Protein AF-0000000075199110 (afdb_homodimer)

Radius of gyration: 27.37 Å; Cα contacts (8 Å, |Δi|>4): 936; chains: 2; bounding box: 59×100×58 Å

pLDDT: mean 74.06, std 23.71, range [25.42, 98.5]

Foldseek 3Di:
DPPPQPLVRLLVVLLVLLVVQDAPDPPQCLSLQLVLCLVLFLDSLLNSLSSVQSVPQPHNVSSSVVSVLCLLVPLLQLQVPLLPPVQLPADPDDDPPPPPVPVLPPPPDPNSLQNVLFVVQCQFQVCAAQQQRAHAPVVVVVCVVVVHDDDPVNVVRHAHKGKAFLGPPQLQPPPPPVPPPPPPPCPDPVSSVVVSQSVNLRIHIHHSQVSSCLSNLQWAWDDDPPDPQKTFIAHPPCGVVVRRPGGDITHGGTPDPVHDHRDPLSRSSSNSSSSSCPPPPNVCVSVVLCPPVVSVCLVPPDCPRSHSVSSVVSSVSSD/DPPPQPLVRLLVVLLVLLVVQDAPDPVQCLSLQLVLCLVLFLDSLLNSLSSVQSVPQPHNVSSSVVSVLCLLVPLLQLQVPLLPPVQLPADPDDDPPPPPVPVLQPPDDPSSLQNVLFVVQCQFQVCAAQQQRAHAPVVVVVCVVVVHDDDPVNVVRHAHKGKAFLGPPQLQPPDPVVVPPPPPPCPDPVSSVVVSQSVNLRIHIHHSQVSSCLSNLQWAWADDPPDPQKTFIAHPPCGVVVRRPGGDITHGGTPDPVHDHRDPLSRSSSNSSSSSCPPPPNVVVSVVLCPPVVSVCLVPPDCPHSHSVSSVVSSVSSD

Structure (mmCIF, N/CA/C/O backbone):
data_AF-0000000075199110-model_v1
#
loop_
_entity.id
_entity.type
_entity.pdbx_description
1 polymer 'Uncharacterized protein'
#
loop_
_atom_site.group_PDB
_atom_site.id
_atom_site.type_symbol
_atom_site.label_atom_id
_atom_site.label_alt_id
_atom_site.label_comp_id
_atom_site.label_asym_id
_atom_site.label_entity_id
_atom_site.label_seq_id
_atom_site.pdbx_PDB_ins_code
_atom_site.Cartn_x
_atom_site.Cartn_y
_atom_site.Cartn_z
_atom_site.occupancy
_atom_site.B_iso_or_equiv
_atom_site.auth_seq_id
_atom_site.auth_comp_id
_atom_site.auth_asym_id
_atom_site.auth_atom_id
_atom_site.pdbx_PDB_model_num
ATOM 1 N N . MET A 1 1 ? 5.242 55.062 14.398 1 25.83 1 MET A N 1
ATOM 2 C CA . MET A 1 1 ? 6.215 54.312 15.18 1 25.83 1 MET A CA 1
ATOM 3 C C . MET A 1 1 ? 5.672 52.938 15.508 1 25.83 1 MET A C 1
ATOM 5 O O . MET A 1 1 ? 4.766 52.781 16.328 1 25.83 1 MET A O 1
ATOM 9 N N . PHE A 1 2 ? 5.406 52 14.57 1 34.22 2 PHE A N 1
ATOM 10 C CA . PHE A 1 2 ? 4.844 50.688 14.742 1 34.22 2 PHE A CA 1
ATOM 11 C C . PHE A 1 2 ? 5.645 49.875 15.766 1 34.22 2 PHE A C 1
ATOM 13 O O . PHE A 1 2 ? 6.844 49.656 15.586 1 34.22 2 PHE A O 1
ATOM 20 N N . VAL A 1 3 ? 5.504 50.125 17.047 1 39.72 3 VAL A N 1
ATOM 21 C CA . VAL A 1 3 ? 6.086 49.469 18.219 1 39.72 3 VAL A CA 1
ATOM 22 C C . VAL A 1 3 ? 6.277 48 17.953 1 39.72 3 VAL A C 1
ATOM 24 O O . VAL A 1 3 ? 5.469 47.375 17.25 1 39.72 3 VAL A O 1
ATOM 27 N N . LEU A 1 4 ? 7.465 47.469 18.031 1 43.75 4 LEU A N 1
ATOM 28 C CA . LEU A 1 4 ? 8.008 46.125 17.984 1 43.75 4 LEU A CA 1
ATOM 29 C C . LEU A 1 4 ? 7.113 45.156 18.75 1 43.75 4 LEU A C 1
ATOM 31 O O . LEU A 1 4 ? 7.18 45.094 19.984 1 43.75 4 LEU A O 1
ATOM 35 N N . THR A 1 5 ? 5.773 45.094 18.625 1 52.81 5 THR A N 1
ATOM 36 C CA . THR A 1 5 ? 4.848 44.219 19.312 1 52.81 5 THR A CA 1
ATOM 37 C C . THR A 1 5 ? 5.402 42.781 19.359 1 52.81 5 THR A C 1
ATOM 39 O O . THR A 1 5 ? 5.973 42.312 18.391 1 52.81 5 THR A O 1
ATOM 42 N N . THR A 1 6 ? 5.84 42.375 20.594 1 65.62 6 THR A N 1
ATOM 43 C CA . THR A 1 6 ? 6.293 41.031 20.906 1 65.62 6 THR A CA 1
ATOM 44 C C . THR A 1 6 ? 5.539 40 20.078 1 65.62 6 THR A C 1
ATOM 46 O O . THR A 1 6 ? 4.48 40.312 19.516 1 65.62 6 THR A O 1
ATOM 49 N N . ALA A 1 7 ? 6.34 39 19.641 1 71.12 7 ALA A N 1
ATOM 50 C CA . ALA A 1 7 ? 5.727 37.875 18.922 1 71.12 7 ALA A CA 1
ATOM 51 C C . ALA A 1 7 ? 4.348 37.562 19.484 1 71.12 7 ALA A C 1
ATOM 53 O O . ALA A 1 7 ? 3.404 37.312 18.734 1 71.12 7 ALA A O 1
ATOM 54 N N . GLU A 1 8 ? 4.211 37.781 20.781 1 78.56 8 GLU A N 1
ATOM 55 C CA . GLU A 1 8 ? 2.949 37.469 21.453 1 78.56 8 GLU A CA 1
ATOM 56 C C . GLU A 1 8 ? 1.89 38.5 21.141 1 78.56 8 GLU A C 1
ATOM 58 O O . GLU A 1 8 ? 0.714 38.188 20.953 1 78.56 8 GLU A O 1
ATOM 63 N N . ASP A 1 9 ? 2.396 39.719 21.062 1 85.12 9 ASP A N 1
ATOM 64 C CA . ASP A 1 9 ? 1.466 40.781 20.75 1 85.12 9 ASP A CA 1
ATOM 65 C C . ASP A 1 9 ? 0.93 40.656 19.328 1 85.12 9 ASP A C 1
ATOM 67 O O . ASP A 1 9 ? -0.251 40.906 19.078 1 85.12 9 ASP A O 1
ATOM 71 N N . CYS A 1 10 ? 1.852 40.219 18.484 1 87.12 10 CYS A N 1
ATOM 72 C CA . CYS A 1 10 ? 1.462 40.062 17.094 1 87.12 10 CYS A CA 1
ATOM 73 C C . CYS A 1 10 ? 0.392 38.969 16.969 1 87.12 10 CYS A C 1
ATOM 75 O O . CYS A 1 10 ? -0.589 39.156 16.234 1 87.12 10 CYS A O 1
ATOM 77 N N . ILE A 1 11 ? 0.469 37.938 17.719 1 89.25 11 ILE A N 1
ATOM 78 C CA . ILE A 1 11 ? -0.447 36.812 17.672 1 89.25 11 ILE A CA 1
ATOM 79 C C . ILE A 1 11 ? -1.801 37.219 18.25 1 89.25 11 ILE A C 1
ATOM 81 O O . ILE A 1 11 ? -2.848 36.906 17.672 1 89.25 11 ILE A O 1
ATOM 85 N N . THR A 1 12 ? -1.771 37.938 19.312 1 90.81 12 THR A N 1
ATOM 86 C CA . THR A 1 12 ? -3.002 38.375 19.953 1 90.81 12 THR A CA 1
ATOM 87 C C . THR A 1 12 ? -3.762 39.344 19.047 1 90.81 12 THR A C 1
ATOM 89 O O . THR A 1 12 ? -4.988 39.25 18.938 1 90.81 12 THR A O 1
ATOM 92 N N . THR A 1 13 ? -3.033 40.219 18.469 1 92.19 13 THR A N 1
ATOM 93 C CA . THR A 1 13 ? -3.654 41.188 17.578 1 92.19 13 THR A CA 1
ATOM 94 C C . THR A 1 13 ? -4.246 40.5 16.359 1 92.19 13 THR A C 1
ATOM 96 O O . THR A 1 13 ? -5.312 40.875 15.867 1 92.19 13 THR A O 1
ATOM 99 N N . ALA A 1 14 ? -3.518 39.531 15.867 1 93.19 14 ALA A N 1
ATOM 100 C CA . ALA A 1 14 ? -4.02 38.75 14.727 1 93.19 14 ALA A CA 1
ATOM 101 C C . ALA A 1 14 ? -5.309 38.031 15.086 1 93.19 14 ALA A C 1
ATOM 103 O O . ALA A 1 14 ? -6.254 38 14.297 1 93.19 14 ALA A O 1
ATOM 104 N N . HIS A 1 15 ? -5.348 37.531 16.281 1 92.19 15 HIS A N 1
ATOM 105 C CA . HIS A 1 15 ? -6.551 36.844 16.75 1 92.19 15 HIS A CA 1
ATOM 106 C C . HIS A 1 15 ? -7.73 37.812 16.812 1 92.19 15 HIS A C 1
ATOM 108 O O . HIS A 1 15 ? -8.852 37.438 16.438 1 92.19 15 HIS A O 1
ATOM 114 N N . THR A 1 16 ? -7.434 38.938 17.297 1 92.19 16 THR A N 1
ATOM 115 C CA . THR A 1 16 ? -8.477 39.938 17.391 1 92.19 16 THR A CA 1
ATOM 116 C C . THR A 1 16 ? -8.992 40.312 16 1 92.19 16 THR A C 1
ATOM 118 O O . THR A 1 16 ? -10.195 40.5 15.812 1 92.19 16 THR A O 1
ATOM 121 N N . ARG A 1 17 ? -8.094 40.438 15.141 1 93.81 17 ARG A N 1
ATOM 122 C CA . ARG A 1 17 ? -8.477 40.75 13.766 1 93.81 17 ARG A CA 1
ATOM 123 C C . ARG A 1 17 ? -9.391 39.656 13.203 1 93.81 17 ARG A C 1
ATOM 125 O O . ARG A 1 17 ? -10.336 39.969 12.477 1 93.81 17 ARG A O 1
ATOM 132 N N . LEU A 1 18 ? -9.102 38.406 13.523 1 93.88 18 LEU A N 1
ATOM 133 C CA . LEU A 1 18 ? -9.906 37.281 13.031 1 93.88 18 LEU A CA 1
ATOM 134 C C . LEU A 1 18 ? -11.281 37.281 13.688 1 93.88 18 LEU A C 1
ATOM 136 O O . LEU A 1 18 ? -12.273 36.938 13.039 1 93.88 18 LEU A O 1
ATOM 140 N N . VAL A 1 19 ? -11.352 37.688 14.945 1 91.25 19 VAL A N 1
ATOM 141 C CA . VAL A 1 19 ? -12.617 37.75 15.664 1 91.25 19 VAL A CA 1
ATOM 142 C C . VAL A 1 19 ? -13.523 38.781 15.016 1 91.25 19 VAL A C 1
ATOM 144 O O . VAL A 1 19 ? -14.75 38.625 14.969 1 91.25 19 VAL A O 1
ATOM 147 N N . ASN A 1 20 ? -12.922 39.844 14.484 1 92.25 20 ASN A N 1
ATOM 148 C CA . ASN A 1 20 ? -13.672 40.938 13.891 1 92.25 20 ASN A CA 1
ATOM 149 C C . ASN A 1 20 ? -13.922 40.688 12.406 1 92.25 20 ASN A C 1
ATOM 151 O O . ASN A 1 20 ? -14.508 41.531 11.727 1 92.25 20 ASN A O 1
ATOM 155 N N . TYR A 1 21 ? -13.43 39.594 11.898 1 94 21 TYR A N 1
ATOM 156 C CA . TYR A 1 21 ? -13.656 39.219 10.5 1 94 21 TYR A CA 1
ATOM 157 C C . TYR A 1 21 ? -15.133 38.938 10.242 1 94 21 TYR A C 1
ATOM 159 O O . TYR A 1 21 ? -15.789 38.25 11.023 1 94 21 TYR A O 1
ATOM 167 N N . SER A 1 22 ? -15.664 39.562 9.195 1 92 22 SER A N 1
ATOM 168 C CA 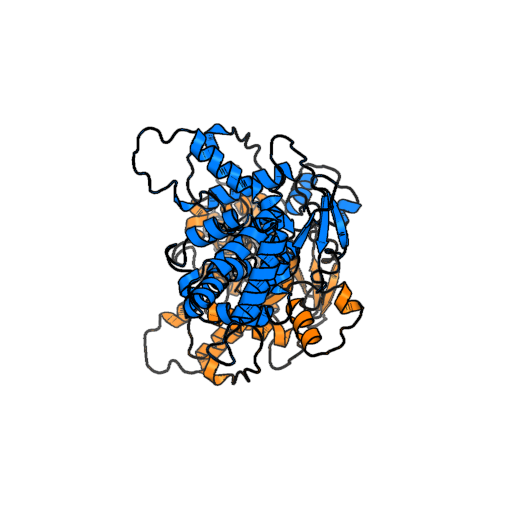. SER A 1 22 ? -17.047 39.312 8.789 1 92 22 SER A CA 1
ATOM 169 C C . SER A 1 22 ? -17.125 38.25 7.715 1 92 22 SER A C 1
ATOM 171 O O . SER A 1 22 ? -16.703 38.469 6.574 1 92 22 SER A O 1
ATOM 173 N N . PRO A 1 23 ? -17.719 37.125 8.062 1 90.5 23 PRO A N 1
ATOM 174 C CA . PRO A 1 23 ? -17.812 36.031 7.082 1 90.5 23 PRO A CA 1
ATOM 175 C C . PRO A 1 23 ? -18.672 36.406 5.879 1 90.5 23 PRO A C 1
ATOM 177 O O . PRO A 1 23 ? -19.641 37.125 6.02 1 90.5 23 PRO A O 1
ATOM 180 N N . LEU A 1 24 ? -18.297 35.906 4.707 1 85.88 24 LEU A N 1
ATOM 181 C CA . LEU A 1 24 ? -19.047 36.156 3.484 1 85.88 24 LEU A CA 1
ATOM 182 C C . LEU A 1 24 ? -20.422 35.5 3.553 1 85.88 24 LEU A C 1
ATOM 184 O O . LEU A 1 24 ? -21.422 36.094 3.143 1 85.88 24 LEU A O 1
ATOM 188 N N . ASP A 1 25 ? -20.391 34.281 3.969 1 84.44 25 ASP A N 1
ATOM 189 C CA . ASP A 1 25 ? -21.625 33.531 4.152 1 84.44 25 ASP A CA 1
ATOM 190 C C . ASP A 1 25 ? -21.453 32.469 5.234 1 84.44 25 ASP A C 1
ATOM 192 O O . ASP A 1 25 ? -20.469 32.469 5.969 1 84.44 25 ASP A O 1
ATOM 196 N N . ASN A 1 26 ? -22.438 31.672 5.453 1 81.31 26 ASN A N 1
ATOM 197 C CA . ASN A 1 26 ? -22.438 30.688 6.527 1 81.31 26 ASN A CA 1
ATOM 198 C C . ASN A 1 26 ? -21.453 29.547 6.254 1 81.31 26 ASN A C 1
ATOM 200 O O . ASN A 1 26 ? -21.125 28.781 7.156 1 81.31 26 ASN A O 1
ATOM 204 N N . THR A 1 27 ? -20.906 29.5 5.086 1 79.75 27 THR A N 1
ATOM 205 C CA . THR A 1 27 ? -19.984 28.422 4.734 1 79.75 27 THR A CA 1
ATOM 206 C C . THR A 1 27 ? -18.547 28.891 4.793 1 79.75 27 THR A C 1
ATOM 208 O O . THR A 1 27 ? -17.609 28.094 4.605 1 79.75 27 THR A O 1
ATOM 211 N N . ASP A 1 28 ? -18.484 30.203 5.086 1 87.56 28 ASP A N 1
ATOM 212 C CA . ASP A 1 28 ? -17.141 30.797 5.148 1 87.56 28 ASP A CA 1
ATOM 213 C C . ASP A 1 28 ? -16.391 30.297 6.379 1 87.56 28 ASP A C 1
ATOM 215 O O . ASP A 1 28 ? -16.781 30.578 7.512 1 87.56 28 ASP A O 1
ATOM 219 N N . LYS A 1 29 ? -15.328 29.562 6.172 1 88.81 29 LYS A N 1
ATOM 220 C CA . LYS A 1 29 ? -14.562 28.969 7.262 1 88.81 29 LYS A CA 1
ATOM 221 C C . LYS A 1 29 ? -13.211 29.641 7.422 1 88.81 29 LYS A C 1
ATOM 223 O O . LYS A 1 29 ? -12.258 29.047 7.926 1 88.81 29 LYS A O 1
ATOM 228 N N . THR A 1 30 ? -13.117 30.844 7.055 1 91.56 30 THR A N 1
ATOM 229 C CA . THR A 1 30 ? -11.875 31.609 7.047 1 91.56 30 THR A CA 1
ATOM 230 C C . THR A 1 30 ? -11.289 31.703 8.453 1 91.56 30 THR A C 1
ATOM 232 O O . THR A 1 30 ? -10.117 31.391 8.672 1 91.56 30 THR A O 1
ATOM 235 N N . THR A 1 31 ? -12.109 32.062 9.438 1 92.25 31 THR A N 1
ATOM 236 C CA . THR A 1 31 ? -11.641 32.219 10.805 1 92.25 31 THR A CA 1
ATOM 237 C C . THR A 1 31 ? -11.18 30.891 11.383 1 92.25 31 THR A C 1
ATOM 239 O O . THR A 1 31 ? -10.188 30.844 12.125 1 92.25 31 THR A O 1
ATOM 242 N N . LEU A 1 32 ? -11.859 29.922 10.992 1 90.56 32 LEU A N 1
ATOM 243 C CA . LEU A 1 32 ? -11.492 28.578 11.453 1 90.56 32 LEU A CA 1
ATOM 244 C C . LEU A 1 32 ? -10.133 28.172 10.898 1 90.56 32 LEU A C 1
ATOM 246 O O . LEU A 1 32 ? -9.273 27.703 11.648 1 90.56 32 LEU A O 1
ATOM 250 N N . ILE A 1 33 ? -9.922 28.359 9.688 1 88.69 33 ILE A N 1
ATOM 251 C CA . ILE A 1 33 ? -8.703 27.953 9 1 88.69 33 ILE A CA 1
ATOM 252 C C . ILE A 1 33 ? -7.512 28.734 9.562 1 88.69 33 ILE A C 1
ATOM 254 O O . ILE A 1 33 ? -6.52 28.125 9.984 1 88.69 33 ILE A O 1
ATOM 258 N N . LEU A 1 34 ? -7.629 30.016 9.562 1 90.69 34 LEU A N 1
ATOM 259 C CA . LEU A 1 34 ? -6.508 30.844 9.984 1 90.69 34 LEU A CA 1
ATOM 260 C C . LEU A 1 34 ? -6.277 30.734 11.484 1 90.69 34 LEU A C 1
ATOM 262 O O . LEU A 1 34 ? -5.137 30.781 11.953 1 90.69 34 LEU A O 1
ATOM 266 N N . GLY A 1 35 ? -7.34 30.578 12.203 1 91.19 35 GLY A N 1
ATOM 267 C CA . GLY A 1 35 ? -7.184 30.312 13.625 1 91.19 35 GLY A CA 1
ATOM 268 C C . GLY A 1 35 ? -6.418 29.031 13.922 1 91.19 35 GLY A C 1
ATOM 269 O O . GLY A 1 35 ? -5.543 29.016 14.789 1 91.19 35 GLY A O 1
ATOM 270 N N . ALA A 1 36 ? -6.785 27.969 13.234 1 90 36 ALA A N 1
ATOM 271 C CA . ALA A 1 36 ? -6.102 26.688 13.398 1 90 36 ALA A CA 1
ATOM 272 C C . ALA A 1 36 ? -4.625 26.797 13.023 1 90 36 ALA A C 1
ATOM 274 O O . ALA A 1 36 ? -3.766 26.203 13.68 1 90 36 ALA A O 1
ATOM 275 N N . LEU A 1 37 ? -4.395 27.578 12.016 1 87.19 37 LEU A N 1
ATOM 276 C CA . LEU A 1 37 ? -3.014 27.781 11.586 1 87.19 37 LEU A CA 1
ATOM 277 C C . LEU A 1 37 ? -2.211 28.516 12.656 1 87.19 37 LEU A C 1
ATOM 279 O O . LEU A 1 37 ? -1.055 28.172 12.914 1 87.19 37 LEU A O 1
ATOM 283 N N . LEU A 1 38 ? -2.799 29.484 13.211 1 88.19 38 LEU A N 1
ATOM 284 C CA . LEU A 1 38 ? -2.139 30.234 14.266 1 88.19 38 LEU A CA 1
ATOM 285 C C . LEU A 1 38 ? -1.862 29.359 15.477 1 88.19 38 LEU A C 1
ATOM 287 O O . LEU A 1 38 ? -0.783 29.422 16.062 1 88.19 38 LEU A O 1
ATOM 291 N N . LEU A 1 39 ? -2.789 28.516 15.727 1 87.88 39 LEU A N 1
ATOM 292 C CA . LEU A 1 39 ? -2.701 27.688 16.922 1 87.88 39 LEU A CA 1
ATOM 293 C C . LEU A 1 39 ? -1.69 26.562 16.719 1 87.88 39 LEU A C 1
ATOM 295 O O . LEU A 1 39 ? -0.973 26.203 17.656 1 87.88 39 LEU A O 1
ATOM 299 N N . HIS A 1 40 ? -1.614 26 15.531 1 88.62 40 HIS A N 1
ATOM 300 C CA . HIS A 1 40 ? -0.863 24.766 15.352 1 88.62 40 HIS A CA 1
ATOM 301 C C . HIS A 1 40 ? 0.327 24.984 14.422 1 88.62 40 HIS A C 1
ATOM 303 O O . HIS A 1 40 ? 0.842 24.031 13.836 1 88.62 40 HIS A O 1
ATOM 309 N N . ALA A 1 41 ? 0.744 26.172 14.242 1 84.19 41 ALA A N 1
ATOM 310 C CA . ALA A 1 41 ? 1.938 26.422 13.438 1 84.19 41 ALA A CA 1
ATOM 311 C C . ALA A 1 41 ? 3.111 25.578 13.922 1 84.19 41 ALA A C 1
ATOM 313 O O . ALA A 1 41 ? 3.238 25.312 15.117 1 84.19 41 ALA A O 1
ATOM 314 N N . PRO A 1 42 ? 3.982 25.156 12.977 1 80.31 42 PRO A N 1
ATOM 315 C CA . PRO A 1 42 ? 5.074 24.25 13.328 1 80.31 42 PRO A CA 1
ATOM 316 C C . PRO A 1 42 ? 6.121 24.891 14.227 1 80.31 42 PRO A C 1
ATOM 318 O O . PRO A 1 42 ? 6.848 24.188 14.938 1 80.31 42 PRO A O 1
ATOM 321 N N . SER A 1 43 ? 6.293 26.234 14.102 1 79.25 43 SER A N 1
ATOM 322 C CA . SER A 1 43 ? 7.293 26.969 14.883 1 79.25 43 SER A CA 1
ATOM 323 C C . SER A 1 43 ? 6.781 28.344 15.297 1 79.25 43 SER A C 1
ATOM 325 O O . SER A 1 43 ? 5.754 28.797 14.805 1 79.25 43 SER A O 1
ATOM 327 N N . GLU A 1 44 ? 7.543 28.891 16.203 1 81.69 44 GLU A N 1
ATOM 328 C CA . GLU A 1 44 ? 7.203 30.25 16.609 1 81.69 44 GLU A CA 1
ATOM 329 C C . GLU A 1 44 ? 7.324 31.219 15.445 1 81.69 44 GLU A C 1
ATOM 331 O O . GLU A 1 44 ? 6.508 32.125 15.305 1 81.69 44 GLU A O 1
ATOM 336 N N . VAL A 1 45 ? 8.344 30.922 14.734 1 78.12 45 VAL A N 1
ATOM 337 C CA . VAL A 1 45 ? 8.562 31.797 13.578 1 78.12 45 VAL A CA 1
ATOM 338 C C . VAL A 1 45 ? 7.402 31.625 12.594 1 78.12 45 VAL A C 1
ATOM 340 O O . VAL A 1 45 ? 6.895 32.625 12.055 1 78.12 45 VAL A O 1
ATOM 343 N N . GLY A 1 46 ? 6.988 30.438 12.398 1 78.62 46 GLY A N 1
ATOM 344 C CA . GLY A 1 46 ? 5.848 30.188 11.531 1 78.62 46 GLY A CA 1
ATOM 345 C C . GLY A 1 46 ? 4.57 30.844 12.023 1 78.62 46 GLY A C 1
ATOM 346 O O . GLY A 1 46 ? 3.801 31.391 11.234 1 78.62 46 GLY A O 1
ATOM 347 N N . GLN A 1 47 ? 4.406 30.797 13.266 1 85.5 47 GLN A N 1
ATOM 348 C CA . GLN A 1 47 ? 3.232 31.406 13.875 1 85.5 47 GLN A CA 1
ATOM 349 C C . GLN A 1 47 ? 3.242 32.938 13.672 1 85.5 47 GLN A C 1
ATOM 351 O O . GLN A 1 47 ? 2.217 33.531 13.336 1 85.5 47 GLN A O 1
ATOM 356 N N . ARG A 1 48 ? 4.355 33.5 13.828 1 83.69 48 ARG A N 1
ATOM 357 C CA . ARG A 1 48 ? 4.512 34.938 13.633 1 83.69 48 ARG A CA 1
ATOM 358 C C . ARG A 1 48 ? 4.258 35.312 12.18 1 83.69 48 ARG A C 1
ATOM 360 O O . ARG A 1 48 ? 3.654 36.375 11.906 1 83.69 48 ARG A O 1
ATOM 367 N N . ASN A 1 49 ? 4.707 34.438 11.344 1 81.44 49 ASN A N 1
ATOM 368 C CA . ASN A 1 49 ? 4.504 34.719 9.922 1 81.44 49 ASN A CA 1
ATOM 369 C C . ASN A 1 49 ? 3.021 34.719 9.562 1 81.44 49 ASN A C 1
ATOM 371 O O . ASN A 1 49 ? 2.557 35.594 8.828 1 81.44 49 ASN A O 1
ATOM 375 N N . VAL A 1 50 ? 2.32 33.812 10.07 1 83.69 50 VAL A N 1
ATOM 376 C CA . VAL A 1 50 ? 0.885 33.75 9.82 1 83.69 50 VAL A CA 1
ATOM 377 C C . VAL A 1 50 ? 0.199 34.969 10.398 1 83.69 50 VAL A C 1
ATOM 379 O O . VAL A 1 50 ? -0.64 35.594 9.742 1 83.69 50 VAL A O 1
ATOM 382 N N . ALA A 1 51 ? 0.615 35.312 11.578 1 88.25 51 ALA A N 1
ATOM 383 C CA . ALA A 1 51 ? 0.046 36.469 12.234 1 88.25 51 ALA A CA 1
ATOM 384 C C . ALA A 1 51 ? 0.319 37.75 11.422 1 88.25 51 ALA A C 1
ATOM 386 O O . ALA A 1 51 ? -0.578 38.562 11.227 1 88.25 51 ALA A O 1
ATOM 387 N N . THR A 1 52 ? 1.513 37.812 10.969 1 84.75 52 THR A N 1
ATOM 388 C CA . THR A 1 52 ? 1.904 38.969 10.18 1 84.75 52 THR A CA 1
ATOM 389 C C . THR A 1 52 ? 1.097 39.062 8.883 1 84.75 52 THR A C 1
ATOM 391 O O . THR A 1 52 ? 0.671 40.125 8.469 1 84.75 52 THR A O 1
ATOM 394 N N . ASP A 1 53 ? 0.846 37.969 8.258 1 84.38 53 ASP A N 1
ATOM 395 C CA . ASP A 1 53 ? 0.056 37.906 7.031 1 84.38 53 ASP A CA 1
ATOM 396 C C . ASP A 1 53 ? -1.385 38.344 7.289 1 84.38 53 ASP A C 1
ATOM 398 O O . ASP A 1 53 ? -1.973 39.062 6.484 1 84.38 53 ASP A O 1
ATOM 402 N N . ILE A 1 54 ? -1.903 37.906 8.359 1 88.5 54 ILE A N 1
ATOM 403 C CA . ILE A 1 54 ? -3.268 38.281 8.727 1 88.5 54 ILE A CA 1
ATOM 404 C C . ILE A 1 54 ? -3.355 39.781 8.953 1 88.5 54 ILE A C 1
ATOM 406 O O . ILE A 1 54 ? -4.262 40.438 8.445 1 88.5 54 ILE A O 1
ATOM 410 N N . LEU A 1 55 ? -2.393 40.312 9.617 1 91 55 LEU A N 1
ATOM 411 C CA . LEU A 1 55 ? -2.4 41.719 9.984 1 91 55 LEU A CA 1
ATOM 412 C C . LEU A 1 55 ? -2.105 42.594 8.773 1 91 55 LEU A C 1
ATOM 414 O O . LEU A 1 55 ? -2.574 43.75 8.695 1 91 55 LEU A O 1
ATOM 418 N N . SER A 1 56 ? -1.358 42.062 7.863 1 86.94 56 SER A N 1
ATOM 419 C CA . SER A 1 56 ? -1.004 42.812 6.668 1 86.94 56 SER A CA 1
ATOM 420 C C . SER A 1 56 ? -2.145 42.812 5.656 1 86.94 56 SER A C 1
ATOM 422 O O . SER A 1 56 ? -2.121 43.562 4.688 1 86.94 56 SER A O 1
ATOM 424 N N . SER A 1 57 ? -3.105 41.938 5.906 1 89.25 57 SER A N 1
ATOM 425 C CA . SER A 1 57 ? -4.258 41.906 5.012 1 89.25 57 SER A CA 1
ATOM 426 C C . SER A 1 57 ? -5.113 43.156 5.172 1 89.25 57 SER A C 1
ATOM 428 O O . SER A 1 57 ? -5.617 43.438 6.262 1 89.25 57 SER A O 1
ATOM 430 N N . VAL A 1 58 ? -5.402 43.844 4.086 1 89.94 58 VAL A N 1
ATOM 431 C CA . VAL A 1 58 ? -5.945 45.188 4.102 1 89.94 58 VAL A CA 1
ATOM 432 C C . VAL A 1 58 ? -7.441 45.125 4.414 1 89.94 58 VAL A C 1
ATOM 434 O O . VAL A 1 58 ? -7.984 46.062 5.016 1 89.94 58 VAL A O 1
ATOM 437 N N . ASN A 1 59 ? -8.094 44.125 3.945 1 90.81 59 ASN A N 1
ATOM 438 C CA . ASN A 1 59 ? -9.531 44 4.156 1 90.81 59 ASN A CA 1
ATOM 439 C C . ASN A 1 59 ? -9.945 42.531 4.309 1 90.81 59 ASN A C 1
ATOM 441 O O . ASN A 1 59 ? -9.102 41.625 4.293 1 90.81 59 ASN A O 1
ATOM 445 N N . ASP A 1 60 ? -11.219 42.344 4.48 1 92.62 60 ASP A N 1
ATOM 446 C CA . ASP A 1 60 ? -11.742 41 4.738 1 92.62 60 ASP A CA 1
ATOM 447 C C . ASP A 1 60 ? -11.586 40.125 3.512 1 92.62 60 ASP A C 1
ATOM 449 O O . ASP A 1 60 ? -11.383 38.906 3.643 1 92.62 60 ASP A O 1
ATOM 453 N N . ALA A 1 61 ? -11.656 40.688 2.404 1 89.75 61 ALA A N 1
ATOM 454 C CA . ALA A 1 61 ? -11.453 39.906 1.183 1 89.75 61 ALA A CA 1
ATOM 455 C C . ALA A 1 61 ? -10.031 39.344 1.116 1 89.75 61 ALA A C 1
ATOM 457 O O . ALA A 1 61 ? -9.828 38.219 0.683 1 89.75 61 ALA A O 1
ATOM 458 N N . ALA A 1 62 ? -9.148 40.156 1.587 1 87.75 62 ALA A N 1
ATOM 459 C CA . ALA A 1 62 ? -7.754 39.719 1.604 1 87.75 62 ALA A CA 1
ATOM 460 C C . ALA A 1 62 ? -7.531 38.625 2.639 1 87.75 62 ALA A C 1
ATOM 462 O O . ALA A 1 62 ? -6.738 37.688 2.418 1 87.75 62 ALA A O 1
ATOM 463 N N . ILE A 1 63 ? -8.227 38.719 3.711 1 92.19 63 ILE A N 1
ATOM 464 C CA . ILE A 1 63 ? -8.133 37.719 4.746 1 92.19 63 ILE A CA 1
ATOM 465 C C . ILE A 1 63 ? -8.695 36.375 4.219 1 92.19 63 ILE A C 1
ATOM 467 O O . ILE A 1 63 ? -8.109 35.312 4.441 1 92.19 63 ILE A O 1
ATOM 471 N N . LYS A 1 64 ? -9.719 36.5 3.553 1 90.81 64 LYS A N 1
ATOM 472 C CA . LYS A 1 64 ? -10.312 35.281 2.957 1 90.81 64 LYS A CA 1
ATOM 473 C C . LYS A 1 64 ? -9.383 34.656 1.926 1 90.81 64 LYS A C 1
ATOM 475 O O . LYS A 1 64 ? -9.219 33.438 1.882 1 90.81 64 LYS A O 1
ATOM 480 N N . ALA A 1 65 ? -8.805 35.5 1.155 1 82.94 65 ALA A N 1
ATOM 481 C CA . ALA A 1 65 ? -7.859 35 0.15 1 82.94 65 ALA A CA 1
ATOM 482 C C . ALA A 1 65 ? -6.676 34.312 0.803 1 82.94 65 ALA A C 1
ATOM 484 O O . ALA A 1 65 ? -6.16 33.312 0.269 1 82.94 65 ALA A O 1
ATOM 485 N N . LEU A 1 66 ? -6.312 34.875 1.88 1 83.56 66 LEU A N 1
ATOM 486 C CA . LEU A 1 66 ? -5.219 34.281 2.631 1 83.56 66 LEU A CA 1
ATOM 487 C C . LEU A 1 66 ? -5.602 32.875 3.125 1 83.56 66 LEU A C 1
ATOM 489 O O . LEU A 1 66 ? -4.82 31.938 2.998 1 83.56 66 LEU A O 1
ATOM 493 N N . ALA A 1 67 ? -6.789 32.781 3.672 1 87.62 67 ALA A N 1
ATOM 494 C CA . ALA A 1 67 ? -7.289 31.484 4.137 1 87.62 67 ALA A CA 1
ATOM 495 C C . ALA A 1 67 ? -7.336 30.469 2.994 1 87.62 67 ALA A C 1
ATOM 497 O O . ALA A 1 67 ? -6.922 29.328 3.156 1 87.62 67 ALA A O 1
ATOM 498 N N . ASP A 1 68 ? -7.77 30.922 1.903 1 81.5 68 ASP A N 1
ATOM 499 C CA . ASP A 1 68 ? -7.863 30.062 0.733 1 81.5 68 ASP A CA 1
ATOM 500 C C . ASP A 1 68 ? -6.48 29.609 0.265 1 81.5 68 ASP A C 1
ATOM 502 O O . ASP A 1 68 ? -6.309 28.469 -0.18 1 81.5 68 ASP A O 1
ATOM 506 N N . LEU A 1 69 ? -5.641 30.484 0.396 1 78.12 69 LEU A N 1
ATOM 507 C CA . LEU A 1 69 ? -4.273 30.172 0.003 1 78.12 69 LEU A CA 1
ATOM 508 C C . LEU A 1 69 ? -3.697 29.047 0.87 1 78.12 69 LEU A C 1
ATOM 510 O O . LEU A 1 69 ? -3.125 28.094 0.352 1 78.12 69 LEU A O 1
ATOM 514 N N . TYR A 1 70 ? -3.904 29.188 2.113 1 79.69 70 TYR A N 1
ATOM 515 C CA . TYR A 1 70 ? -3.365 28.172 3.016 1 79.69 70 TYR A CA 1
ATOM 516 C C . TYR A 1 70 ? -4.113 26.859 2.867 1 79.69 70 TYR A C 1
ATOM 518 O O . TYR A 1 70 ? -3.504 25.781 2.91 1 79.69 70 TYR A O 1
ATOM 526 N N . LEU A 1 71 ? -5.32 26.953 2.703 1 83.19 71 LEU A N 1
ATOM 527 C CA . LEU A 1 71 ? -6.145 25.75 2.57 1 83.19 71 LEU A CA 1
ATOM 528 C C . LEU A 1 71 ? -5.793 24.984 1.297 1 83.19 71 LEU A C 1
ATOM 530 O O . LEU A 1 71 ? -5.512 23.797 1.346 1 83.19 71 LEU A O 1
ATOM 534 N N . CYS A 1 72 ? -5.723 25.609 0.257 1 73.62 72 CYS A N 1
ATOM 535 C CA . CYS A 1 72 ? -5.531 24.969 -1.038 1 73.62 72 CYS A CA 1
ATOM 536 C C . CYS A 1 72 ? -4.047 24.766 -1.333 1 73.62 72 CYS A C 1
ATOM 538 O O . CYS A 1 72 ? -3.676 23.844 -2.074 1 73.62 72 CYS A O 1
ATOM 540 N N . GLY A 1 73 ? -3.336 25.578 -0.744 1 71.56 73 GLY A N 1
ATOM 541 C CA . GLY A 1 73 ? -1.917 25.531 -1.062 1 71.56 73 GLY A CA 1
ATOM 542 C C . GLY A 1 73 ? -1.124 24.641 -0.132 1 71.56 73 GLY A C 1
ATOM 543 O O . GLY A 1 73 ? -0.033 24.188 -0.48 1 71.56 73 GLY A O 1
ATOM 544 N N . LEU A 1 74 ? -1.695 24.359 0.979 1 78.06 74 LEU A N 1
ATOM 545 C CA . LEU A 1 74 ? -0.926 23.609 1.962 1 78.06 74 LEU A CA 1
ATOM 546 C C . LEU A 1 74 ? -1.732 22.438 2.492 1 78.06 74 LEU A C 1
ATOM 548 O O . LEU A 1 74 ? -1.366 21.281 2.27 1 78.06 74 LEU A O 1
ATOM 552 N N . LEU A 1 75 ? -2.812 22.734 3.047 1 82.75 75 LEU A N 1
ATOM 553 C CA . LEU A 1 75 ? -3.545 21.703 3.785 1 82.75 75 LEU A CA 1
ATOM 554 C C . LEU A 1 75 ? -4.133 20.672 2.836 1 82.75 75 LEU A C 1
ATOM 556 O O . LEU A 1 75 ? -3.99 19.469 3.059 1 82.75 75 LEU A O 1
ATOM 560 N N . ALA A 1 76 ? -4.688 21.109 1.774 1 80.81 76 ALA A N 1
ATOM 561 C CA . ALA A 1 76 ? -5.328 20.203 0.832 1 80.81 76 ALA A CA 1
ATOM 562 C C . ALA A 1 76 ? -4.297 19.312 0.13 1 80.81 76 ALA A C 1
ATOM 564 O O . ALA A 1 76 ? -4.461 18.094 0.057 1 80.81 76 ALA A O 1
ATOM 565 N N . PRO A 1 77 ? -3.244 19.875 -0.303 1 73.81 77 PRO A N 1
ATOM 566 C CA . PRO A 1 77 ? -2.225 19.031 -0.928 1 73.81 77 PRO A CA 1
ATOM 567 C C . PRO A 1 77 ? -1.629 18 0.04 1 73.81 77 PRO A C 1
ATOM 569 O O . PRO A 1 77 ? -1.307 16.891 -0.359 1 73.81 77 PRO A O 1
ATOM 572 N N . MET A 1 78 ? -1.461 18.391 1.247 1 80.75 78 MET A N 1
ATOM 573 C CA . MET A 1 78 ? -0.928 17.469 2.248 1 80.75 78 MET A CA 1
ATOM 574 C C . MET A 1 78 ? -1.852 16.266 2.432 1 80.75 78 MET A C 1
ATOM 576 O O . MET A 1 78 ? -1.385 15.141 2.568 1 80.75 78 MET A O 1
ATOM 580 N N . ARG A 1 79 ? -3.078 16.531 2.357 1 81.69 79 ARG A N 1
ATOM 581 C CA . ARG A 1 79 ? -4.082 15.492 2.57 1 81.69 79 ARG A CA 1
ATOM 582 C C . ARG A 1 79 ? -4.344 14.711 1.287 1 81.69 79 ARG A C 1
ATOM 584 O O . ARG A 1 79 ? -4.719 13.539 1.334 1 81.69 79 ARG A O 1
ATOM 591 N N . ALA A 1 80 ? -4.152 15.328 0.176 1 65.69 80 ALA A N 1
ATOM 592 C CA . ALA A 1 80 ? -4.441 14.695 -1.108 1 65.69 80 ALA A CA 1
ATOM 593 C C . ALA A 1 80 ? -3.465 13.555 -1.392 1 65.69 80 ALA A C 1
ATOM 595 O O . ALA A 1 80 ? -3.779 12.633 -2.148 1 65.69 80 ALA A O 1
ATOM 596 N N . CYS A 1 81 ? -2.309 13.672 -0.91 1 56 81 CYS A N 1
ATOM 597 C CA . CYS A 1 81 ? -1.294 12.656 -1.161 1 56 81 CYS A CA 1
ATOM 598 C C . CYS A 1 81 ? -1.571 11.398 -0.348 1 56 81 CYS A C 1
ATOM 600 O O . CYS A 1 81 ? -0.643 10.68 0.031 1 56 81 CYS A O 1
ATOM 602 N N . ARG A 1 82 ? -2.916 11.047 -0.282 1 55.34 82 ARG A N 1
ATOM 603 C CA . ARG A 1 82 ? -3.414 9.922 0.512 1 55.34 82 ARG A CA 1
ATOM 604 C C . ARG A 1 82 ? -2.572 8.672 0.282 1 55.34 82 ARG A C 1
ATOM 606 O O . ARG A 1 82 ? -3.104 7.621 -0.083 1 55.34 82 ARG A O 1
ATOM 613 N N . GLY A 1 83 ? -1.264 8.852 0.545 1 48.62 83 GLY A N 1
ATOM 614 C CA . GLY A 1 83 ? -0.471 7.633 0.529 1 48.62 83 GLY A CA 1
ATOM 615 C C . GLY A 1 83 ? -0.2 7.117 -0.871 1 48.62 83 GLY A C 1
ATOM 616 O O . GLY A 1 83 ? 0.255 5.984 -1.043 1 48.62 83 GLY A O 1
ATOM 617 N N . LYS A 1 84 ? -0.878 7.762 -1.891 1 44.94 84 LYS A N 1
ATOM 618 C CA . LYS A 1 84 ? -0.669 7.301 -3.26 1 44.94 84 LYS A CA 1
ATOM 619 C C . LYS A 1 84 ? 0.753 7.598 -3.729 1 44.94 84 LYS A C 1
ATOM 621 O O . LYS A 1 84 ? 0.998 8.617 -4.383 1 44.94 84 LYS A O 1
ATOM 626 N N . THR A 1 85 ? 1.633 7.762 -2.822 1 39.06 85 THR A N 1
ATOM 627 C CA . THR A 1 85 ? 2.91 7.801 -3.525 1 39.06 85 THR A CA 1
ATOM 628 C C . THR A 1 85 ? 2.986 6.688 -4.566 1 39.06 85 THR A C 1
ATOM 630 O O . THR A 1 85 ? 2.719 5.523 -4.262 1 39.06 85 THR A O 1
ATOM 633 N N . PRO A 1 86 ? 2.91 7.008 -5.828 1 34.97 86 PRO A N 1
ATOM 634 C CA . PRO A 1 86 ? 3.117 5.863 -6.715 1 34.97 86 PRO A CA 1
ATOM 635 C C . PRO A 1 86 ? 4.023 4.797 -6.105 1 34.97 86 PRO A C 1
ATOM 637 O O . PRO A 1 86 ? 5.035 5.129 -5.477 1 34.97 86 PRO A O 1
ATOM 640 N N . MET A 1 87 ? 3.426 3.871 -5.512 1 32.84 87 MET A N 1
ATOM 641 C CA . MET A 1 87 ? 4.301 2.787 -5.078 1 32.84 87 MET A CA 1
ATOM 642 C C . MET A 1 87 ? 5.457 2.594 -6.055 1 32.84 87 MET A C 1
ATOM 644 O O . MET A 1 87 ? 5.234 2.412 -7.254 1 32.84 87 MET A O 1
ATOM 648 N N . ILE A 1 88 ? 6.57 3.066 -5.832 1 33.03 88 ILE A N 1
ATOM 649 C CA . ILE A 1 88 ? 7.793 2.756 -6.562 1 33.03 88 ILE A CA 1
ATOM 650 C C . ILE A 1 88 ? 7.938 1.242 -6.711 1 33.03 88 ILE A C 1
ATOM 652 O O . ILE A 1 88 ? 7.949 0.514 -5.715 1 33.03 88 ILE A O 1
ATOM 656 N N . GLY A 1 89 ? 7.496 0.75 -7.719 1 31.3 89 GLY A N 1
ATOM 657 C CA . GLY A 1 89 ? 7.797 -0.654 -7.941 1 31.3 89 GLY A CA 1
ATOM 658 C C . GLY A 1 89 ? 9.195 -1.041 -7.516 1 31.3 89 GLY A C 1
ATOM 659 O O . GLY A 1 89 ? 10.102 -0.199 -7.488 1 31.3 89 GLY A O 1
ATOM 660 N N . GLU A 1 90 ? 9.305 -1.994 -6.621 1 31.48 90 GLU A N 1
ATOM 661 C CA . GLU A 1 90 ? 10.578 -2.535 -6.145 1 31.48 90 GLU A CA 1
ATOM 662 C C . GLU A 1 90 ? 11.547 -2.752 -7.301 1 31.48 90 GLU A C 1
ATOM 664 O O . GLU A 1 90 ? 11.18 -3.314 -8.336 1 31.48 90 GLU A O 1
ATOM 669 N N . PRO A 1 91 ? 12.75 -2.066 -7.336 1 29.5 91 PRO A N 1
ATOM 670 C CA . PRO A 1 91 ? 13.719 -2.547 -8.328 1 29.5 91 PRO A CA 1
ATOM 671 C C . PRO A 1 91 ? 13.922 -4.059 -8.266 1 29.5 91 PRO A C 1
ATOM 673 O O . PRO A 1 91 ? 13.695 -4.676 -7.219 1 29.5 91 PRO A O 1
ATOM 676 N N . PRO A 1 92 ? 14.07 -4.879 -9.297 1 27.81 92 PRO A N 1
ATOM 677 C CA . PRO A 1 92 ? 14.445 -6.289 -9.195 1 27.81 92 PRO A CA 1
ATOM 678 C C . PRO A 1 92 ? 15.461 -6.559 -8.086 1 27.81 92 PRO A C 1
ATOM 680 O O . PRO A 1 92 ? 16.125 -5.629 -7.613 1 27.81 92 PRO A O 1
ATOM 683 N N . SER A 1 93 ? 15.602 -7.793 -7.641 1 27.3 93 SER A N 1
ATOM 684 C CA . SER A 1 93 ? 16.438 -8.375 -6.598 1 27.3 93 SER A CA 1
ATOM 685 C C . SER A 1 93 ? 17.828 -7.742 -6.586 1 27.3 93 SER A C 1
ATOM 687 O O . SER A 1 93 ? 18.312 -7.266 -7.617 1 27.3 93 SER A O 1
ATOM 689 N N . ALA A 1 94 ? 18.516 -7.73 -5.332 1 29.27 94 ALA A N 1
ATOM 690 C CA . ALA A 1 94 ? 19.781 -7.207 -4.805 1 29.27 94 ALA A CA 1
ATOM 691 C C . ALA A 1 94 ? 20.969 -7.766 -5.57 1 29.27 94 ALA A C 1
ATOM 693 O O . ALA A 1 94 ? 21.5 -8.828 -5.223 1 29.27 94 ALA A O 1
ATOM 694 N N . SER A 1 95 ? 21.219 -7.93 -6.754 1 26.06 95 SER A N 1
ATOM 695 C CA . SER A 1 95 ? 22.656 -8.016 -6.988 1 26.06 95 SER A CA 1
ATOM 696 C C . SER A 1 95 ? 23.391 -6.863 -6.32 1 26.06 95 SER A C 1
ATOM 698 O O . SER A 1 95 ? 22.812 -5.809 -6.066 1 26.06 95 SER A O 1
ATOM 700 N N . SER A 1 96 ? 24.672 -7.109 -5.746 1 27.09 96 SER A N 1
ATOM 701 C CA . SER A 1 96 ? 25.719 -6.285 -5.156 1 27.09 96 SER A CA 1
ATOM 702 C C . SER A 1 96 ? 25.875 -4.973 -5.914 1 27.09 96 SER A C 1
ATOM 704 O O . SER A 1 96 ? 26.656 -4.891 -6.867 1 27.09 96 SER A O 1
ATOM 706 N N . PHE A 1 97 ? 25 -4.301 -6.344 1 27.83 97 PHE A N 1
ATOM 707 C CA . PHE A 1 97 ? 25.422 -3.043 -6.949 1 27.83 97 PHE A CA 1
ATOM 708 C C . PHE A 1 97 ? 26.188 -2.188 -5.941 1 27.83 97 PHE A C 1
ATOM 710 O O . PHE A 1 97 ? 25.625 -1.777 -4.922 1 27.83 97 PHE A O 1
ATOM 717 N N . GLN A 1 98 ? 27.438 -2.352 -5.805 1 26.66 98 GLN A N 1
ATOM 718 C CA . GLN A 1 98 ? 28.328 -1.291 -5.355 1 26.66 98 GLN A CA 1
ATOM 719 C C . GLN A 1 98 ? 27.922 0.06 -5.93 1 26.66 98 GLN A C 1
ATOM 721 O O . GLN A 1 98 ? 28.094 0.314 -7.125 1 26.66 98 GLN A O 1
ATOM 726 N N . TRP A 1 99 ? 26.859 0.58 -5.535 1 28.64 99 TRP A N 1
ATOM 727 C CA . TRP A 1 99 ? 26.438 1.921 -5.93 1 28.64 99 TRP A CA 1
ATOM 728 C C . TRP A 1 99 ? 27.578 2.918 -5.77 1 28.64 99 TRP A C 1
ATOM 730 O O . TRP A 1 99 ? 28.047 3.164 -4.656 1 28.64 99 TRP A O 1
ATOM 740 N N . ASN A 1 100 ? 28.547 2.814 -6.594 1 25.42 100 ASN A N 1
ATOM 741 C CA . ASN A 1 100 ? 29.281 4.066 -6.68 1 25.42 100 ASN A CA 1
ATOM 742 C C . ASN A 1 100 ? 28.359 5.262 -6.871 1 25.42 100 ASN A C 1
ATOM 744 O O . ASN A 1 100 ? 27.438 5.215 -7.695 1 25.42 100 ASN A O 1
ATOM 748 N N . VAL A 1 101 ? 28.234 6.199 -5.91 1 29.14 101 VAL A N 1
ATOM 749 C CA . VAL A 1 101 ? 27.547 7.488 -5.812 1 29.14 101 VAL A CA 1
ATOM 750 C C . VAL A 1 101 ? 27.562 8.18 -7.176 1 29.14 101 VAL A C 1
ATOM 752 O O . VAL A 1 101 ? 26.656 8.961 -7.484 1 29.14 101 VAL A O 1
ATOM 755 N N . GLU A 1 102 ? 28.656 8.047 -7.984 1 28.77 102 GLU A N 1
ATOM 756 C CA . GLU A 1 102 ? 28.844 8.852 -9.188 1 28.77 102 GLU A CA 1
ATOM 757 C C . GLU A 1 102 ? 27.828 8.469 -10.266 1 28.77 102 GLU A C 1
ATOM 759 O O . GLU A 1 102 ? 27.375 9.328 -11.031 1 28.77 102 GLU A O 1
ATOM 764 N N . GLU A 1 103 ? 27.703 7.203 -10.492 1 28.08 103 GLU A N 1
ATOM 765 C CA . GLU A 1 103 ? 26.984 6.805 -11.703 1 28.08 103 GLU A CA 1
ATOM 766 C C . GLU A 1 103 ? 25.469 6.895 -11.516 1 28.08 103 GLU A C 1
ATOM 768 O O . GLU A 1 103 ? 24.703 6.539 -12.406 1 28.08 103 GLU A O 1
ATOM 773 N N . ILE A 1 104 ? 24.984 7.117 -10.352 1 29.59 104 ILE A N 1
ATOM 774 C CA . ILE A 1 104 ? 23.562 7.371 -10.125 1 29.59 104 ILE A CA 1
ATOM 775 C C . ILE A 1 104 ? 23.141 8.625 -10.891 1 29.59 104 ILE A C 1
ATOM 777 O O . ILE A 1 104 ? 21.969 8.992 -10.875 1 29.59 104 ILE A O 1
ATOM 781 N N . SER A 1 105 ? 24.016 9.383 -11.359 1 29.16 105 SER A N 1
ATOM 782 C CA . SER A 1 105 ? 23.734 10.695 -11.938 1 29.16 105 SER A CA 1
ATOM 783 C C . SER A 1 105 ? 22.766 10.578 -13.117 1 29.16 105 SER A C 1
ATOM 785 O O . SER A 1 105 ? 22.062 11.531 -13.445 1 29.16 105 SER A O 1
ATOM 787 N N . LEU A 1 106 ? 23 9.758 -14.172 1 28.47 106 LEU A N 1
ATOM 788 C CA . LEU A 1 106 ? 22.391 9.898 -15.484 1 28.47 106 LEU A CA 1
ATOM 789 C C . LEU A 1 106 ? 21 9.258 -15.508 1 28.47 106 LEU A C 1
ATOM 791 O O . LEU A 1 106 ? 20.297 9.344 -16.516 1 28.47 106 LEU A O 1
ATOM 795 N N . ILE A 1 107 ? 20.766 8.086 -15.062 1 31.28 107 ILE A N 1
ATOM 796 C CA . ILE A 1 107 ? 19.531 7.41 -15.414 1 31.28 107 ILE A CA 1
ATOM 797 C C . ILE A 1 107 ? 18.344 8.141 -14.781 1 31.28 107 ILE A C 1
ATOM 799 O O . ILE A 1 107 ? 18.188 8.141 -13.555 1 31.28 107 ILE A O 1
ATOM 803 N N . ASP A 1 108 ? 17.672 9.219 -15.258 1 35.91 108 ASP A N 1
ATOM 804 C CA . ASP A 1 108 ? 16.672 10.273 -15.234 1 35.91 108 ASP A CA 1
ATOM 805 C C . ASP A 1 108 ? 15.305 9.727 -14.844 1 35.91 108 ASP A C 1
ATOM 807 O O . ASP A 1 108 ? 14.375 10.5 -14.586 1 35.91 108 ASP A O 1
ATOM 811 N N . THR A 1 109 ? 14.828 8.461 -15.102 1 42.38 109 THR A N 1
ATOM 812 C CA . THR A 1 109 ? 13.383 8.289 -15.031 1 42.38 109 THR A CA 1
ATOM 813 C C . THR A 1 109 ? 12.906 8.281 -13.586 1 42.38 109 THR A C 1
ATOM 815 O O . THR A 1 109 ? 13.68 7.996 -12.672 1 42.38 109 THR A O 1
ATOM 818 N N . ALA A 1 110 ? 11.805 8.938 -13.273 1 46.12 110 ALA A N 1
ATOM 819 C CA . ALA A 1 110 ? 11.07 9 -12.008 1 46.12 110 ALA A CA 1
ATOM 820 C C . ALA A 1 110 ? 11.102 7.656 -11.289 1 46.12 110 ALA A C 1
ATOM 822 O O . ALA A 1 110 ? 11.273 7.605 -10.07 1 46.12 110 ALA A O 1
ATOM 823 N N . GLU A 1 111 ? 11.102 6.598 -12.07 1 50.16 111 GLU A N 1
ATOM 824 C CA . GLU A 1 111 ? 11.094 5.262 -11.492 1 50.16 111 GLU A CA 1
ATOM 825 C C . GLU A 1 111 ? 12.469 4.887 -10.945 1 50.16 111 GLU A C 1
ATOM 827 O O . GLU A 1 111 ? 12.578 4.289 -9.875 1 50.16 111 GLU A O 1
ATOM 832 N N . GLN A 1 112 ? 13.461 5.207 -11.633 1 51.41 112 GLN A N 1
ATOM 833 C CA . GLN A 1 112 ? 14.812 4.895 -11.188 1 51.41 112 GLN A CA 1
ATOM 834 C C . GLN A 1 112 ? 15.188 5.715 -9.953 1 51.41 112 GLN A C 1
ATOM 836 O O . GLN A 1 112 ? 15.836 5.203 -9.039 1 51.41 112 GLN A O 1
ATOM 841 N N . LYS A 1 113 ? 14.68 6.934 -10.023 1 56.72 113 LYS A N 1
ATOM 842 C CA . LYS A 1 113 ? 14.93 7.785 -8.859 1 56.72 113 LYS A CA 1
ATOM 843 C C . LYS A 1 113 ? 14.242 7.234 -7.617 1 56.72 113 LYS A C 1
ATOM 845 O O . LYS A 1 113 ? 14.828 7.219 -6.531 1 56.72 113 LYS A O 1
ATOM 850 N N . GLN A 1 114 ? 13.125 6.652 -7.91 1 61.66 114 GLN A N 1
ATOM 851 C CA . GLN A 1 114 ? 12.367 6.125 -6.781 1 61.66 114 GLN A CA 1
ATOM 852 C C . GLN A 1 114 ? 13 4.844 -6.246 1 61.66 114 GLN A C 1
ATOM 854 O O . GLN A 1 114 ? 13.055 4.629 -5.031 1 61.66 114 GLN A O 1
ATOM 859 N N . SER A 1 115 ? 13.422 4.082 -7.172 1 66.62 115 SER A N 1
ATOM 860 C CA . SER A 1 115 ? 14.086 2.855 -6.746 1 66.62 115 SER A CA 1
ATOM 861 C C . SER A 1 115 ? 15.367 3.16 -5.973 1 66.62 115 SER A C 1
ATOM 863 O O . SER A 1 115 ? 15.656 2.516 -4.961 1 66.62 115 SER A O 1
ATOM 865 N N . THR A 1 116 ? 16 4.168 -6.41 1 69.69 116 THR A N 1
ATOM 866 C CA . THR A 1 116 ? 17.234 4.574 -5.742 1 69.69 116 THR A CA 1
ATOM 867 C C . THR A 1 116 ? 16.938 5.156 -4.363 1 69.69 116 THR A C 1
ATOM 869 O O . THR A 1 116 ? 17.609 4.836 -3.385 1 69.69 116 THR A O 1
ATOM 872 N N . LEU A 1 117 ? 15.953 5.938 -4.309 1 75.19 117 LEU A N 1
ATOM 873 C CA . LEU A 1 117 ? 15.547 6.539 -3.043 1 75.19 117 LEU A CA 1
ATOM 874 C C . LEU A 1 117 ? 15.141 5.465 -2.037 1 75.19 117 LEU A C 1
ATOM 876 O O . LEU A 1 117 ? 15.461 5.57 -0.85 1 75.19 117 LEU A O 1
ATOM 880 N N . LYS A 1 118 ? 14.578 4.465 -2.557 1 78.5 118 LYS A N 1
ATOM 881 C CA . LYS A 1 118 ? 14.164 3.357 -1.7 1 78.5 118 LYS A CA 1
ATOM 882 C C . LYS A 1 118 ? 15.375 2.623 -1.126 1 78.5 118 LYS A C 1
ATOM 884 O O . LYS A 1 118 ? 15.406 2.309 0.065 1 78.5 118 LYS A O 1
ATOM 889 N N . GLU A 1 119 ? 16.234 2.408 -1.961 1 81.12 119 GLU A N 1
ATOM 890 C CA . GLU A 1 119 ? 17.438 1.693 -1.521 1 81.12 119 GLU A CA 1
ATOM 891 C C . GLU A 1 119 ? 18.219 2.504 -0.489 1 81.12 119 GLU A C 1
ATOM 893 O O . GLU A 1 119 ? 18.688 1.958 0.513 1 81.12 119 GLU A O 1
ATOM 898 N N . LEU A 1 120 ? 18.297 3.736 -0.75 1 82.62 120 LEU A N 1
ATOM 899 C CA . LEU A 1 120 ? 19.031 4.609 0.158 1 82.62 120 LEU A CA 1
ATOM 900 C C . LEU A 1 120 ? 18.312 4.738 1.494 1 82.62 120 LEU A C 1
ATOM 902 O O . LEU A 1 120 ? 18.938 4.68 2.553 1 82.62 120 LEU A O 1
ATOM 906 N N . ALA A 1 121 ? 17.047 4.852 1.405 1 88.44 121 ALA A N 1
ATOM 907 C CA . ALA A 1 121 ? 16.266 4.941 2.635 1 88.44 121 ALA A CA 1
ATOM 908 C C . ALA A 1 121 ? 16.375 3.652 3.443 1 88.44 121 ALA A C 1
ATOM 910 O O . ALA A 1 121 ? 16.484 3.689 4.672 1 88.44 121 ALA A O 1
ATOM 911 N N . HIS A 1 122 ? 16.359 2.592 2.734 1 89.19 122 HIS A N 1
ATOM 912 C CA . HIS A 1 122 ? 16.484 1.304 3.404 1 89.19 122 HIS A CA 1
ATOM 913 C C . HIS A 1 122 ? 17.844 1.177 4.086 1 89.19 122 HIS A C 1
ATOM 915 O O . HIS A 1 122 ? 17.938 0.676 5.211 1 89.19 122 HIS A O 1
ATOM 921 N N . ALA A 1 123 ? 18.812 1.607 3.367 1 88.88 123 ALA A N 1
ATOM 922 C CA . ALA A 1 123 ? 20.141 1.548 3.947 1 88.88 123 ALA A CA 1
ATOM 923 C C . ALA A 1 123 ? 20.25 2.42 5.195 1 88.88 123 ALA A C 1
ATOM 925 O O . ALA A 1 123 ? 20.766 1.987 6.223 1 88.88 123 ALA A O 1
ATOM 926 N N . ARG A 1 124 ? 19.75 3.561 5.129 1 91.19 124 ARG A N 1
ATOM 927 C CA . ARG A 1 124 ? 19.75 4.473 6.266 1 91.19 124 ARG A CA 1
ATOM 928 C C . ARG A 1 124 ? 19 3.877 7.453 1 91.19 124 ARG A C 1
ATOM 930 O O . ARG A 1 124 ? 19.484 3.916 8.586 1 91.19 124 ARG A O 1
ATOM 937 N N . ASP A 1 125 ? 17.828 3.312 7.137 1 94.12 125 ASP A N 1
ATOM 938 C CA . ASP A 1 125 ? 16.906 2.896 8.188 1 94.12 125 ASP A CA 1
ATOM 939 C C . ASP A 1 125 ? 17.141 1.438 8.578 1 94.12 125 ASP A C 1
ATOM 941 O O . ASP A 1 125 ? 16.438 0.896 9.422 1 94.12 125 ASP A O 1
ATOM 945 N N . GLY A 1 126 ? 18.156 0.762 7.898 1 92.88 126 GLY A N 1
ATOM 946 C CA . GLY A 1 126 ? 18.484 -0.616 8.227 1 92.88 126 GLY A CA 1
ATOM 947 C C . GLY A 1 126 ? 17.438 -1.609 7.742 1 92.88 126 GLY A C 1
ATOM 948 O O . GLY A 1 126 ? 17.25 -2.658 8.359 1 92.88 126 GLY A O 1
ATOM 949 N N . GLY A 1 127 ? 16.688 -1.178 6.77 1 93.75 127 GLY A N 1
ATOM 950 C CA . GLY A 1 127 ? 15.641 -2.045 6.246 1 93.75 127 GLY A CA 1
ATOM 951 C C . GLY A 1 127 ? 14.453 -2.174 7.184 1 93.75 127 GLY A C 1
ATOM 952 O O . GLY A 1 127 ? 13.766 -3.193 7.176 1 93.75 127 GLY A O 1
ATOM 953 N N . ARG A 1 128 ? 14.344 -1.2 8.039 1 96.62 128 ARG A N 1
ATOM 954 C CA . ARG A 1 128 ? 13.297 -1.268 9.047 1 96.62 128 ARG A CA 1
ATOM 955 C C . ARG A 1 128 ? 12.359 -0.069 8.945 1 96.62 128 ARG A C 1
ATOM 957 O O . ARG A 1 128 ? 12.758 1.004 8.492 1 96.62 128 ARG A O 1
ATOM 964 N N . CYS A 1 129 ? 11.148 -0.357 9.305 1 97.25 129 CYS A N 1
ATOM 965 C CA . CYS A 1 129 ? 10.234 0.763 9.516 1 97.25 129 CYS A CA 1
ATOM 966 C C . CYS A 1 129 ? 10.719 1.652 10.656 1 97.25 129 CYS A C 1
ATOM 968 O O . CYS A 1 129 ? 10.914 1.18 11.773 1 97.25 129 CYS A O 1
ATOM 970 N N . VAL A 1 130 ? 10.773 2.936 10.461 1 96.69 130 VAL A N 1
ATOM 971 C CA . VAL A 1 130 ? 11.344 3.822 11.469 1 96.69 130 VAL A CA 1
ATOM 972 C C . VAL A 1 130 ? 10.328 4.043 12.594 1 96.69 130 VAL A C 1
ATOM 974 O O . VAL A 1 130 ? 10.695 4.453 13.695 1 96.69 130 VAL A O 1
ATOM 977 N N . ILE A 1 131 ? 9.062 3.781 12.344 1 97 131 ILE A N 1
ATOM 978 C CA . ILE A 1 131 ? 8.016 4.027 13.328 1 97 131 ILE A CA 1
ATOM 979 C C . ILE A 1 131 ? 7.812 2.777 14.188 1 97 131 ILE A C 1
ATOM 981 O O . ILE A 1 131 ? 7.789 2.854 15.414 1 97 131 ILE A O 1
ATOM 985 N N . THR A 1 132 ? 7.738 1.632 13.562 1 95.88 132 THR A N 1
ATOM 986 C CA . THR A 1 132 ? 7.402 0.413 14.289 1 95.88 132 THR A CA 1
ATOM 987 C C . THR A 1 132 ? 8.648 -0.422 14.555 1 95.88 132 THR A C 1
ATOM 989 O O . THR A 1 132 ? 8.617 -1.358 15.359 1 95.88 132 THR A O 1
ATOM 992 N N . ASN A 1 133 ? 9.719 -0.15 13.82 1 95.81 133 ASN A N 1
ATOM 993 C CA . ASN A 1 133 ? 10.977 -0.88 13.898 1 95.81 133 ASN A CA 1
ATOM 994 C C . ASN A 1 133 ? 10.852 -2.277 13.297 1 95.81 133 ASN A C 1
ATOM 996 O O . ASN A 1 133 ? 11.695 -3.145 13.547 1 95.81 133 ASN A O 1
ATOM 1000 N N . SER A 1 134 ? 9.82 -2.533 12.578 1 96.12 134 SER A N 1
ATOM 1001 C CA . SER A 1 134 ? 9.633 -3.822 11.922 1 96.12 134 SER A CA 1
ATOM 1002 C C . SER A 1 134 ? 10.609 -4.004 10.766 1 96.12 134 SER A C 1
ATOM 1004 O O . SER A 1 134 ? 10.836 -3.08 9.984 1 96.12 134 SER A O 1
ATOM 1006 N N . LEU A 1 135 ? 11.203 -5.148 10.688 1 96.69 135 LEU A N 1
ATOM 1007 C CA . LEU A 1 135 ? 12.062 -5.496 9.562 1 96.69 135 LEU A CA 1
ATOM 1008 C C . LEU A 1 135 ? 11.242 -5.688 8.289 1 96.69 135 LEU A C 1
ATOM 1010 O O . LEU A 1 135 ? 10.188 -6.316 8.32 1 96.69 135 LEU A O 1
ATOM 1014 N N . ASP A 1 136 ? 11.719 -5.105 7.266 1 96.5 136 ASP A N 1
ATOM 1015 C CA . ASP A 1 136 ? 11.047 -5.262 5.98 1 96.5 136 ASP A CA 1
ATOM 1016 C C . ASP A 1 136 ? 11 -6.727 5.551 1 96.5 136 ASP A C 1
ATOM 1018 O O . ASP A 1 136 ? 12.008 -7.43 5.629 1 96.5 136 ASP A O 1
ATOM 1022 N N . ASP A 1 137 ? 9.93 -7.137 5.047 1 96.44 137 ASP A N 1
ATOM 1023 C CA . ASP A 1 137 ? 9.727 -8.539 4.703 1 96.44 137 ASP A CA 1
ATOM 1024 C C . ASP A 1 137 ? 10.625 -8.961 3.543 1 96.44 137 ASP A C 1
ATOM 1026 O O . ASP A 1 137 ? 11.109 -10.094 3.508 1 96.44 137 ASP A O 1
ATOM 1030 N N . GLU A 1 138 ? 10.812 -8.094 2.604 1 91.88 138 GLU A N 1
ATOM 1031 C CA . GLU A 1 138 ? 11.688 -8.453 1.491 1 91.88 138 GLU A CA 1
ATOM 1032 C C . GLU A 1 138 ? 13.133 -8.594 1.951 1 91.88 138 GLU A C 1
ATOM 1034 O O . GLU A 1 138 ? 13.859 -9.461 1.467 1 91.88 138 GLU A O 1
ATOM 1039 N N . VAL A 1 139 ? 13.508 -7.727 2.816 1 93.12 139 VAL A N 1
ATOM 1040 C CA . VAL A 1 139 ? 14.836 -7.832 3.41 1 93.12 139 VAL A CA 1
ATOM 1041 C C . VAL A 1 139 ? 14.953 -9.133 4.195 1 93.12 139 VAL A C 1
ATOM 1043 O O . VAL A 1 139 ? 15.938 -9.859 4.066 1 93.12 139 VAL A O 1
ATOM 1046 N N . LYS A 1 140 ? 14 -9.398 4.961 1 95.75 140 LYS A N 1
ATOM 1047 C CA . LYS A 1 140 ? 13.961 -10.633 5.738 1 95.75 140 LYS A CA 1
ATOM 1048 C C . LYS A 1 140 ? 14.102 -11.859 4.836 1 95.75 140 LYS A C 1
ATOM 1050 O O . LYS A 1 140 ? 14.914 -12.742 5.105 1 95.75 140 LYS A O 1
ATOM 1055 N N . LEU A 1 141 ? 13.32 -11.922 3.771 1 92.69 141 LEU A N 1
ATOM 1056 C CA . LEU A 1 141 ? 13.336 -13.047 2.852 1 92.69 141 LEU A CA 1
ATOM 1057 C C . LEU A 1 141 ? 14.703 -13.188 2.189 1 92.69 141 LEU A C 1
ATOM 1059 O O . LEU A 1 141 ? 15.219 -14.297 2.037 1 92.69 141 LEU A O 1
ATOM 1063 N N . SER A 1 142 ? 15.258 -12.078 1.807 1 90.69 142 SER A N 1
ATOM 1064 C CA . SER A 1 142 ? 16.578 -12.078 1.188 1 90.69 142 SER A CA 1
ATOM 1065 C C . SER A 1 142 ? 17.641 -12.594 2.154 1 90.69 142 SER A C 1
ATOM 1067 O O . SER A 1 142 ? 18.5 -13.383 1.77 1 90.69 142 SER A O 1
ATOM 1069 N N . ARG A 1 143 ? 17.578 -12.18 3.336 1 93.25 143 ARG A N 1
ATOM 1070 C CA . ARG A 1 143 ? 18.531 -12.625 4.352 1 93.25 143 ARG A CA 1
ATOM 1071 C C . ARG A 1 143 ? 18.391 -14.117 4.617 1 93.25 143 ARG A C 1
ATOM 1073 O O . ARG A 1 143 ? 19.391 -14.82 4.754 1 93.25 143 ARG A O 1
ATOM 1080 N N . LYS A 1 144 ? 17.234 -14.57 4.676 1 92 144 LYS A N 1
ATOM 1081 C CA . LYS A 1 144 ? 17 -16 4.867 1 92 144 LYS A CA 1
ATOM 1082 C C . LYS A 1 144 ? 17.594 -16.812 3.719 1 92 144 LYS A C 1
ATOM 1084 O O . LYS A 1 144 ? 18.188 -17.859 3.943 1 92 144 LYS A O 1
ATOM 1089 N N . LYS A 1 145 ? 17.375 -16.344 2.566 1 87.31 145 LYS A N 1
ATOM 1090 C CA . LYS A 1 145 ? 17.906 -17.016 1.386 1 87.31 145 LYS A CA 1
ATOM 1091 C C . LYS A 1 145 ? 19.422 -17.125 1.445 1 87.31 145 LYS A C 1
ATOM 1093 O O . LYS A 1 145 ? 20.016 -18.094 0.947 1 87.31 145 LYS A O 1
ATOM 1098 N N . LYS A 1 146 ? 20.031 -16.156 2.061 1 91.44 146 LYS A N 1
ATOM 1099 C CA . LYS A 1 146 ? 21.484 -16.125 2.189 1 91.44 146 LYS A CA 1
ATOM 1100 C C . LYS A 1 146 ? 21.938 -16.953 3.389 1 91.44 146 LYS A C 1
ATOM 1102 O O . LYS A 1 146 ? 23.141 -17.016 3.691 1 91.44 146 LYS A O 1
ATOM 1107 N N . GLY A 1 147 ? 21.016 -17.453 4.094 1 92.75 147 GLY A N 1
ATOM 1108 C CA . GLY A 1 147 ? 21.344 -18.328 5.203 1 92.75 147 GLY A CA 1
ATOM 1109 C C . GLY A 1 147 ? 21.484 -17.594 6.523 1 92.75 147 GLY A C 1
ATOM 1110 O O . GLY A 1 147 ? 21.984 -18.141 7.5 1 92.75 147 GLY A O 1
ATOM 1111 N N . GLU A 1 148 ? 21.047 -16.375 6.562 1 94.06 148 GLU A N 1
ATOM 1112 C CA . GLU A 1 148 ? 21.141 -15.609 7.801 1 94.06 148 GLU A CA 1
ATOM 1113 C C . GLU A 1 148 ? 20.031 -16.016 8.773 1 94.06 148 GLU A C 1
ATOM 1115 O O . GLU A 1 148 ? 18.906 -16.312 8.352 1 94.06 148 GLU A O 1
ATOM 1120 N N . VAL A 1 149 ? 20.391 -15.977 9.961 1 94.75 149 VAL A N 1
ATOM 1121 C CA . VAL A 1 149 ? 19.406 -16.266 11.008 1 94.75 149 VAL A CA 1
ATOM 1122 C C . VAL A 1 149 ? 18.641 -14.992 11.367 1 94.75 149 VAL A C 1
ATOM 1124 O O . VAL A 1 149 ? 19.25 -13.953 11.656 1 94.75 149 VAL A O 1
ATOM 1127 N N . ILE A 1 150 ? 17.375 -15.102 11.297 1 95 150 ILE A N 1
ATOM 1128 C CA . ILE A 1 150 ? 16.516 -13.977 11.664 1 95 150 ILE A CA 1
ATOM 1129 C C . ILE A 1 150 ? 16.016 -14.156 13.094 1 95 150 ILE A C 1
ATOM 1131 O O . ILE A 1 150 ? 15.57 -15.242 13.477 1 95 150 ILE A O 1
ATOM 1135 N N . SER A 1 151 ? 16.141 -13.109 13.891 1 95.31 151 SER A N 1
ATOM 1136 C CA . SER A 1 151 ? 15.664 -13.18 15.266 1 95.31 151 SER A CA 1
ATOM 1137 C C . SER A 1 151 ? 14.188 -13.539 15.328 1 95.31 151 SER A C 1
ATOM 1139 O O . SER A 1 151 ? 13.43 -13.258 14.398 1 95.31 151 SER A O 1
ATOM 1141 N N . THR A 1 152 ? 13.766 -14.125 16.406 1 93.75 152 THR A N 1
ATOM 1142 C CA . THR A 1 152 ? 12.367 -14.5 16.609 1 93.75 152 THR A CA 1
ATOM 1143 C C . THR A 1 152 ? 11.461 -13.273 16.547 1 93.75 152 THR A C 1
ATOM 1145 O O . THR A 1 152 ? 10.375 -13.32 15.969 1 93.75 152 THR A O 1
ATOM 1148 N N . GLU A 1 153 ? 11.922 -12.242 17.141 1 93 153 GLU A N 1
ATOM 1149 C CA . GLU A 1 153 ? 11.156 -11 17.141 1 93 153 GLU A CA 1
ATOM 1150 C C . GLU A 1 153 ? 10.961 -10.469 15.719 1 93 153 GLU A C 1
ATOM 1152 O O . GLU A 1 153 ? 9.852 -10.094 15.336 1 93 153 GLU A O 1
ATOM 1157 N N . ASP A 1 154 ? 12.008 -10.531 14.984 1 93.81 154 ASP A N 1
ATOM 1158 C CA . ASP A 1 154 ? 11.938 -10.039 13.609 1 93.81 154 ASP A CA 1
ATOM 1159 C C . ASP A 1 154 ? 11.047 -10.945 12.75 1 93.81 154 ASP A C 1
ATOM 1161 O O . ASP A 1 154 ? 10.359 -10.469 11.852 1 93.81 154 ASP A O 1
ATOM 1165 N N . GLN A 1 155 ? 11.008 -12.148 13.055 1 92.19 155 GLN A N 1
ATOM 1166 C CA . GLN A 1 155 ? 10.156 -13.078 12.328 1 92.19 155 GLN A CA 1
ATOM 1167 C C . GLN A 1 155 ? 8.68 -12.781 12.578 1 92.19 155 GLN A C 1
ATOM 1169 O O . GLN A 1 155 ? 7.859 -12.859 11.656 1 92.19 155 GLN A O 1
ATOM 1174 N N . ARG A 1 156 ? 8.438 -12.32 13.758 1 90.38 156 ARG A N 1
ATOM 1175 C CA . ARG A 1 156 ? 7.051 -12.164 14.172 1 90.38 156 ARG A CA 1
ATOM 1176 C C . ARG A 1 156 ? 6.531 -10.773 13.828 1 90.38 156 ARG A C 1
ATOM 1178 O O . ARG A 1 156 ? 5.324 -10.57 13.688 1 90.38 156 ARG A O 1
ATOM 1185 N N . THR A 1 157 ? 7.426 -9.844 13.672 1 93.12 157 THR A N 1
ATOM 1186 C CA . THR A 1 157 ? 6.965 -8.461 13.602 1 93.12 157 THR A CA 1
ATOM 1187 C C . THR A 1 157 ? 7.285 -7.855 12.234 1 93.12 157 THR A C 1
ATOM 1189 O O . THR A 1 157 ? 7.02 -6.676 12 1 93.12 157 THR A O 1
ATOM 1192 N N . SER A 1 158 ? 7.879 -8.672 11.32 1 96.19 158 SER A N 1
ATOM 1193 C CA . SER A 1 158 ? 8.25 -8.133 10.016 1 96.19 158 SER A CA 1
ATOM 1194 C C . SER A 1 158 ? 7.02 -7.691 9.234 1 96.19 158 SER A C 1
ATOM 1196 O O . SER A 1 158 ? 5.918 -8.203 9.445 1 96.19 158 SER A O 1
ATOM 1198 N N . SER A 1 159 ? 7.18 -6.672 8.453 1 96.81 159 SER A N 1
ATOM 1199 C CA . SER A 1 159 ? 6.121 -6.105 7.621 1 96.81 159 SER A CA 1
ATOM 1200 C C . SER A 1 159 ? 6.688 -5.484 6.348 1 96.81 159 SER A C 1
ATOM 1202 O O . SER A 1 159 ? 7.84 -5.039 6.328 1 96.81 159 SER A O 1
ATOM 1204 N N . TYR A 1 160 ? 5.852 -5.504 5.336 1 95.38 160 TYR A N 1
ATOM 1205 C CA . TYR A 1 160 ? 6.27 -4.777 4.145 1 95.38 160 TYR A CA 1
ATOM 1206 C C . TYR A 1 160 ? 6.422 -3.291 4.434 1 95.38 160 TYR A C 1
ATOM 1208 O O . TYR A 1 160 ? 5.613 -2.711 5.164 1 95.38 160 TYR A O 1
ATOM 1216 N N . THR A 1 161 ? 7.461 -2.758 3.863 1 94.69 161 THR A N 1
ATOM 1217 C CA . THR A 1 161 ? 7.68 -1.326 4.031 1 94.69 161 THR A CA 1
ATOM 1218 C C . THR A 1 161 ? 7.734 -0.625 2.676 1 94.69 161 THR A C 1
ATOM 1220 O O . THR A 1 161 ? 7.762 -1.281 1.632 1 94.69 161 THR A O 1
ATOM 1223 N N . THR A 1 162 ? 7.609 0.656 2.758 1 91.38 162 THR A N 1
ATOM 1224 C CA . THR A 1 162 ? 7.762 1.524 1.596 1 91.38 162 THR A CA 1
ATOM 1225 C C . THR A 1 162 ? 8.461 2.824 1.981 1 91.38 162 THR A C 1
ATOM 1227 O O . THR A 1 162 ? 8.695 3.08 3.164 1 91.38 162 THR A O 1
ATOM 1230 N N . THR A 1 163 ? 8.891 3.441 0.924 1 89.06 163 THR A N 1
ATOM 1231 C CA . THR A 1 163 ? 9.461 4.77 1.135 1 89.06 163 THR A CA 1
ATOM 1232 C C . THR A 1 163 ? 8.375 5.84 1.069 1 89.06 163 THR A C 1
ATOM 1234 O O . THR A 1 163 ? 7.699 5.984 0.047 1 89.06 163 THR A O 1
ATOM 1237 N N . ALA A 1 164 ? 8.195 6.484 2.189 1 88.94 164 ALA A N 1
ATOM 1238 C CA . ALA A 1 164 ? 7.164 7.516 2.271 1 88.94 164 ALA A CA 1
ATOM 1239 C C . ALA A 1 164 ? 7.781 8.914 2.26 1 88.94 164 ALA A C 1
ATOM 1241 O O . ALA A 1 164 ? 8.789 9.156 2.926 1 88.94 164 ALA A O 1
ATOM 1242 N N . HIS A 1 165 ? 7.207 9.727 1.493 1 84.19 165 HIS A N 1
ATOM 1243 C CA . HIS A 1 165 ? 7.547 11.141 1.58 1 84.19 165 HIS A CA 1
ATOM 1244 C C . HIS A 1 165 ? 6.84 11.805 2.756 1 84.19 165 HIS A C 1
ATOM 1246 O O . HIS A 1 165 ? 5.648 11.57 2.984 1 84.19 165 HIS A O 1
ATOM 1252 N N . ILE A 1 166 ? 7.555 12.539 3.459 1 87.88 166 ILE A N 1
ATOM 1253 C CA . ILE A 1 166 ? 6.973 13.266 4.578 1 87.88 166 ILE A CA 1
ATOM 1254 C C . ILE A 1 166 ? 6.07 14.383 4.055 1 87.88 166 ILE A C 1
ATOM 1256 O O . ILE A 1 166 ? 4.926 14.523 4.488 1 87.88 166 ILE A O 1
ATOM 1260 N N . LEU A 1 167 ? 6.68 15.117 3.123 1 80.56 167 LEU A N 1
ATOM 1261 C CA . LEU A 1 167 ? 5.938 16.156 2.418 1 80.56 167 LEU A CA 1
ATOM 1262 C C . LEU A 1 167 ? 5.758 15.797 0.947 1 80.56 167 LEU A C 1
ATOM 1264 O O . LEU A 1 167 ? 6.648 15.195 0.337 1 80.56 167 LEU A O 1
ATOM 1268 N N . PRO A 1 168 ? 4.582 16.047 0.437 1 71.38 168 PRO A N 1
ATOM 1269 C CA . PRO A 1 168 ? 4.438 15.789 -0.997 1 71.38 168 PRO A CA 1
ATOM 1270 C C . PRO A 1 168 ? 5.469 16.531 -1.841 1 71.38 168 PRO A C 1
ATOM 1272 O O . PRO A 1 168 ? 5.961 17.594 -1.433 1 71.38 168 PRO A O 1
ATOM 1275 N N . PHE A 1 169 ? 5.969 15.844 -2.961 1 58.75 169 PHE A N 1
ATOM 1276 C CA . PHE A 1 169 ? 7.035 16.344 -3.826 1 58.75 169 PHE A CA 1
ATOM 1277 C C . PHE A 1 169 ? 6.801 17.797 -4.207 1 58.75 169 PHE A C 1
ATOM 1279 O O . PHE A 1 169 ? 7.746 18.578 -4.281 1 58.75 169 PHE A O 1
ATOM 1286 N N . SER A 1 170 ? 5.559 17.891 -4.418 1 52.44 170 SER A N 1
ATOM 1287 C CA . SER A 1 170 ? 5.254 19.25 -4.855 1 52.44 170 SER A CA 1
ATOM 1288 C C . SER A 1 170 ? 5.578 20.266 -3.764 1 52.44 170 SER A C 1
ATOM 1290 O O . SER A 1 170 ? 5.773 21.453 -4.047 1 52.44 170 SER A O 1
ATOM 1292 N N . LEU A 1 171 ? 5.734 19.703 -2.539 1 52.19 171 LEU A N 1
ATOM 1293 C CA . LEU A 1 171 ? 5.918 20.594 -1.402 1 52.19 171 LEU A CA 1
ATOM 1294 C C . LEU A 1 171 ? 7.371 20.594 -0.936 1 52.19 171 LEU A C 1
ATOM 1296 O O . LEU A 1 171 ? 7.773 21.453 -0.148 1 52.19 171 LEU A O 1
ATOM 1300 N N . ALA A 1 172 ? 8.133 19.594 -1.521 1 51.91 172 ALA A N 1
ATOM 1301 C CA . ALA A 1 172 ? 9.523 19.516 -1.075 1 51.91 172 ALA A CA 1
ATOM 1302 C C . ALA A 1 172 ? 10.383 20.594 -1.724 1 51.91 172 ALA A C 1
ATOM 1304 O O . ALA A 1 172 ? 10.211 20.906 -2.906 1 51.91 172 ALA A O 1
ATOM 1305 N N . PRO A 1 173 ? 11.219 21.25 -1.041 1 43.03 173 PRO A N 1
ATOM 1306 C CA . PRO A 1 173 ?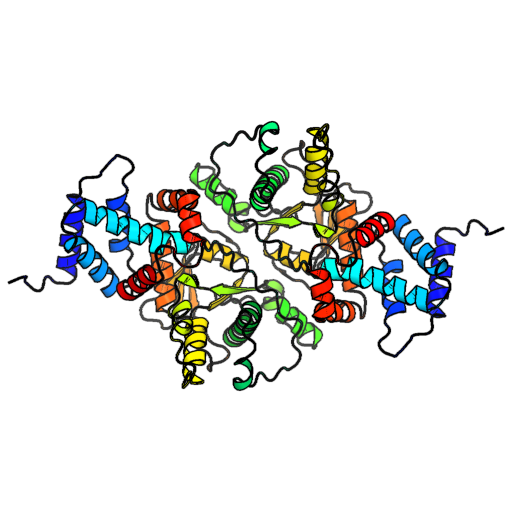 12.117 22.25 -1.608 1 43.03 173 PRO A CA 1
ATOM 1307 C C . PRO A 1 173 ? 13.023 21.688 -2.703 1 43.03 173 PRO A C 1
ATOM 1309 O O . PRO A 1 173 ? 13.508 20.562 -2.586 1 43.03 173 PRO A O 1
ATOM 1312 N N . ASN A 1 174 ? 12.961 22.203 -4.168 1 44.84 174 ASN A N 1
ATOM 1313 C CA . ASN A 1 174 ? 13.859 22.062 -5.309 1 44.84 174 ASN A CA 1
ATOM 1314 C C . ASN A 1 174 ? 13.266 21.141 -6.371 1 44.84 174 ASN A C 1
ATOM 1316 O O . ASN A 1 174 ? 13.969 20.688 -7.277 1 44.84 174 ASN A O 1
ATOM 1320 N N . SER A 1 175 ? 12.172 20.703 -6.27 1 40.19 175 SER A N 1
ATOM 1321 C CA . SER A 1 175 ? 11.656 19.859 -7.348 1 40.19 175 SER A CA 1
ATOM 1322 C C . SER A 1 175 ? 11.664 20.594 -8.68 1 40.19 175 SER A C 1
ATOM 1324 O O . SER A 1 175 ? 11.938 20.016 -9.727 1 40.19 175 SER A O 1
ATOM 1326 N N . GLU A 1 176 ? 11.062 21.703 -8.938 1 38.38 176 GLU A N 1
ATOM 1327 C CA . GLU A 1 176 ? 10.914 22.375 -10.227 1 38.38 176 GLU A CA 1
ATOM 1328 C C . GLU A 1 176 ? 12.227 22.984 -10.68 1 38.38 176 GLU A C 1
ATOM 1330 O O . GLU A 1 176 ? 12.484 23.094 -11.883 1 38.38 176 GLU A O 1
ATOM 1335 N N . LYS A 1 177 ? 12.852 23.906 -9.859 1 40.75 177 LYS A N 1
ATOM 1336 C CA . LYS A 1 177 ? 13.75 24.859 -10.5 1 40.75 177 LYS A CA 1
ATOM 1337 C C . LYS A 1 177 ? 14.891 24.156 -11.219 1 40.75 177 LYS A C 1
ATOM 1339 O O . LYS A 1 177 ? 15.711 24.781 -11.883 1 40.75 177 LYS A O 1
ATOM 1344 N N . ALA A 1 178 ? 15.125 22.953 -11.008 1 33.66 178 ALA A N 1
ATOM 1345 C CA . ALA A 1 178 ? 16.297 22.562 -11.789 1 33.66 178 ALA A CA 1
ATOM 1346 C C . ALA A 1 178 ? 15.953 22.422 -13.266 1 33.66 178 ALA A C 1
ATOM 1348 O O . ALA A 1 178 ? 16.844 22.453 -14.125 1 33.66 178 ALA A O 1
ATOM 1349 N N . ALA A 1 179 ? 14.734 22.297 -13.516 1 34.84 179 ALA A N 1
ATOM 1350 C CA . ALA A 1 179 ? 14.617 22.031 -14.945 1 34.84 179 ALA A CA 1
ATOM 1351 C C . ALA A 1 179 ? 14.625 23.344 -15.742 1 34.84 179 ALA A C 1
ATOM 1353 O O . ALA A 1 179 ? 14.859 23.328 -16.953 1 34.84 179 ALA A O 1
ATOM 1354 N N . ASP A 1 180 ? 14.156 24.438 -15.273 1 31.17 180 ASP A N 1
ATOM 1355 C CA . ASP A 1 180 ? 14.078 25.531 -16.234 1 31.17 180 ASP A CA 1
ATOM 1356 C C . ASP A 1 180 ? 15.445 26.188 -16.438 1 31.17 180 ASP A C 1
ATOM 1358 O O . ASP A 1 180 ? 15.578 27.125 -17.219 1 31.17 180 ASP A O 1
ATOM 1362 N N . THR A 1 181 ? 16.328 26.266 -15.469 1 30.89 181 THR A N 1
ATOM 1363 C CA . THR A 1 181 ? 17.484 26.938 -16.031 1 30.89 181 THR A CA 1
ATOM 1364 C C . THR A 1 181 ? 18.141 26.078 -17.094 1 30.89 181 THR A C 1
ATOM 1366 O O . THR A 1 181 ? 18.672 25 -16.781 1 30.89 181 THR A O 1
ATOM 1369 N N . ASN A 1 182 ? 17.812 26.156 -18.391 1 30.94 182 ASN A N 1
ATOM 1370 C CA . ASN A 1 182 ? 18.328 25.797 -19.703 1 30.94 182 ASN A CA 1
ATOM 1371 C C . ASN A 1 182 ? 19.844 25.969 -19.781 1 30.94 182 ASN A C 1
ATOM 1373 O O . ASN A 1 182 ? 20.422 25.891 -20.859 1 30.94 182 ASN A O 1
ATOM 1377 N N . SER A 1 183 ? 20.531 26.953 -19.047 1 30.33 183 SER A N 1
ATOM 1378 C CA . SER A 1 183 ? 21.891 26.938 -19.578 1 30.33 183 SER A CA 1
ATOM 1379 C C . SER A 1 183 ? 22.547 25.578 -19.391 1 30.33 183 SER A C 1
ATOM 1381 O O . SER A 1 183 ? 22.609 25.062 -18.266 1 30.33 183 SER A O 1
ATOM 1383 N N . ALA A 1 184 ? 22.641 24.719 -20.375 1 33.09 184 ALA A N 1
ATOM 1384 C CA . ALA A 1 184 ? 23.406 23.5 -20.656 1 33.09 184 ALA A CA 1
ATOM 1385 C C . ALA A 1 184 ? 24.672 23.438 -19.781 1 33.09 184 ALA A C 1
ATOM 1387 O O . ALA A 1 184 ? 25.266 22.375 -19.625 1 33.09 184 ALA A O 1
ATOM 1388 N N . ALA A 1 185 ? 25.359 24.656 -19.641 1 31.11 185 ALA A N 1
ATOM 1389 C CA . ALA A 1 185 ? 26.781 24.547 -19.344 1 31.11 185 ALA A CA 1
ATOM 1390 C C . ALA A 1 185 ? 27 23.953 -17.953 1 31.11 185 ALA A C 1
ATOM 1392 O O . ALA A 1 185 ? 27.812 23.031 -17.781 1 31.11 185 ALA A O 1
ATOM 1393 N N . SER A 1 186 ? 26.922 24.797 -16.781 1 30.33 186 SER A N 1
ATOM 1394 C CA . SER A 1 186 ? 27.547 24.438 -15.508 1 30.33 186 SER A CA 1
ATOM 1395 C C . SER A 1 186 ? 26.594 23.625 -14.641 1 30.33 186 SER A C 1
ATOM 1397 O O . SER A 1 186 ? 26.188 24.062 -13.562 1 30.33 186 SER A O 1
ATOM 1399 N N . ARG A 1 187 ? 25.625 23.062 -15.133 1 35.09 187 ARG A N 1
ATOM 1400 C CA . ARG A 1 187 ? 24.859 22.156 -14.281 1 35.09 187 ARG A CA 1
ATOM 1401 C C . ARG A 1 187 ? 25.766 21.156 -13.586 1 35.09 187 ARG A C 1
ATOM 1403 O O . ARG A 1 187 ? 26.172 20.141 -14.18 1 35.09 187 ARG A O 1
ATOM 1410 N N . SER A 1 188 ? 26.547 21.641 -12.633 1 36.12 188 SER A N 1
ATOM 1411 C CA . SER A 1 188 ? 27.562 20.906 -11.883 1 36.12 188 SER A CA 1
ATOM 1412 C C . SER A 1 188 ? 26.938 19.766 -11.078 1 36.12 188 SER A C 1
ATOM 1414 O O . SER A 1 188 ? 25.75 19.828 -10.742 1 36.12 188 SER A O 1
ATOM 1416 N N . SER A 1 189 ? 27.5 18.594 -10.906 1 40.44 189 SER A N 1
ATOM 1417 C CA . SER A 1 189 ? 27.359 17.422 -10.047 1 40.44 189 SER A CA 1
ATOM 1418 C C . SER A 1 189 ? 26.797 17.797 -8.688 1 40.44 189 SER A C 1
ATOM 1420 O O . SER A 1 189 ? 26.078 17 -8.07 1 40.44 189 SER A O 1
ATOM 1422 N N . THR A 1 190 ? 26.906 19.031 -8.281 1 40.53 190 THR A N 1
ATOM 1423 C CA . THR A 1 190 ? 26.547 19.484 -6.945 1 40.53 190 THR A CA 1
ATOM 1424 C C . THR A 1 190 ? 25.047 19.75 -6.848 1 40.53 190 THR A C 1
ATOM 1426 O O . THR A 1 190 ? 24.422 19.453 -5.828 1 40.53 190 THR A O 1
ATOM 1429 N N . GLU A 1 191 ? 24.516 20.234 -7.859 1 42.5 191 GLU A N 1
ATOM 1430 C CA . GLU A 1 191 ? 23.094 20.578 -7.82 1 42.5 191 GLU A CA 1
ATOM 1431 C C . GLU A 1 191 ? 22.219 19.328 -7.82 1 42.5 191 GLU A C 1
ATOM 1433 O O . GLU A 1 191 ? 21.188 19.281 -7.145 1 42.5 191 GLU A O 1
ATOM 1438 N N . SER A 1 192 ? 22.641 18.328 -8.531 1 44.72 192 SER A N 1
ATOM 1439 C CA . SER A 1 192 ? 21.953 17.047 -8.555 1 44.72 192 SER A CA 1
ATOM 1440 C C . SER A 1 192 ? 21.984 16.375 -7.184 1 44.72 192 SER A C 1
ATOM 1442 O O . SER A 1 192 ? 21 15.797 -6.742 1 44.72 192 SER A O 1
ATOM 1444 N N . GLN A 1 193 ? 23.078 16.594 -6.5 1 43.94 193 GLN A N 1
ATOM 1445 C CA . GLN A 1 193 ? 23.234 16.016 -5.176 1 43.94 193 GLN A CA 1
ATOM 1446 C C . GLN A 1 193 ? 22.344 16.719 -4.152 1 43.94 193 GLN A C 1
ATOM 1448 O O . GLN A 1 193 ? 21.781 16.078 -3.264 1 43.94 193 GLN A O 1
ATOM 1453 N N . ALA A 1 194 ? 22.328 18.016 -4.215 1 43.19 194 ALA A N 1
ATOM 1454 C CA . ALA A 1 194 ? 21.516 18.797 -3.287 1 43.19 194 ALA A CA 1
ATOM 1455 C C . ALA A 1 194 ? 20.031 18.469 -3.449 1 43.19 194 ALA A C 1
ATOM 1457 O O . ALA A 1 194 ? 19.297 18.375 -2.463 1 43.19 194 ALA A O 1
ATOM 1458 N N . SER A 1 195 ? 19.703 18.25 -4.719 1 47.62 195 SER A N 1
ATOM 1459 C CA . SER A 1 195 ? 18.312 17.922 -4.988 1 47.62 195 SER A CA 1
ATOM 1460 C C . SER A 1 195 ? 17.953 16.547 -4.438 1 47.62 195 SER A C 1
ATOM 1462 O O . SER A 1 195 ? 16.875 16.359 -3.881 1 47.62 195 SER A O 1
ATOM 1464 N N . ILE A 1 196 ? 18.906 15.656 -4.609 1 47.75 196 ILE A N 1
ATOM 1465 C CA . ILE A 1 196 ? 18.688 14.32 -4.066 1 47.75 196 ILE A CA 1
ATOM 1466 C C . ILE A 1 196 ? 18.703 14.375 -2.539 1 47.75 196 ILE A C 1
ATOM 1468 O O . ILE A 1 196 ? 17.922 13.68 -1.878 1 47.75 196 ILE A O 1
ATOM 1472 N N . SER A 1 197 ? 19.656 15.258 -2.02 1 52.56 197 SER A N 1
ATOM 1473 C CA . SER A 1 197 ? 19.766 15.367 -0.567 1 52.56 197 SER A CA 1
ATOM 1474 C C . SER A 1 197 ? 18.453 15.836 0.044 1 52.56 197 SER A C 1
ATOM 1476 O O . SER A 1 197 ? 17.984 15.266 1.036 1 52.56 197 SER A O 1
ATOM 1478 N N . ILE A 1 198 ? 17.984 16.859 -0.554 1 51.66 198 ILE A N 1
ATOM 1479 C CA . ILE A 1 198 ? 16.719 17.375 -0.047 1 51.66 198 ILE A CA 1
ATOM 1480 C C . ILE A 1 198 ? 15.633 16.328 -0.211 1 51.66 198 ILE A C 1
ATOM 1482 O O . ILE A 1 198 ? 14.805 16.141 0.683 1 51.66 198 ILE A O 1
ATOM 1486 N N . ALA A 1 199 ? 15.875 15.609 -1.207 1 60.81 199 ALA A N 1
ATOM 1487 C CA . ALA A 1 199 ? 14.875 14.578 -1.472 1 60.81 199 ALA A CA 1
ATOM 1488 C C . ALA A 1 199 ? 15.008 13.422 -0.484 1 60.81 199 ALA A C 1
ATOM 1490 O O . ALA A 1 199 ? 14.008 12.875 -0.02 1 60.81 199 ALA A O 1
ATOM 1491 N N . PHE A 1 200 ? 16.219 13.367 0.039 1 76.62 200 PHE A N 1
ATOM 1492 C CA . PHE A 1 200 ? 16.469 12.219 0.893 1 76.62 200 PHE A CA 1
ATOM 1493 C C . PHE A 1 200 ? 16 12.484 2.318 1 76.62 200 PHE A C 1
ATOM 1495 O O . PHE A 1 200 ? 15.508 11.578 2.994 1 76.62 200 PHE A O 1
ATOM 1502 N N . ASP A 1 201 ? 16.078 13.703 2.703 1 83.12 201 ASP A N 1
ATOM 1503 C CA . ASP A 1 201 ? 15.641 14.031 4.059 1 83.12 201 ASP A CA 1
ATOM 1504 C C . ASP A 1 201 ? 14.125 14.094 4.156 1 83.12 201 ASP A C 1
ATOM 1506 O O . ASP A 1 201 ? 13.562 14.203 5.25 1 83.12 201 ASP A O 1
ATOM 1510 N N . ASN A 1 202 ? 13.484 13.945 3.006 1 85.12 202 ASN A N 1
ATOM 1511 C CA . ASN A 1 202 ? 12.031 14.008 2.953 1 85.12 202 ASN A CA 1
ATOM 1512 C C . ASN A 1 202 ? 11.406 12.617 2.924 1 85.12 202 ASN A C 1
ATOM 1514 O O . ASN A 1 202 ? 10.203 12.469 2.699 1 85.12 202 ASN A O 1
ATOM 1518 N N . VAL A 1 203 ? 12.242 11.648 3.145 1 88.69 203 VAL A N 1
ATOM 1519 C CA . VAL A 1 203 ? 11.672 10.312 3.012 1 88.69 203 VAL A CA 1
ATOM 1520 C C . VAL A 1 203 ? 11.969 9.492 4.266 1 88.69 203 VAL A C 1
ATOM 1522 O O . VAL A 1 203 ? 12.914 9.797 5 1 88.69 203 VAL A O 1
ATOM 1525 N N . MET A 1 204 ? 11.156 8.508 4.477 1 92.06 204 MET A N 1
ATOM 1526 C CA . MET A 1 204 ? 11.352 7.547 5.559 1 92.06 204 MET A CA 1
ATOM 1527 C C . MET A 1 204 ? 10.812 6.176 5.168 1 92.06 204 MET A C 1
ATOM 1529 O O . MET A 1 204 ? 9.883 6.078 4.367 1 92.06 204 MET A O 1
ATOM 1533 N N . THR A 1 205 ? 11.43 5.188 5.707 1 94.88 205 THR A N 1
ATOM 1534 C CA . THR A 1 205 ? 10.945 3.822 5.512 1 94.88 205 THR A CA 1
ATOM 1535 C C . THR A 1 205 ? 9.867 3.479 6.527 1 94.88 205 THR A C 1
ATOM 1537 O O . THR A 1 205 ? 10.125 3.447 7.734 1 94.88 205 THR A O 1
ATOM 1540 N N . ILE A 1 206 ? 8.695 3.26 5.988 1 96.44 206 ILE A N 1
ATOM 1541 C CA . ILE A 1 206 ? 7.609 2.945 6.914 1 96.44 206 ILE A CA 1
ATOM 1542 C C . ILE A 1 206 ? 6.758 1.814 6.344 1 96.44 206 ILE A C 1
ATOM 1544 O O . ILE A 1 206 ? 6.891 1.457 5.172 1 96.44 206 ILE A O 1
ATOM 1548 N N . THR A 1 207 ? 5.969 1.205 7.223 1 96.5 207 THR A N 1
ATOM 1549 C CA . THR A 1 207 ? 5.086 0.138 6.766 1 96.5 207 THR A CA 1
ATOM 1550 C C . THR A 1 207 ? 4.016 0.687 5.824 1 96.5 207 THR A C 1
ATOM 1552 O O . THR A 1 207 ? 3.77 1.895 5.797 1 96.5 207 THR A O 1
ATOM 1555 N N . LEU A 1 208 ? 3.383 -0.209 5.121 1 94.56 208 LEU A N 1
ATOM 1556 C CA . LEU A 1 208 ? 2.336 0.194 4.188 1 94.56 208 LEU A CA 1
ATOM 1557 C C . LEU A 1 208 ? 1.172 0.845 4.93 1 94.56 208 LEU A C 1
ATOM 1559 O O . LEU A 1 208 ? 0.631 1.857 4.477 1 94.56 208 LEU A O 1
ATOM 1563 N N . GLY A 1 209 ? 0.796 0.286 6.047 1 94.88 209 GLY A N 1
ATOM 1564 C CA . GLY A 1 209 ? -0.255 0.877 6.855 1 94.88 209 GLY A CA 1
ATOM 1565 C C . GLY A 1 209 ? 0.105 2.25 7.391 1 94.88 209 GLY A C 1
ATOM 1566 O O . GLY A 1 209 ? -0.716 3.17 7.363 1 94.88 209 GLY A O 1
ATOM 1567 N N . ALA A 1 210 ? 1.312 2.357 7.848 1 96.44 210 ALA A N 1
ATOM 1568 C CA . ALA A 1 210 ? 1.777 3.65 8.344 1 96.44 210 ALA A CA 1
ATOM 1569 C C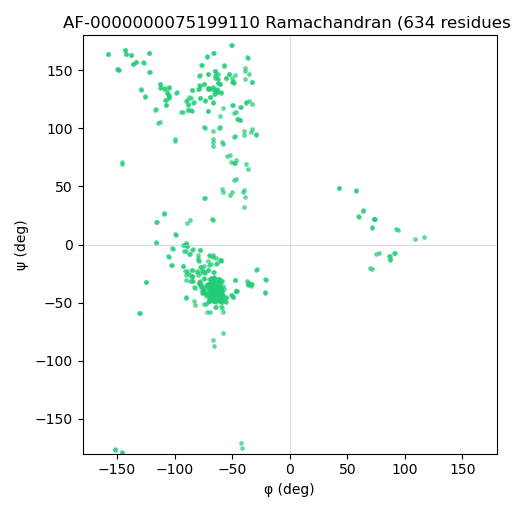 . ALA A 1 210 ? 1.815 4.688 7.223 1 96.44 210 ALA A C 1
ATOM 1571 O O . ALA A 1 210 ? 1.528 5.863 7.449 1 96.44 210 ALA A O 1
ATOM 1572 N N . HIS A 1 211 ? 2.221 4.23 6.102 1 94.25 211 HIS A N 1
ATOM 1573 C CA . HIS A 1 211 ? 2.262 5.117 4.945 1 94.25 211 HIS A CA 1
ATOM 1574 C C . HIS A 1 211 ? 0.882 5.688 4.641 1 94.25 211 HIS A C 1
ATOM 1576 O O . HIS A 1 211 ? 0.737 6.898 4.438 1 94.25 211 HIS A O 1
ATOM 1582 N N . LYS A 1 212 ? -0.052 4.816 4.629 1 92.75 212 LYS A N 1
ATOM 1583 C CA . LYS A 1 212 ? -1.427 5.25 4.402 1 92.75 212 LYS A CA 1
ATOM 1584 C C . LYS A 1 212 ? -1.894 6.199 5.5 1 92.75 212 LYS A C 1
ATOM 1586 O O . LYS A 1 212 ? -2.49 7.242 5.219 1 92.75 212 LYS A O 1
ATOM 1591 N N . ALA A 1 213 ? -1.622 5.883 6.695 1 95.31 213 ALA A N 1
ATOM 1592 C CA . ALA A 1 213 ? -2.033 6.688 7.844 1 95.31 213 ALA A CA 1
ATOM 1593 C C . ALA A 1 213 ? -1.376 8.062 7.809 1 95.31 213 ALA A C 1
ATOM 1595 O O . ALA A 1 213 ? -2.027 9.078 8.086 1 95.31 213 ALA A O 1
ATOM 1596 N N . LEU A 1 214 ? -0.091 8.039 7.488 1 94.56 214 LEU A N 1
ATOM 1597 C CA . LEU A 1 214 ? 0.662 9.281 7.402 1 94.56 214 LEU A CA 1
ATOM 1598 C C . LEU A 1 214 ? 0.106 10.18 6.301 1 94.56 214 LEU A C 1
ATOM 1600 O O . LEU A 1 214 ? -0.118 11.375 6.52 1 94.56 214 LEU A O 1
ATOM 1604 N N . GLY A 1 215 ? -0.147 9.641 5.234 1 89.19 215 GLY A N 1
ATOM 1605 C CA . GLY A 1 215 ? -0.673 10.391 4.102 1 89.19 215 GLY A CA 1
ATOM 1606 C C . GLY A 1 215 ? -2.068 10.938 4.344 1 89.19 215 GLY A C 1
ATOM 1607 O O . GLY A 1 215 ? -2.426 11.992 3.824 1 89.19 215 GLY A O 1
ATOM 1608 N N . ALA A 1 216 ? -2.762 10.234 5.156 1 89.81 216 ALA A N 1
ATOM 1609 C CA . ALA A 1 216 ? -4.133 10.641 5.453 1 89.81 216 ALA A CA 1
ATOM 1610 C C . ALA A 1 216 ? -4.176 11.578 6.66 1 89.81 216 ALA A C 1
ATOM 1612 O O . ALA A 1 216 ? -5.254 11.969 7.109 1 89.81 216 ALA A O 1
ATOM 1613 N N . LEU A 1 217 ? -3.047 11.852 7.176 1 93.31 217 LEU A N 1
ATOM 1614 C CA . LEU A 1 217 ? -2.895 12.734 8.328 1 93.31 217 LEU A CA 1
ATOM 1615 C C . LEU A 1 217 ? -3.576 12.141 9.555 1 93.31 217 LEU A C 1
ATOM 1617 O O . LEU A 1 217 ? -4.074 12.875 10.414 1 93.31 217 LEU A O 1
ATOM 1621 N N . HIS A 1 218 ? -3.627 10.781 9.578 1 95.06 218 HIS A N 1
ATOM 1622 C CA . HIS A 1 218 ? -4.195 10.109 10.734 1 95.06 218 HIS A CA 1
ATOM 1623 C C . HIS A 1 218 ? -3.156 9.93 11.836 1 95.06 218 HIS A C 1
ATOM 1625 O O . HIS A 1 218 ? -3.508 9.727 13 1 95.06 218 HIS A O 1
ATOM 1631 N N . ILE A 1 219 ? -1.926 9.984 11.359 1 96.81 219 ILE A N 1
ATOM 1632 C CA . ILE A 1 219 ? -0.839 9.906 12.328 1 96.81 219 ILE A CA 1
ATOM 1633 C C . ILE A 1 219 ? 0.192 10.992 12.039 1 96.81 219 ILE A C 1
ATOM 1635 O O . ILE A 1 219 ? 0.244 11.523 10.922 1 96.81 219 ILE A O 1
ATOM 1639 N N . TRP A 1 220 ? 0.935 11.344 13.039 1 97 220 TRP A N 1
ATOM 1640 C CA . TRP A 1 220 ? 2.055 12.266 12.867 1 97 220 TRP A CA 1
ATOM 1641 C C . TRP A 1 220 ? 3.068 12.109 14 1 97 220 TRP A C 1
ATOM 1643 O O . TRP A 1 220 ? 2.801 11.422 14.992 1 97 220 TRP A O 1
ATOM 1653 N N . LEU A 1 221 ? 4.234 12.633 13.789 1 97.75 221 LEU A N 1
ATOM 1654 C CA . LEU A 1 221 ? 5.32 12.586 14.758 1 97.75 221 LEU A CA 1
ATOM 1655 C C . LEU A 1 221 ? 5.547 13.961 15.383 1 97.75 221 LEU A C 1
ATOM 1657 O O . LEU A 1 221 ? 5.773 14.938 14.672 1 97.75 221 LEU A O 1
ATOM 1661 N N . GLU A 1 222 ? 5.492 14.008 16.672 1 96.56 222 GLU A N 1
ATOM 1662 C CA . GLU A 1 222 ? 5.781 15.234 17.406 1 96.56 222 GLU A CA 1
ATOM 1663 C C . GLU A 1 222 ? 7.129 15.148 18.109 1 96.56 222 GLU A C 1
ATOM 1665 O O . GLU A 1 222 ? 7.387 14.203 18.859 1 96.56 222 GLU A O 1
ATOM 1670 N N . ALA A 1 223 ? 7.898 16.156 17.922 1 95.88 223 ALA A N 1
ATOM 1671 C CA . ALA A 1 223 ? 9.227 16.172 18.531 1 95.88 223 ALA A CA 1
ATOM 1672 C C . ALA A 1 223 ? 9.125 16.25 20.047 1 95.88 223 ALA A C 1
ATOM 1674 O O . ALA A 1 223 ? 8.289 16.969 20.594 1 95.88 223 ALA A O 1
ATOM 1675 N N . VAL A 1 224 ? 9.93 15.43 20.625 1 96.31 224 VAL A N 1
ATOM 1676 C CA . VAL A 1 224 ? 10.055 15.5 22.078 1 96.31 224 VAL A CA 1
ATOM 1677 C C . VAL A 1 224 ? 11.062 16.578 22.469 1 96.31 224 VAL A C 1
ATOM 1679 O O . VAL A 1 224 ? 12.219 16.531 22.047 1 96.31 224 VAL A O 1
ATOM 1682 N N . ARG A 1 225 ? 10.602 17.516 23.234 1 91.44 225 ARG A N 1
ATOM 1683 C CA . ARG A 1 225 ? 11.469 18.625 23.625 1 91.44 225 ARG A CA 1
ATOM 1684 C C . ARG A 1 225 ? 12.695 18.125 24.375 1 91.44 225 ARG A C 1
ATOM 1686 O O . ARG A 1 225 ? 12.578 17.297 25.281 1 91.44 225 ARG A O 1
ATOM 1693 N N . GLY A 1 226 ? 13.812 18.609 23.938 1 92.38 226 GLY A N 1
ATOM 1694 C CA . GLY A 1 226 ? 15.047 18.281 24.625 1 92.38 226 GLY A CA 1
ATOM 1695 C C . GLY A 1 226 ? 15.68 16.984 24.156 1 92.38 226 GLY A C 1
ATOM 1696 O O . GLY A 1 226 ? 16.766 16.625 24.609 1 92.38 226 GLY A O 1
ATOM 1697 N N . SER A 1 227 ? 15.055 16.203 23.391 1 94.31 227 SER A N 1
ATOM 1698 C CA . SER A 1 227 ? 15.586 14.938 22.891 1 94.31 227 SER A CA 1
ATOM 1699 C C . SER A 1 227 ? 15.742 14.961 21.375 1 94.31 227 SER A C 1
ATOM 1701 O O . SER A 1 227 ? 14.742 14.984 20.656 1 94.31 227 SER A O 1
ATOM 1703 N N . VAL A 1 228 ? 16.938 14.852 20.953 1 93.44 228 VAL A N 1
ATOM 1704 C CA . VAL A 1 228 ? 17.234 14.977 19.531 1 93.44 228 VAL A CA 1
ATOM 1705 C C . VAL A 1 228 ? 16.719 13.75 18.781 1 93.44 228 VAL A C 1
ATOM 1707 O O . VAL A 1 228 ? 16.859 12.617 19.25 1 93.44 228 VAL A O 1
ATOM 1710 N N . ASN A 1 229 ? 16.062 13.984 17.688 1 95 229 ASN A N 1
ATOM 1711 C CA . ASN A 1 229 ? 15.578 12.953 16.766 1 95 229 ASN A CA 1
ATOM 1712 C C . ASN A 1 229 ? 14.609 12 17.453 1 95 229 ASN A C 1
ATOM 1714 O O . ASN A 1 229 ? 14.508 10.828 17.078 1 95 229 ASN A O 1
ATOM 1718 N N . THR A 1 230 ? 14 12.508 18.516 1 97.88 230 THR A N 1
ATOM 1719 C CA . THR A 1 230 ? 13.016 11.719 19.25 1 97.88 230 THR A CA 1
ATOM 1720 C C . THR A 1 230 ? 11.617 12.312 19.078 1 97.88 230 THR A C 1
ATOM 1722 O O . THR A 1 230 ? 11.445 13.531 19.141 1 97.88 230 THR A O 1
ATOM 1725 N N . TYR A 1 231 ? 10.727 11.445 18.844 1 98.25 231 TYR A N 1
ATOM 1726 C CA . TYR A 1 231 ? 9.367 11.867 18.531 1 98.25 231 TYR A CA 1
ATOM 1727 C C . TYR A 1 231 ? 8.352 11.008 19.281 1 98.25 231 TYR A C 1
ATOM 1729 O O . TYR A 1 231 ? 8.656 9.875 19.672 1 98.25 231 TYR A O 1
ATOM 1737 N N . VAL A 1 232 ? 7.203 11.586 19.484 1 98.44 232 VAL A N 1
ATOM 1738 C CA . VAL A 1 232 ? 6.047 10.828 19.953 1 98.44 232 VAL A CA 1
ATOM 1739 C C . VAL A 1 232 ? 5.07 10.609 18.797 1 98.44 232 VAL A C 1
ATOM 1741 O O . VAL A 1 232 ? 4.711 11.547 18.078 1 98.44 232 VAL A O 1
ATOM 1744 N N . LEU A 1 233 ? 4.73 9.336 18.609 1 98.5 233 LEU A N 1
ATOM 1745 C CA . LEU A 1 233 ? 3.715 9.008 17.609 1 98.5 233 LEU A CA 1
ATOM 1746 C C . LEU A 1 233 ? 2.324 9.398 18.109 1 98.5 233 LEU A C 1
ATOM 1748 O O . LEU A 1 233 ? 1.925 9.016 19.203 1 98.5 233 LEU A O 1
ATOM 1752 N N . ARG A 1 234 ? 1.643 10.219 17.312 1 98.06 234 ARG A N 1
ATOM 1753 C CA . ARG A 1 234 ? 0.25 10.555 17.594 1 98.06 234 ARG A CA 1
ATOM 1754 C C . ARG A 1 234 ? -0.69 9.828 16.641 1 98.06 234 ARG A C 1
ATOM 1756 O O . ARG A 1 234 ? -0.473 9.836 15.43 1 98.06 234 ARG A O 1
ATOM 1763 N N . ASN A 1 235 ? -1.624 9.203 17.219 1 97.12 235 ASN A N 1
ATOM 1764 C CA . ASN A 1 235 ? -2.617 8.398 16.531 1 97.12 235 ASN A CA 1
ATOM 1765 C C . ASN A 1 235 ? -3.979 8.461 17.203 1 97.12 235 ASN A C 1
ATOM 1767 O O . ASN A 1 235 ? -4.457 7.453 17.734 1 97.12 235 ASN A O 1
ATOM 1771 N N . PRO A 1 236 ? -4.652 9.594 17.156 1 94.38 236 PRO A N 1
ATOM 1772 C CA . PRO A 1 236 ? -5.887 9.766 17.922 1 94.38 236 PRO A CA 1
ATOM 1773 C C . PRO A 1 236 ? -7.016 8.859 17.438 1 94.38 236 PRO A C 1
ATOM 1775 O O . PRO A 1 236 ? -7.867 8.445 18.234 1 94.38 236 PRO A O 1
ATOM 1778 N N . GLY A 1 237 ? -7.016 8.484 16.188 1 93.19 237 GLY A N 1
ATOM 1779 C CA . GLY A 1 237 ? -8.047 7.621 15.648 1 93.19 237 GLY A CA 1
ATOM 1780 C C . GLY A 1 237 ? -7.738 6.145 15.812 1 93.19 237 GLY A C 1
ATOM 1781 O O . GLY A 1 237 ? -8.562 5.293 15.469 1 93.19 237 GLY A O 1
ATOM 1782 N N . GLU A 1 238 ? -6.531 5.828 16.266 1 95.31 238 GLU A N 1
ATOM 1783 C CA . GLU A 1 238 ? -6.078 4.457 16.516 1 95.31 238 GLU A CA 1
ATOM 1784 C C . GLU A 1 238 ? -6.188 3.613 15.242 1 95.31 238 GLU A C 1
ATOM 1786 O O . GLU A 1 238 ? -6.723 2.504 15.273 1 95.31 238 GLU A O 1
ATOM 1791 N N . VAL A 1 239 ? -5.746 4.184 14.242 1 96.25 239 VAL A N 1
ATOM 1792 C CA . VAL A 1 239 ? -5.652 3.395 13.016 1 96.25 239 VAL A CA 1
ATOM 1793 C C . VAL A 1 239 ? -4.449 2.457 13.094 1 96.25 239 VAL A C 1
ATOM 1795 O O . VAL A 1 239 ? -3.473 2.748 13.789 1 96.25 239 VAL A O 1
ATOM 1798 N N . GLU A 1 240 ? -4.496 1.329 12.344 1 96.12 240 GLU A N 1
ATOM 1799 C CA . GLU A 1 240 ? -3.424 0.344 12.453 1 96.12 240 GLU A CA 1
ATOM 1800 C C . GLU A 1 240 ? -3.02 0.118 13.906 1 96.12 240 GLU A C 1
ATOM 1802 O O . GLU A 1 240 ? -1.834 0.156 14.234 1 96.12 240 GLU A O 1
ATOM 1807 N N . ALA A 1 241 ? -3.965 -0.097 14.75 1 90.06 241 ALA A N 1
ATOM 1808 C CA . ALA A 1 241 ? -3.814 -0.003 16.203 1 90.06 241 ALA A CA 1
ATOM 1809 C C . ALA A 1 241 ? -2.889 -1.096 16.719 1 90.06 241 ALA A C 1
ATOM 1811 O O . ALA A 1 241 ? -2.246 -0.925 17.766 1 90.06 241 ALA A O 1
ATOM 1812 N N . GLY A 1 242 ? -2.748 -2.15 16.031 1 88 242 GLY A N 1
ATOM 1813 C CA . GLY A 1 242 ? -1.88 -3.221 16.5 1 88 242 GLY A CA 1
ATOM 1814 C C . GLY A 1 242 ? -0.406 -2.867 16.422 1 88 242 GLY A C 1
ATOM 1815 O O . GLY A 1 242 ? 0.414 -3.461 17.125 1 88 242 GLY A O 1
ATOM 1816 N N . THR A 1 243 ? -0.114 -1.938 15.594 1 92.38 243 THR A N 1
ATOM 1817 C CA . THR A 1 243 ? 1.301 -1.661 15.375 1 92.38 243 THR A CA 1
ATOM 1818 C C . THR A 1 243 ? 1.612 -0.191 15.641 1 92.38 243 THR A C 1
ATOM 1820 O O . THR A 1 243 ? 2.717 0.147 16.062 1 92.38 243 THR A O 1
ATOM 1823 N N . LEU A 1 244 ? 0.654 0.696 15.367 1 96.94 244 L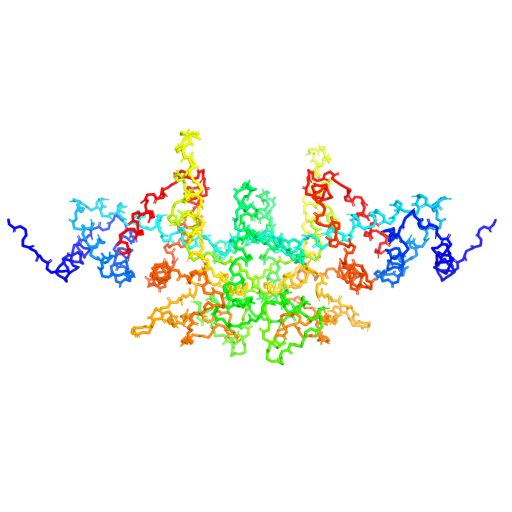EU A N 1
ATOM 1824 C CA . LEU A 1 244 ? 0.85 2.131 15.555 1 96.94 244 LEU A CA 1
ATOM 1825 C C . LEU A 1 244 ? 0.23 2.598 16.859 1 96.94 244 LEU A C 1
ATOM 1827 O O . LEU A 1 244 ? -0.899 3.092 16.875 1 96.94 244 LEU A O 1
ATOM 1831 N N . ILE A 1 245 ? 0.998 2.545 17.859 1 95.69 245 ILE A N 1
ATOM 1832 C CA . ILE A 1 245 ? 0.511 2.816 19.203 1 95.69 245 ILE A CA 1
ATOM 1833 C C . ILE A 1 245 ? 0.628 4.309 19.5 1 95.69 245 ILE A C 1
ATOM 1835 O O . ILE A 1 245 ? 1.726 4.871 19.469 1 95.69 245 ILE A O 1
ATOM 1839 N N . ASP A 1 246 ? -0.486 4.895 19.859 1 96.62 246 ASP A N 1
ATOM 1840 C CA . ASP A 1 246 ? -0.493 6.309 20.219 1 96.62 246 ASP A CA 1
ATOM 1841 C C . ASP A 1 246 ? 0.361 6.566 21.453 1 96.62 246 ASP A C 1
ATOM 1843 O O . ASP A 1 246 ? 0.268 5.836 22.453 1 96.62 246 ASP A O 1
ATOM 1847 N N . GLY A 1 247 ? 1.152 7.547 21.375 1 97.19 247 GLY A N 1
ATOM 1848 C CA . GLY A 1 247 ? 1.96 7.938 22.516 1 97.19 247 GLY A CA 1
ATOM 1849 C C . GLY A 1 247 ? 3.316 7.258 22.547 1 97.19 247 GLY A C 1
ATOM 1850 O O . GLY A 1 247 ? 4.168 7.602 23.375 1 97.19 247 GLY A O 1
ATOM 1851 N N . LYS A 1 248 ? 3.518 6.344 21.688 1 97.12 248 LYS A N 1
ATOM 1852 C CA . LYS A 1 248 ? 4.801 5.648 21.672 1 97.12 248 LYS A CA 1
ATOM 1853 C C . LYS A 1 248 ? 5.938 6.602 21.297 1 97.12 248 LYS A C 1
ATOM 1855 O O . LYS A 1 248 ? 5.816 7.383 20.359 1 97.12 248 LYS A O 1
ATOM 1860 N N . GLU A 1 249 ? 7.008 6.547 22.047 1 97.81 249 GLU A N 1
ATOM 1861 C CA . GLU A 1 249 ? 8.195 7.34 21.766 1 97.81 249 GLU A CA 1
ATOM 1862 C C . GLU A 1 249 ? 9.102 6.629 20.75 1 97.81 249 GLU A C 1
ATOM 1864 O O . GLU A 1 249 ? 9.328 5.422 20.859 1 97.81 249 GLU A O 1
ATOM 1869 N N . ILE A 1 250 ? 9.539 7.355 19.766 1 97.5 250 ILE A N 1
ATOM 1870 C CA . ILE A 1 250 ? 10.359 6.84 18.672 1 97.5 250 ILE A CA 1
ATOM 1871 C C . ILE A 1 250 ? 11.625 7.672 18.547 1 97.5 250 ILE A C 1
ATOM 1873 O O . ILE A 1 250 ? 11.57 8.898 18.453 1 97.5 250 ILE A O 1
ATOM 1877 N N . THR A 1 251 ? 12.719 7.043 18.547 1 97 251 THR A N 1
ATOM 1878 C CA . THR A 1 251 ? 13.984 7.711 18.25 1 97 251 THR A CA 1
ATOM 1879 C C . THR A 1 251 ? 14.5 7.297 16.875 1 97 251 THR A C 1
ATOM 1881 O O . THR A 1 251 ? 14.688 6.105 16.609 1 97 251 THR A O 1
ATOM 1884 N N . LEU A 1 252 ? 14.656 8.211 16.016 1 96.19 252 LEU A N 1
ATOM 1885 C CA . LEU A 1 252 ? 15.188 7.918 14.688 1 96.19 252 LEU A CA 1
ATOM 1886 C C . LEU A 1 252 ? 16.703 7.738 14.734 1 96.19 252 LEU A C 1
ATOM 1888 O O . LEU A 1 252 ? 17.422 8.602 15.258 1 96.19 252 LEU A O 1
ATOM 1892 N N . ILE A 1 253 ? 17.094 6.637 14.219 1 93 253 ILE A N 1
ATOM 1893 C CA . ILE A 1 253 ? 18.516 6.305 14.188 1 93 253 ILE A CA 1
ATOM 1894 C C . ILE A 1 253 ? 18.906 5.898 12.773 1 93 253 ILE A C 1
ATOM 1896 O O . ILE A 1 253 ? 18.188 5.164 12.102 1 93 253 ILE A O 1
ATOM 1900 N N . ALA A 1 254 ? 19.984 6.438 12.344 1 91.31 254 ALA A N 1
ATOM 1901 C CA . ALA A 1 254 ? 20.531 6.031 11.047 1 91.31 254 ALA A CA 1
ATOM 1902 C C . ALA A 1 254 ? 21.469 4.84 11.195 1 91.31 254 ALA A C 1
ATOM 1904 O O . ALA A 1 254 ? 22.469 4.914 11.93 1 91.31 254 ALA A O 1
ATOM 1905 N N . SER A 1 255 ? 21.203 3.754 10.586 1 89.5 255 SER A N 1
ATOM 1906 C CA . SER A 1 255 ? 22.109 2.609 10.562 1 89.5 255 SER A CA 1
ATOM 1907 C C . SER A 1 255 ? 23.359 2.918 9.758 1 89.5 255 SER A C 1
ATOM 1909 O O . SER A 1 255 ? 24.453 2.406 10.062 1 89.5 255 SER A O 1
ATOM 1911 N N . ASP A 1 256 ? 23.219 3.732 8.773 1 83.81 256 ASP A N 1
ATOM 1912 C CA . ASP A 1 256 ? 24.328 4.277 7.992 1 83.81 256 ASP A CA 1
ATOM 1913 C C . ASP A 1 256 ? 24.469 5.781 8.211 1 83.81 256 ASP A C 1
ATOM 1915 O O . ASP A 1 256 ? 23.672 6.566 7.688 1 83.81 256 ASP A O 1
ATOM 1919 N N . PRO A 1 257 ? 25.422 6.133 8.93 1 80.94 257 PRO A N 1
ATOM 1920 C CA . PRO A 1 257 ? 25.547 7.531 9.344 1 80.94 257 PRO A CA 1
ATOM 1921 C C . PRO A 1 257 ? 25.828 8.477 8.18 1 80.94 257 PRO A C 1
ATOM 1923 O O . PRO A 1 257 ? 25.75 9.695 8.336 1 80.94 257 PRO A O 1
ATOM 1926 N N . ARG A 1 258 ? 26.109 7.926 7.023 1 81.31 258 ARG A N 1
ATOM 1927 C CA . ARG A 1 258 ? 26.391 8.758 5.859 1 81.31 258 ARG A CA 1
ATOM 1928 C C . ARG A 1 258 ? 25.125 9.469 5.383 1 81.31 258 ARG A C 1
ATOM 1930 O O . ARG A 1 258 ? 25.188 10.461 4.656 1 81.31 258 ARG A O 1
ATOM 1937 N N . PHE A 1 259 ? 24.031 8.875 5.898 1 83.12 259 PHE A N 1
ATOM 1938 C CA . PHE A 1 259 ? 22.766 9.414 5.418 1 83.12 259 PHE A CA 1
ATOM 1939 C C . PHE A 1 259 ? 22.062 10.203 6.512 1 83.12 259 PHE A C 1
ATOM 1941 O O . PHE A 1 259 ? 22 9.758 7.66 1 83.12 259 PHE A O 1
ATOM 1948 N N . ALA A 1 260 ? 21.594 11.352 6.059 1 85.88 260 ALA A N 1
ATOM 1949 C CA . ALA A 1 260 ? 20.891 12.211 7.008 1 85.88 260 ALA A CA 1
ATOM 1950 C C . ALA A 1 260 ? 19.547 11.625 7.379 1 85.88 260 ALA A C 1
ATOM 1952 O O . ALA A 1 260 ? 18.875 11.016 6.543 1 85.88 260 ALA A O 1
ATOM 1953 N N . LEU A 1 261 ? 19.172 11.875 8.633 1 93 261 LEU A N 1
ATOM 1954 C CA . LEU A 1 261 ? 17.859 11.484 9.109 1 93 261 LEU A CA 1
ATOM 1955 C C . LEU A 1 261 ? 16.766 12.375 8.508 1 93 261 LEU A C 1
ATOM 1957 O O . LEU A 1 261 ? 17.078 13.422 7.93 1 93 261 LEU A O 1
ATOM 1961 N N . PRO A 1 262 ? 15.547 11.906 8.555 1 91.56 262 PRO A N 1
ATOM 1962 C CA . PRO A 1 262 ? 14.453 12.773 8.102 1 91.56 262 PRO A CA 1
ATOM 1963 C C . PRO A 1 262 ? 14.508 14.164 8.727 1 91.56 262 PRO A C 1
ATOM 1965 O O . PRO A 1 262 ? 14.805 14.297 9.922 1 91.56 262 PRO A O 1
ATOM 1968 N N . ASN A 1 263 ? 14.211 15.102 7.906 1 87.62 263 ASN A N 1
ATOM 1969 C CA . ASN A 1 263 ? 14.32 16.5 8.336 1 87.62 263 ASN A CA 1
ATOM 1970 C C . ASN A 1 263 ? 13.289 16.828 9.414 1 87.62 263 ASN A C 1
ATOM 1972 O O . ASN A 1 263 ? 12.086 16.688 9.195 1 87.62 263 ASN A O 1
ATOM 1976 N N . PRO A 1 264 ? 13.82 17.266 10.531 1 90.88 264 PRO A N 1
ATOM 1977 C CA . PRO A 1 264 ? 12.883 17.594 11.609 1 90.88 264 PRO A CA 1
ATOM 1978 C C . PRO A 1 264 ? 11.891 18.688 11.234 1 90.88 264 PRO A C 1
ATOM 1980 O O . PRO A 1 264 ? 10.75 18.688 11.719 1 90.88 264 PRO A O 1
ATOM 1983 N N . LYS A 1 265 ? 12.273 19.547 10.414 1 83.94 265 LYS A N 1
ATOM 1984 C CA . LYS A 1 265 ? 11.367 20.609 9.984 1 83.94 265 LYS A CA 1
ATOM 1985 C C . LYS A 1 265 ? 10.211 20.062 9.164 1 83.94 265 LYS A C 1
ATOM 1987 O O . LYS A 1 265 ? 9.078 20.531 9.281 1 83.94 265 LYS A O 1
ATOM 1992 N N . PHE A 1 266 ? 10.508 19.109 8.336 1 86 266 PHE A N 1
ATOM 1993 C CA . PHE A 1 266 ? 9.461 18.484 7.531 1 86 266 PHE A CA 1
ATOM 1994 C C . PHE A 1 266 ? 8.469 17.734 8.422 1 86 266 PHE A C 1
ATOM 1996 O O . PHE A 1 266 ? 7.258 17.812 8.203 1 86 266 PHE A O 1
ATOM 2003 N N . LEU A 1 267 ? 9.047 17.062 9.383 1 91.94 267 LEU A N 1
ATOM 2004 C CA . LEU A 1 267 ? 8.195 16.344 10.32 1 91.94 267 LEU A CA 1
ATOM 2005 C C . LEU A 1 267 ? 7.309 17.312 11.102 1 91.94 267 LEU A C 1
ATOM 2007 O O . LEU A 1 267 ? 6.133 17.031 11.336 1 91.94 267 LEU A O 1
ATOM 2011 N N . ALA A 1 268 ? 7.867 18.438 11.414 1 89.12 268 ALA A N 1
ATOM 2012 C CA . ALA A 1 268 ? 7.113 19.453 12.148 1 89.12 268 ALA A CA 1
ATOM 2013 C C . ALA A 1 268 ? 5.988 20.031 11.305 1 89.12 268 ALA A C 1
ATOM 2015 O O . ALA A 1 268 ? 4.879 20.25 11.797 1 89.12 268 ALA A O 1
ATOM 2016 N N . ILE A 1 269 ? 6.262 20.219 10.086 1 84.81 269 ILE A N 1
ATOM 2017 C CA . ILE A 1 269 ? 5.254 20.734 9.18 1 84.81 269 ILE A CA 1
ATOM 2018 C C . ILE A 1 269 ? 4.125 19.719 9.016 1 84.81 269 ILE A C 1
ATOM 2020 O O . ILE A 1 269 ? 2.945 20.078 9.078 1 84.81 269 ILE A O 1
ATOM 2024 N N . HIS A 1 270 ? 4.484 18.562 8.797 1 90.44 270 HIS A N 1
ATOM 2025 C CA . HIS A 1 270 ? 3.477 17.516 8.672 1 90.44 270 HIS A CA 1
ATOM 2026 C C . HIS A 1 270 ? 2.615 17.422 9.93 1 90.44 270 HIS A C 1
ATOM 2028 O O . HIS A 1 270 ? 1.39 17.312 9.836 1 90.44 270 HIS A O 1
ATOM 2034 N N . ALA A 1 271 ? 3.279 17.469 11.031 1 93.5 271 ALA A N 1
ATOM 2035 C CA . ALA A 1 271 ? 2.562 17.406 12.305 1 93.5 271 ALA A CA 1
ATOM 2036 C C . ALA A 1 271 ? 1.585 18.578 12.438 1 93.5 271 ALA A C 1
ATOM 2038 O O . ALA A 1 271 ? 0.443 18.391 12.867 1 93.5 271 ALA A O 1
ATOM 2039 N N . ALA A 1 272 ? 2.031 19.719 12.07 1 89.31 272 ALA A N 1
ATOM 2040 C CA . ALA A 1 272 ? 1.168 20.891 12.133 1 89.31 272 ALA A CA 1
ATOM 2041 C C . ALA A 1 272 ? -0.064 20.719 11.25 1 89.31 272 ALA A C 1
ATOM 2043 O O . ALA A 1 272 ? -1.188 20.984 11.688 1 89.31 272 ALA A O 1
ATOM 2044 N N . CYS A 1 273 ? 0.143 20.234 10.086 1 88.25 273 CYS A N 1
ATOM 2045 C CA . CYS A 1 273 ? -0.963 20.016 9.156 1 88.25 273 CYS A CA 1
ATOM 2046 C C . CYS A 1 273 ? -1.927 18.969 9.695 1 88.25 273 CYS A C 1
ATOM 2048 O O . CYS A 1 273 ? -3.145 19.125 9.586 1 88.25 273 CYS A O 1
ATOM 2050 N N . ALA A 1 274 ? -1.39 17.969 10.242 1 93.38 274 ALA A N 1
ATOM 2051 C CA . ALA A 1 274 ? -2.229 16.922 10.82 1 93.38 274 ALA A CA 1
ATOM 2052 C C . ALA A 1 274 ? -3.061 17.453 11.977 1 93.38 274 ALA A C 1
ATOM 2054 O O . ALA A 1 274 ? -4.258 17.172 12.078 1 93.38 274 ALA A O 1
ATOM 2055 N N . LYS A 1 275 ? -2.447 18.25 12.805 1 93.06 275 LYS A N 1
ATOM 2056 C CA . LYS A 1 275 ? -3.164 18.844 13.93 1 93.06 275 LYS A CA 1
ATOM 2057 C C . LYS A 1 275 ? -4.293 19.75 13.445 1 93.06 275 LYS A C 1
ATOM 2059 O O . LYS A 1 275 ? -5.395 19.734 13.992 1 93.06 275 LYS A O 1
ATOM 2064 N N . ILE A 1 276 ? -4.004 20.516 12.492 1 89.44 276 ILE A N 1
ATOM 2065 C CA . ILE A 1 276 ? -5.027 21.391 11.922 1 89.44 276 ILE A CA 1
ATOM 2066 C C . ILE A 1 276 ? -6.16 20.547 11.344 1 89.44 276 ILE A C 1
ATOM 2068 O O . ILE A 1 276 ? -7.336 20.844 11.555 1 89.44 276 ILE A O 1
ATOM 2072 N N . TYR A 1 277 ? -5.824 19.5 10.68 1 90.44 277 TYR A N 1
ATOM 2073 C CA . TYR A 1 277 ? -6.805 18.578 10.102 1 90.44 277 TYR A CA 1
ATOM 2074 C C . TYR A 1 277 ? -7.734 18.031 11.172 1 90.44 277 TYR A C 1
ATOM 2076 O O . TYR A 1 277 ? -8.93 17.844 10.93 1 90.44 277 TYR A O 1
ATOM 2084 N N . HIS A 1 278 ? -7.199 17.781 12.289 1 91.12 278 HIS A N 1
ATOM 2085 C CA . HIS A 1 278 ? -7.977 17.172 13.359 1 91.12 278 HIS A CA 1
ATOM 2086 C C . HIS A 1 278 ? -8.641 18.234 14.234 1 91.12 278 HIS A C 1
ATOM 2088 O O . HIS A 1 278 ? -9.383 17.891 15.164 1 91.12 278 HIS A O 1
ATOM 2094 N N . ALA A 1 279 ? -8.305 19.453 13.945 1 88.56 279 ALA A N 1
ATOM 2095 C CA . ALA A 1 279 ? -8.977 20.531 14.688 1 88.56 279 ALA A CA 1
ATOM 2096 C C . ALA A 1 279 ? -10.469 20.562 14.359 1 88.56 279 ALA A C 1
ATOM 2098 O O . ALA A 1 279 ? -10.883 20.188 13.258 1 88.56 279 ALA A O 1
ATOM 2099 N N . SER A 1 280 ? -11.148 20.953 15.266 1 80.81 280 SER A N 1
ATOM 2100 C CA . SER A 1 280 ? -12.602 20.938 15.164 1 80.81 280 SER A CA 1
ATOM 2101 C C . SER A 1 280 ? -13.078 21.578 13.867 1 80.81 280 SER A C 1
ATOM 2103 O O . SER A 1 280 ? -12.75 22.734 13.586 1 80.81 280 SER A O 1
ATOM 2105 N N . GLY A 1 281 ? -13.781 20.797 13.078 1 82.69 281 GLY A N 1
ATOM 2106 C CA . GLY A 1 281 ? -14.438 21.297 11.875 1 82.69 281 GLY A CA 1
ATOM 2107 C C . GLY A 1 281 ? -13.531 21.281 10.656 1 82.69 281 GLY A C 1
ATOM 2108 O O . GLY A 1 281 ? -14 21.406 9.523 1 82.69 281 GLY A O 1
ATOM 2109 N N . MET A 1 282 ? -12.289 21.078 10.844 1 87.12 282 MET A N 1
ATOM 2110 C CA . MET A 1 282 ? -11.336 21.266 9.75 1 87.12 282 MET A CA 1
ATOM 2111 C C . MET A 1 282 ? -11.359 20.062 8.812 1 87.12 282 MET A C 1
ATOM 2113 O O . MET A 1 282 ? -11.133 20.203 7.605 1 87.12 282 MET A O 1
ATOM 2117 N N . MET A 1 283 ? -11.586 18.891 9.328 1 85.44 283 MET A N 1
ATOM 2118 C CA . MET A 1 283 ? -11.617 17.703 8.492 1 85.44 283 MET A CA 1
ATOM 2119 C C . MET A 1 283 ? -12.625 17.859 7.359 1 85.44 283 MET A C 1
ATOM 2121 O O . MET A 1 283 ? -12.312 17.578 6.199 1 85.44 283 MET A O 1
ATOM 2125 N N . GLU A 1 284 ? -13.742 18.328 7.707 1 82.62 284 GLU A N 1
ATOM 2126 C CA . GLU A 1 284 ? -14.812 18.5 6.727 1 82.62 284 GLU A CA 1
ATOM 2127 C C . GLU A 1 284 ? -14.438 19.531 5.68 1 82.62 284 GLU A C 1
ATOM 2129 O O . GLU A 1 284 ? -14.719 19.359 4.492 1 82.62 284 GLU A O 1
ATOM 2134 N N . VAL A 1 285 ? -13.891 20.562 6.148 1 84.06 285 VAL A N 1
ATOM 2135 C CA . VAL A 1 285 ? -13.5 21.656 5.266 1 84.06 285 VAL A CA 1
ATOM 2136 C C . VAL A 1 285 ? -12.484 21.172 4.242 1 84.06 285 VAL A C 1
ATOM 2138 O O . VAL A 1 285 ? -12.656 21.375 3.037 1 84.06 285 VAL A O 1
ATOM 2141 N N . ILE A 1 286 ? -11.516 20.5 4.727 1 82.81 286 ILE A N 1
ATOM 2142 C CA . ILE A 1 286 ? -10.43 20.047 3.865 1 82.81 286 ILE A CA 1
ATOM 2143 C C . ILE A 1 286 ? -10.938 18.969 2.916 1 82.81 286 ILE A C 1
ATOM 2145 O O . ILE A 1 286 ? -10.664 19.016 1.714 1 82.81 286 ILE A O 1
ATOM 2149 N N . ASP A 1 287 ? -11.672 18.047 3.449 1 79.25 287 ASP A N 1
ATOM 2150 C CA . ASP A 1 287 ? -12.164 16.938 2.625 1 79.25 287 ASP A CA 1
ATOM 2151 C C . ASP A 1 287 ? -13.156 17.438 1.581 1 79.25 287 ASP A C 1
ATOM 2153 O O . ASP A 1 287 ? -13.234 16.891 0.48 1 79.25 287 ASP A O 1
ATOM 2157 N N . GLN A 1 288 ? -13.844 18.469 1.942 1 78.75 288 GLN A N 1
ATOM 2158 C CA . GLN A 1 288 ? -14.758 19.062 0.972 1 78.75 288 GLN A CA 1
ATOM 2159 C C . GLN A 1 288 ? -13.992 19.656 -0.206 1 78.75 288 GLN A C 1
ATOM 2161 O O . GLN A 1 288 ? -14.414 19.516 -1.357 1 78.75 288 GLN A O 1
ATOM 2166 N N . VAL A 1 289 ? -12.984 20.281 0.108 1 76.12 289 VAL A N 1
ATOM 2167 C CA . VAL A 1 289 ? -12.148 20.875 -0.938 1 76.12 289 VAL A CA 1
ATOM 2168 C C . VAL A 1 289 ? -11.617 19.766 -1.854 1 76.12 289 VAL A C 1
ATOM 2170 O O . VAL A 1 289 ? -11.555 19.953 -3.072 1 76.12 289 VAL A O 1
ATOM 2173 N N . LEU A 1 290 ? -11.281 18.688 -1.282 1 74.12 290 LEU A N 1
ATOM 2174 C CA . LEU A 1 290 ? -10.703 17.578 -2.039 1 74.12 290 LEU A CA 1
ATOM 2175 C C . LEU A 1 290 ? -11.758 16.875 -2.867 1 74.12 290 LEU A C 1
ATOM 2177 O O . LEU A 1 290 ? -11.438 16.203 -3.854 1 74.12 290 LEU A O 1
ATOM 2181 N N . ARG A 1 291 ? -12.922 16.953 -2.508 1 70.44 291 ARG A N 1
ATOM 2182 C CA . ARG A 1 291 ? -14.008 16.359 -3.281 1 70.44 291 ARG A CA 1
ATOM 2183 C C . ARG A 1 291 ? -14.406 17.25 -4.453 1 70.44 291 ARG A C 1
ATOM 2185 O O . ARG A 1 291 ? -14.977 16.781 -5.438 1 70.44 291 ARG A O 1
ATOM 2192 N N . ASP A 1 292 ? -14.062 18.406 -4.191 1 63.28 292 ASP A N 1
ATOM 2193 C CA . ASP A 1 292 ? -14.398 19.344 -5.266 1 63.28 292 ASP A CA 1
ATOM 2194 C C . ASP A 1 292 ? -13.453 19.172 -6.449 1 63.28 292 ASP A C 1
ATOM 2196 O O . ASP A 1 292 ? -12.273 19.516 -6.363 1 63.28 292 ASP A O 1
ATOM 2200 N N . LYS A 1 293 ? -13.984 18.453 -7.492 1 55.34 293 LYS A N 1
ATOM 2201 C CA . LYS A 1 293 ? -13.227 18.078 -8.68 1 55.34 293 LYS A CA 1
ATOM 2202 C C . LYS A 1 293 ? -12.438 19.266 -9.227 1 55.34 293 LYS A C 1
ATOM 2204 O O . LYS A 1 293 ? -11.305 19.094 -9.688 1 55.34 293 LYS A O 1
ATOM 2209 N N . GLU A 1 294 ? -13.055 20.312 -9.188 1 47.62 294 GLU A N 1
ATOM 2210 C CA . GLU A 1 294 ? -12.414 21.5 -9.75 1 47.62 294 GLU A CA 1
ATOM 2211 C C . GLU A 1 294 ? -11.156 21.859 -8.961 1 47.62 294 GLU A C 1
ATOM 2213 O O . GLU A 1 294 ? -10.141 22.234 -9.555 1 47.62 294 GLU A O 1
ATOM 2218 N N . VAL A 1 295 ? -11.273 21.75 -7.734 1 50.78 295 VAL A N 1
ATOM 2219 C CA . VAL A 1 295 ? -10.133 22.078 -6.891 1 50.78 295 VAL A CA 1
ATOM 2220 C C . VAL A 1 295 ? -9.047 21.031 -7.043 1 50.78 295 VAL A C 1
ATOM 2222 O O . VAL A 1 295 ? -7.863 21.344 -7.145 1 50.78 295 VAL A O 1
ATOM 2225 N N . VAL A 1 296 ? -9.531 19.828 -7.227 1 54.53 296 VAL A N 1
ATOM 2226 C CA . VAL A 1 296 ? -8.602 18.703 -7.34 1 54.53 296 VAL A CA 1
ATOM 2227 C C . VAL A 1 296 ? -7.828 18.812 -8.656 1 54.53 296 VAL A C 1
ATOM 2229 O O . VAL A 1 296 ? -6.625 18.547 -8.695 1 54.53 296 VAL A O 1
ATOM 2232 N N . LYS A 1 297 ? -8.602 19.031 -9.688 1 50.66 297 LYS A N 1
ATOM 2233 C CA . LYS A 1 297 ? -7.945 19.234 -10.977 1 50.66 297 LYS A CA 1
ATOM 2234 C C . LYS A 1 297 ? -6.848 20.281 -10.875 1 50.66 297 LYS A C 1
ATOM 2236 O O . LYS A 1 297 ? -5.797 20.156 -11.516 1 50.66 297 LYS A O 1
ATOM 2241 N N . MET A 1 298 ? -7.23 21.281 -10.195 1 47.78 298 MET A N 1
ATOM 2242 C CA . MET A 1 298 ? -6.266 22.359 -10.023 1 47.78 298 MET A CA 1
ATOM 2243 C C . MET A 1 298 ? -5.047 21.875 -9.242 1 47.78 298 MET A C 1
ATOM 2245 O O . MET A 1 298 ? -3.938 22.375 -9.453 1 47.78 298 MET A O 1
ATOM 2249 N N . LEU A 1 299 ? -5.379 20.953 -8.375 1 51.34 299 LEU A N 1
ATOM 2250 C CA . LEU A 1 299 ? -4.293 20.375 -7.586 1 51.34 299 LEU A CA 1
ATOM 2251 C C . LEU A 1 299 ? -3.469 19.406 -8.422 1 51.34 299 LEU A C 1
ATOM 2253 O O . LEU A 1 299 ? -2.277 19.219 -8.164 1 51.34 299 LEU A O 1
ATOM 2257 N N . SER A 1 300 ? -4.148 18.516 -9.312 1 46.38 300 SER A N 1
ATOM 2258 C CA . SER A 1 300 ? -3.488 17.5 -10.133 1 46.38 300 SER A CA 1
ATOM 2259 C C . SER A 1 300 ? -2.738 18.141 -11.297 1 46.38 300 SER A C 1
ATOM 2261 O O . SER A 1 300 ? -1.82 17.531 -11.852 1 46.38 300 SER A O 1
ATOM 2263 N N . GLN A 1 301 ? -3.512 19.094 -12.117 1 38.25 301 GLN A N 1
ATOM 2264 C CA . GLN A 1 301 ? -2.898 19.516 -13.375 1 38.25 301 GLN A CA 1
ATOM 2265 C C . GLN A 1 301 ? -1.405 19.781 -13.195 1 38.25 301 GLN A C 1
ATOM 2267 O O . GLN A 1 301 ? -0.929 19.953 -12.078 1 38.25 301 GLN A O 1
ATOM 2272 N N . ASP A 1 302 ? -0.864 20.281 -14.383 1 35.25 302 ASP A N 1
ATOM 2273 C CA . ASP A 1 302 ? 0.481 20.406 -14.938 1 35.25 302 ASP A CA 1
ATOM 2274 C C . ASP A 1 302 ? 1.427 21.062 -13.938 1 35.25 302 ASP A C 1
ATOM 2276 O O . ASP A 1 302 ? 2.5 21.547 -14.312 1 35.25 302 ASP A O 1
ATOM 2280 N N . GLY A 1 303 ? 1.478 20.75 -12.773 1 36 303 GLY A N 1
ATOM 2281 C CA . GLY A 1 303 ? 2.447 21.516 -12.016 1 36 303 GLY A CA 1
ATOM 2282 C C . GLY A 1 303 ? 2.027 22.953 -11.797 1 36 303 GLY A C 1
ATOM 2283 O O . GLY A 1 303 ? 2.766 23.734 -11.195 1 36 303 GLY A O 1
ATOM 2284 N N . SER A 1 304 ? 1.107 23.516 -12.617 1 32.84 304 SER A N 1
ATOM 2285 C CA . SER A 1 304 ? 0.769 24.938 -12.578 1 32.84 304 SER A CA 1
ATOM 2286 C C . SER A 1 304 ? -0.186 25.25 -11.43 1 32.84 304 SER A C 1
ATOM 2288 O O . SER A 1 304 ? -0.699 26.359 -11.336 1 32.84 304 SER A O 1
ATOM 2290 N N . GLY A 1 305 ? -0.936 24.516 -10.945 1 36.62 305 GLY A N 1
ATOM 2291 C CA . GLY A 1 305 ? -1.871 24.906 -9.906 1 36.62 305 GLY A CA 1
ATOM 2292 C C . GLY A 1 305 ? -1.212 25.656 -8.758 1 36.62 305 GLY A C 1
ATOM 2293 O O . GLY A 1 305 ? 0.006 25.844 -8.758 1 36.62 305 GLY A O 1
ATOM 2294 N N . PRO A 1 306 ? -2.07 26.25 -7.762 1 36.47 306 PRO A N 1
ATOM 2295 C CA . PRO A 1 306 ? -1.438 27.094 -6.746 1 36.47 306 PRO A CA 1
ATOM 2296 C C . PRO A 1 306 ? -0.102 26.531 -6.262 1 36.47 306 PRO A C 1
ATOM 2298 O O . PRO A 1 306 ? -0.018 25.359 -5.891 1 36.47 306 PRO A O 1
ATOM 2301 N N . SER A 1 307 ? 0.942 27.031 -6.82 1 37.31 307 SER A N 1
ATOM 2302 C CA . SER A 1 307 ? 2.385 26.969 -7.035 1 37.31 307 SER A CA 1
ATOM 2303 C C . SER A 1 307 ? 3.117 26.578 -5.758 1 37.31 307 SER A C 1
ATOM 2305 O O . SER A 1 307 ? 2.6 26.766 -4.656 1 37.31 307 SER A O 1
ATOM 2307 N N . PHE A 1 308 ? 4.125 25.797 -5.98 1 37.34 308 PHE A N 1
ATOM 2308 C CA . PHE A 1 308 ? 5.348 25.688 -5.195 1 37.34 308 PHE A CA 1
ATOM 2309 C C . PHE A 1 308 ? 5.562 26.938 -4.34 1 37.34 308 PHE A C 1
ATOM 2311 O O . PHE A 1 308 ? 6.066 26.844 -3.219 1 37.34 308 PHE A O 1
ATOM 2318 N N . LYS A 1 309 ? 5.039 27.922 -4.988 1 39.31 309 LYS A N 1
ATOM 2319 C CA . LYS A 1 309 ? 5.266 29.172 -4.273 1 39.31 309 LYS A CA 1
ATOM 2320 C C . LYS A 1 309 ? 4.504 29.203 -2.953 1 39.31 309 LYS A C 1
ATOM 2322 O O . LYS A 1 309 ? 5.004 29.719 -1.954 1 39.31 309 LYS A O 1
ATOM 2327 N N . VAL A 1 310 ? 3.361 28.703 -3.08 1 41.28 310 VAL A N 1
ATOM 2328 C CA . VAL A 1 310 ? 2.586 28.766 -1.846 1 41.28 310 VAL A CA 1
ATOM 2329 C C . VAL A 1 310 ? 3.217 27.859 -0.794 1 41.28 310 VAL A C 1
ATOM 2331 O O . VAL A 1 310 ? 3.32 28.234 0.377 1 41.28 310 VAL A O 1
ATOM 2334 N N . LEU A 1 311 ? 3.574 26.703 -1.302 1 43.88 311 LEU A N 1
ATOM 2335 C CA . LEU A 1 311 ? 4.195 25.781 -0.356 1 43.88 311 LEU A CA 1
ATOM 2336 C C . LEU A 1 311 ? 5.547 26.297 0.108 1 43.88 311 LEU A C 1
ATOM 2338 O O . LEU A 1 311 ? 5.879 26.219 1.293 1 43.88 311 LEU A O 1
ATOM 2342 N N . GLU A 1 312 ? 6.355 26.766 -0.937 1 45.94 312 GLU A N 1
ATOM 2343 C CA . GLU A 1 312 ? 7.586 27.438 -0.527 1 45.94 312 GLU A CA 1
ATOM 2344 C C . GLU A 1 312 ? 7.305 28.5 0.533 1 45.94 312 GLU A C 1
ATOM 2346 O O . GLU A 1 312 ? 8.055 28.625 1.505 1 45.94 312 GLU A O 1
ATOM 2351 N N . TYR A 1 313 ? 6.297 29.156 0.164 1 42.44 313 TYR A N 1
ATOM 2352 C CA . TYR A 1 313 ? 5.902 30.188 1.12 1 42.44 313 TYR A CA 1
ATOM 2353 C C . TYR A 1 313 ? 5.469 29.578 2.441 1 42.44 313 TYR A C 1
ATOM 2355 O O . TYR A 1 313 ? 5.836 30.062 3.514 1 42.44 313 TYR A O 1
ATOM 2363 N N . ALA A 1 314 ? 4.668 28.562 2.264 1 43.5 314 ALA A N 1
ATOM 2364 C CA . ALA A 1 314 ? 4.168 27.953 3.494 1 43.5 314 ALA A CA 1
ATOM 2365 C C . ALA A 1 314 ? 5.309 27.359 4.316 1 43.5 314 ALA A C 1
ATOM 2367 O O . ALA A 1 314 ? 5.32 27.469 5.543 1 43.5 314 ALA A O 1
ATOM 2368 N N . LEU A 1 315 ? 6.207 26.734 3.514 1 47.31 315 LEU A N 1
ATOM 2369 C CA . LEU A 1 315 ? 7.359 26.141 4.188 1 47.31 315 LEU A CA 1
ATOM 2370 C C . LEU A 1 315 ? 8.219 27.219 4.836 1 47.31 315 LEU A C 1
ATOM 2372 O O . LEU A 1 315 ? 8.742 27.031 5.938 1 47.31 315 LEU A O 1
ATOM 2376 N N . VAL A 1 316 ? 8.484 28.234 3.973 1 45.44 316 VAL A N 1
ATOM 2377 C CA . VAL A 1 316 ? 9.266 29.344 4.512 1 45.44 316 VAL A CA 1
ATOM 2378 C C . VAL A 1 316 ? 8.539 29.953 5.711 1 45.44 316 VAL A C 1
ATOM 2380 O O . VAL A 1 316 ? 9.172 30.328 6.699 1 45.44 316 VAL A O 1
ATOM 2383 N N . LEU A 1 317 ? 7.281 30.047 5.559 1 41.56 317 LEU A N 1
ATOM 2384 C CA . LEU A 1 317 ? 6.508 30.719 6.602 1 41.56 317 LEU A CA 1
ATOM 2385 C C . LEU A 1 317 ? 6.453 29.859 7.867 1 41.56 317 LEU A C 1
ATOM 2387 O O . LEU A 1 317 ? 6.383 30.391 8.977 1 41.56 317 LEU A O 1
ATOM 2391 N N . LEU A 1 318 ? 6.391 28.547 7.531 1 45.31 318 LEU A N 1
ATOM 2392 C CA . LEU A 1 318 ? 6.184 27.688 8.695 1 45.31 318 LEU A CA 1
ATOM 2393 C C . LEU A 1 318 ? 7.516 27.266 9.297 1 45.31 318 LEU A C 1
ATOM 2395 O O . LEU A 1 318 ? 7.555 26.734 10.406 1 45.31 318 LEU A O 1
ATOM 2399 N N . ALA A 1 319 ? 8.617 27.219 8.461 1 45.38 319 ALA A N 1
ATOM 2400 C CA . ALA A 1 319 ? 9.938 26.906 8.984 1 45.38 319 ALA A CA 1
ATOM 2401 C C . ALA A 1 319 ? 10.445 28.016 9.906 1 45.38 319 ALA A C 1
ATOM 2403 O O . ALA A 1 319 ? 10.141 29.188 9.688 1 45.38 319 ALA A O 1
ATOM 2404 N N . MET B 1 1 ? -5.125 -45.719 -33.969 1 25.64 1 MET B N 1
ATOM 2405 C CA . MET B 1 1 ? -6.07 -45.875 -32.875 1 25.64 1 MET B CA 1
ATOM 2406 C C . MET B 1 1 ? -5.523 -45.281 -31.594 1 25.64 1 MET B C 1
ATOM 2408 O O . MET B 1 1 ? -4.594 -45.812 -30.984 1 25.64 1 MET B O 1
ATOM 2412 N N . PHE B 1 2 ? -5.266 -43.969 -31.453 1 34 2 PHE B N 1
ATOM 2413 C CA . PHE B 1 2 ? -4.73 -43.25 -30.297 1 34 2 PHE B CA 1
ATOM 2414 C C . PHE B 1 2 ? -5.543 -43.594 -29.047 1 34 2 PHE B C 1
ATOM 2416 O O . PHE B 1 2 ? -6.742 -43.312 -29 1 34 2 PHE B O 1
ATOM 2423 N N . VAL B 1 3 ? -5.379 -44.719 -28.438 1 39.5 3 VAL B N 1
ATOM 2424 C CA . VAL B 1 3 ? -5.973 -45.25 -27.219 1 39.5 3 VAL B CA 1
ATOM 2425 C C . VAL B 1 3 ? -6.191 -44.125 -26.219 1 39.5 3 VAL B C 1
ATOM 2427 O O . VAL B 1 3 ? -5.398 -43.188 -26.156 1 39.5 3 VAL B O 1
ATOM 2430 N N . LEU B 1 4 ? -7.383 -43.906 -25.75 1 43.97 4 LEU B N 1
ATOM 2431 C CA . LEU B 1 4 ? -7.953 -43.062 -24.719 1 43.97 4 LEU B CA 1
ATOM 2432 C C . LEU B 1 4 ? -7.07 -43.031 -23.484 1 43.97 4 LEU B C 1
ATOM 2434 O O . LEU B 1 4 ? -7.148 -43.938 -22.641 1 43.97 4 LEU B O 1
ATOM 2438 N N . THR B 1 5 ? -5.742 -42.875 -23.516 1 53.34 5 THR B N 1
ATOM 2439 C CA . THR B 1 5 ? -4.824 -42.844 -22.375 1 53.34 5 THR B CA 1
ATOM 2440 C C . THR B 1 5 ? -5.391 -42 -21.234 1 53.34 5 THR B C 1
ATOM 2442 O O . THR B 1 5 ? -5.969 -40.938 -21.484 1 53.34 5 THR B O 1
ATOM 2445 N N . THR B 1 6 ? -5.828 -42.719 -20.172 1 65.81 6 THR B N 1
ATOM 2446 C CA . THR B 1 6 ? -6.293 -42.125 -18.922 1 65.81 6 THR B CA 1
ATOM 2447 C C . THR B 1 6 ? -5.539 -40.844 -18.625 1 65.81 6 THR B C 1
ATOM 2449 O O . THR B 1 6 ? -4.48 -40.594 -19.203 1 65.81 6 THR B O 1
ATOM 2452 N N . ALA B 1 7 ? -6.332 -39.844 -18.125 1 71.5 7 ALA B N 1
ATOM 2453 C CA . ALA B 1 7 ? -5.719 -38.594 -17.688 1 71.5 7 ALA B CA 1
ATOM 2454 C C . ALA B 1 7 ? -4.34 -38.844 -17.094 1 71.5 7 ALA B C 1
ATOM 2456 O O . ALA B 1 7 ? -3.396 -38.094 -17.359 1 71.5 7 ALA B O 1
ATOM 2457 N N . GLU B 1 8 ? -4.199 -39.969 -16.438 1 79.06 8 GLU B N 1
ATOM 2458 C CA . GLU B 1 8 ? -2.936 -40.312 -15.789 1 79.06 8 GLU B CA 1
ATOM 2459 C C . GLU B 1 8 ? -1.879 -40.719 -16.812 1 79.06 8 GLU B C 1
ATOM 2461 O O . GLU B 1 8 ? -0.703 -40.375 -16.656 1 79.06 8 GLU B O 1
ATOM 2466 N N . ASP B 1 9 ? -2.383 -41.406 -17.797 1 85.25 9 ASP B N 1
ATOM 2467 C CA . ASP B 1 9 ? -1.456 -41.844 -18.844 1 85.25 9 ASP B CA 1
ATOM 2468 C C . ASP B 1 9 ? -0.921 -40.656 -19.625 1 85.25 9 ASP B C 1
ATOM 2470 O O . ASP B 1 9 ? 0.26 -40.625 -19.969 1 85.25 9 ASP B O 1
ATOM 2474 N N . CYS B 1 10 ? -1.843 -39.719 -19.812 1 87 10 CYS B N 1
ATOM 2475 C CA . CYS B 1 10 ? -1.453 -38.531 -20.531 1 87 10 CYS B CA 1
ATOM 2476 C C . CYS B 1 10 ? -0.385 -37.75 -19.766 1 87 10 CYS B C 1
ATOM 2478 O O . CYS B 1 10 ? 0.6 -37.281 -20.359 1 87 10 CYS B O 1
ATOM 2480 N N . ILE B 1 11 ? -0.464 -37.688 -18.5 1 89.25 11 ILE B N 1
ATOM 2481 C CA . ILE B 1 11 ? 0.449 -36.938 -17.641 1 89.25 11 ILE B CA 1
ATOM 2482 C C . ILE B 1 11 ? 1.805 -37.656 -17.594 1 89.25 11 ILE B C 1
ATOM 2484 O O . ILE B 1 11 ? 2.85 -37 -17.703 1 89.25 11 ILE B O 1
ATOM 2488 N N . THR B 1 12 ? 1.783 -38.938 -17.484 1 90.94 12 THR B N 1
ATOM 2489 C CA . THR B 1 12 ? 3.018 -39.719 -17.438 1 90.94 12 THR B CA 1
ATOM 2490 C C . THR B 1 12 ? 3.779 -39.594 -18.75 1 90.94 12 THR B C 1
ATOM 2492 O O . THR B 1 12 ? 5.004 -39.469 -18.75 1 90.94 12 THR B O 1
ATOM 2495 N N . THR B 1 13 ? 3.049 -39.688 -19.797 1 92.12 13 THR B N 1
ATOM 2496 C CA . THR B 1 13 ? 3.67 -39.594 -21.109 1 92.12 13 THR B CA 1
ATOM 2497 C C . THR B 1 13 ? 4.258 -38.219 -21.328 1 92.12 13 THR B C 1
ATOM 2499 O O . THR B 1 13 ? 5.328 -38.062 -21.922 1 92.12 13 THR B O 1
ATOM 2502 N N . ALA B 1 14 ? 3.527 -37.219 -20.875 1 93.25 14 ALA B N 1
ATOM 2503 C CA . ALA B 1 14 ? 4.027 -35.875 -20.984 1 93.25 14 ALA B CA 1
ATOM 2504 C C . ALA B 1 14 ? 5.316 -35.688 -20.188 1 93.25 14 ALA B C 1
ATOM 2506 O O . ALA B 1 14 ? 6.262 -35.031 -20.656 1 93.25 14 ALA B O 1
ATOM 2507 N N . HIS B 1 15 ? 5.359 -36.281 -19.062 1 92.31 15 HIS B N 1
ATOM 2508 C CA . HIS B 1 15 ? 6.562 -36.25 -18.234 1 92.31 15 HIS B CA 1
ATOM 2509 C C . HIS B 1 15 ? 7.746 -36.875 -18.953 1 92.31 15 HIS B C 1
ATOM 2511 O O . HIS B 1 15 ? 8.859 -36.375 -18.906 1 92.31 15 HIS B O 1
ATOM 2517 N N . THR B 1 16 ? 7.449 -37.969 -19.516 1 92.19 16 THR B N 1
ATOM 2518 C CA . THR B 1 16 ? 8.492 -38.656 -20.25 1 92.19 16 THR B CA 1
ATOM 2519 C C . THR B 1 16 ? 9.008 -37.812 -21.406 1 92.19 16 THR B C 1
ATOM 2521 O O . THR B 1 16 ? 10.211 -37.781 -21.672 1 92.19 16 THR B O 1
ATOM 2524 N N . ARG B 1 17 ? 8.094 -37.219 -22.047 1 93.81 17 ARG B N 1
ATOM 2525 C CA . ARG B 1 17 ? 8.484 -36.344 -23.125 1 93.81 17 ARG B CA 1
ATOM 2526 C C . ARG B 1 17 ? 9.391 -35.219 -22.641 1 93.81 17 ARG B C 1
ATOM 2528 O O . ARG B 1 17 ? 10.344 -34.844 -23.312 1 93.81 17 ARG B O 1
ATOM 2535 N N . LEU B 1 18 ? 9.109 -34.688 -21.453 1 94 18 LEU B N 1
ATOM 2536 C CA . LEU B 1 18 ? 9.906 -33.594 -20.891 1 94 18 LEU B CA 1
ATOM 2537 C C . LEU B 1 18 ? 11.281 -34.094 -20.469 1 94 18 LEU B C 1
ATOM 2539 O O . LEU B 1 18 ? 12.273 -33.406 -20.609 1 94 18 LEU B O 1
ATOM 2543 N N . VAL B 1 19 ? 11.344 -35.344 -20 1 91.44 19 VAL B N 1
ATOM 2544 C CA . VAL B 1 19 ? 12.609 -35.938 -19.594 1 91.44 19 VAL B CA 1
ATOM 2545 C C . VAL B 1 19 ? 13.516 -36.094 -20.812 1 91.44 19 VAL B C 1
ATOM 2547 O O . VAL B 1 19 ? 14.734 -35.969 -20.703 1 91.44 19 VAL B O 1
ATOM 2550 N N . ASN B 1 20 ? 12.922 -36.344 -21.953 1 92.44 20 ASN B N 1
ATOM 2551 C CA . ASN B 1 20 ? 13.672 -36.562 -23.188 1 92.44 20 ASN B CA 1
ATOM 2552 C C . ASN B 1 20 ? 13.93 -35.25 -23.938 1 92.44 20 ASN B C 1
ATOM 2554 O O . ASN B 1 20 ? 14.516 -35.25 -25.016 1 92.44 20 ASN B O 1
ATOM 2558 N N . TYR B 1 21 ? 13.422 -34.156 -23.375 1 94.25 21 TYR B N 1
ATOM 2559 C CA . TYR B 1 21 ? 13.648 -32.844 -23.969 1 94.25 21 TYR B CA 1
ATOM 2560 C C . TYR B 1 21 ? 15.125 -32.469 -23.906 1 94.25 21 TYR B C 1
ATOM 2562 O O . TYR B 1 21 ? 15.773 -32.656 -22.875 1 94.25 21 TYR B O 1
ATOM 2570 N N . SER B 1 22 ? 15.664 -32.062 -25.047 1 92.12 22 SER B N 1
ATOM 2571 C CA . SER B 1 22 ? 17.047 -31.578 -25.109 1 92.12 22 SER B CA 1
ATOM 2572 C C . SER B 1 22 ? 17.109 -30.062 -24.938 1 92.12 22 SER B C 1
ATOM 2574 O O . SER B 1 22 ? 16.703 -29.312 -25.828 1 92.12 22 SER B O 1
ATOM 2576 N N . PRO B 1 23 ? 17.703 -29.625 -23.844 1 90.94 23 PRO B N 1
ATOM 2577 C CA . PRO B 1 23 ? 17.797 -28.172 -23.609 1 90.94 23 PRO B CA 1
ATOM 2578 C C . PRO B 1 23 ? 18.672 -27.469 -24.641 1 90.94 23 PRO B C 1
ATOM 2580 O O . PRO B 1 23 ? 19.656 -28.047 -25.125 1 90.94 23 PRO B O 1
ATOM 2583 N N . LEU B 1 24 ? 18.297 -26.25 -25.031 1 86.62 24 LEU B N 1
ATOM 2584 C CA . LEU B 1 24 ? 19.047 -25.453 -25.984 1 86.62 24 LEU B CA 1
ATOM 2585 C C . LEU B 1 24 ? 20.422 -25.094 -25.422 1 86.62 24 LEU B C 1
ATOM 2587 O O . LEU B 1 24 ? 21.422 -25.156 -26.141 1 86.62 24 LEU B O 1
ATOM 2591 N N . ASP B 1 25 ? 20.391 -24.656 -24.203 1 85.12 25 ASP B N 1
ATOM 2592 C CA . ASP B 1 25 ? 21.625 -24.312 -23.5 1 85.12 25 ASP B CA 1
ATOM 2593 C C . ASP B 1 25 ? 21.438 -24.5 -21.984 1 85.12 25 ASP B C 1
ATOM 2595 O O . ASP B 1 25 ? 20.453 -25.062 -21.531 1 85.12 25 ASP B O 1
ATOM 2599 N N . ASN B 1 26 ? 22.406 -24.188 -21.234 1 82.75 26 ASN B N 1
ATOM 2600 C CA . ASN B 1 26 ? 22.406 -24.391 -19.781 1 82.75 26 ASN B CA 1
ATOM 2601 C C . ASN B 1 26 ? 21.422 -23.469 -19.078 1 82.75 26 ASN B C 1
ATOM 2603 O O . ASN B 1 26 ? 21.062 -23.688 -17.922 1 82.75 26 ASN B O 1
ATOM 2607 N N . THR B 1 27 ? 20.875 -22.516 -19.766 1 80.62 27 THR B N 1
ATOM 2608 C CA . THR B 1 27 ? 19.969 -21.562 -19.156 1 80.62 27 THR B CA 1
ATOM 2609 C C . THR B 1 27 ? 18.516 -21.906 -19.484 1 80.62 27 THR B C 1
ATOM 2611 O O . THR B 1 27 ? 17.594 -21.266 -19 1 80.62 27 THR B O 1
ATOM 2614 N N . ASP B 1 28 ? 18.469 -22.953 -20.328 1 88 28 ASP B N 1
ATOM 2615 C CA . ASP B 1 28 ? 17.125 -23.375 -20.75 1 88 28 ASP B CA 1
ATOM 2616 C C . ASP B 1 28 ? 16.375 -24.031 -19.594 1 88 28 ASP B C 1
ATOM 2618 O O . ASP B 1 28 ? 16.781 -25.094 -19.109 1 88 28 ASP B O 1
ATOM 2622 N N . LYS B 1 29 ? 15.312 -23.422 -19.141 1 89.25 29 LYS B N 1
ATOM 2623 C CA . LYS B 1 29 ? 14.547 -23.891 -18 1 89.25 29 LYS B CA 1
ATOM 2624 C C . LYS B 1 29 ? 13.195 -24.453 -18.422 1 89.25 29 LYS B C 1
ATOM 2626 O O . LYS B 1 29 ? 12.242 -24.453 -17.641 1 89.25 29 LYS B O 1
ATOM 2631 N N . THR B 1 30 ? 13.094 -24.922 -19.594 1 91.81 30 THR B N 1
ATOM 2632 C CA . THR B 1 30 ? 11.852 -25.391 -20.188 1 91.81 30 THR B CA 1
ATOM 2633 C C . THR B 1 30 ? 11.273 -26.562 -19.391 1 91.81 30 THR B C 1
ATOM 2635 O O . THR B 1 30 ? 10.102 -26.531 -19.016 1 91.81 30 THR B O 1
ATOM 2638 N N . THR B 1 31 ? 12.086 -27.547 -19.062 1 92.5 31 THR B N 1
ATOM 2639 C CA . THR B 1 31 ? 11.617 -28.719 -18.328 1 92.5 31 THR B CA 1
ATOM 2640 C C . THR B 1 31 ? 11.156 -28.328 -16.922 1 92.5 31 THR B C 1
ATOM 2642 O O . THR B 1 31 ? 10.172 -28.859 -16.422 1 92.5 31 THR B O 1
ATOM 2645 N N . LEU B 1 32 ? 11.844 -27.406 -16.406 1 90.81 32 LEU B N 1
ATOM 2646 C CA . LEU B 1 32 ? 11.477 -26.922 -15.078 1 90.81 32 LEU B CA 1
ATOM 2647 C C . LEU B 1 32 ? 10.117 -26.25 -15.102 1 90.81 32 LEU B C 1
ATOM 2649 O O . LEU B 1 32 ? 9.258 -26.531 -14.266 1 90.81 32 LEU B O 1
ATOM 2653 N N . ILE B 1 33 ? 9.906 -25.422 -16.031 1 88.81 33 ILE B N 1
ATOM 2654 C CA . ILE B 1 33 ? 8.688 -24.625 -16.141 1 88.81 33 ILE B CA 1
ATOM 2655 C C . ILE B 1 33 ? 7.496 -25.547 -16.391 1 88.81 33 ILE B C 1
ATOM 2657 O O . ILE B 1 33 ? 6.504 -25.5 -15.656 1 88.81 33 ILE B O 1
ATOM 2661 N N . LEU B 1 34 ? 7.605 -26.344 -17.391 1 90.81 34 LEU B N 1
ATOM 2662 C CA . LEU B 1 34 ? 6.488 -27.203 -17.766 1 90.81 34 LEU B CA 1
ATOM 2663 C C . LEU B 1 34 ? 6.258 -28.297 -16.734 1 90.81 34 LEU B C 1
ATOM 2665 O O . LEU B 1 34 ? 5.117 -28.703 -16.5 1 90.81 34 LEU B O 1
ATOM 2669 N N . GLY B 1 35 ? 7.316 -28.75 -16.156 1 91.19 35 GLY B N 1
ATOM 2670 C CA . GLY B 1 35 ? 7.156 -29.703 -15.07 1 91.19 35 GLY B CA 1
ATOM 2671 C C . GLY B 1 35 ? 6.391 -29.125 -13.891 1 91.19 35 GLY B C 1
ATOM 2672 O O . GLY B 1 35 ? 5.516 -29.797 -13.328 1 91.19 35 GLY B O 1
ATOM 2673 N N . ALA B 1 36 ? 6.758 -27.922 -13.477 1 90.31 36 ALA B N 1
ATOM 2674 C CA . ALA B 1 36 ? 6.07 -27.25 -12.383 1 90.31 36 ALA B CA 1
ATOM 2675 C C . ALA B 1 36 ? 4.594 -27.047 -12.703 1 90.31 36 ALA B C 1
ATOM 2677 O O . ALA B 1 36 ? 3.732 -27.188 -11.836 1 90.31 36 ALA B O 1
ATOM 2678 N N . LEU B 1 37 ? 4.348 -26.75 -13.953 1 87.25 37 LEU B N 1
ATOM 2679 C CA . LEU B 1 37 ? 2.971 -26.531 -14.383 1 87.25 37 LEU B CA 1
ATOM 2680 C C . LEU B 1 37 ? 2.172 -27.828 -14.289 1 87.25 37 LEU B C 1
ATOM 2682 O O . LEU B 1 37 ? 1.015 -27.828 -13.867 1 87.25 37 LEU B O 1
ATOM 2686 N N . LEU B 1 38 ? 2.777 -28.875 -14.688 1 88.38 38 LEU B N 1
ATOM 2687 C CA . LEU B 1 38 ? 2.117 -30.172 -14.617 1 88.38 38 LEU B CA 1
ATOM 2688 C C . LEU B 1 38 ? 1.84 -30.562 -13.172 1 88.38 38 LEU B C 1
ATOM 2690 O O . LEU B 1 38 ? 0.765 -31.078 -12.859 1 88.38 38 LEU B O 1
ATOM 2694 N N . LEU B 1 39 ? 2.766 -30.219 -12.367 1 88.06 39 LEU B N 1
ATOM 2695 C CA . LEU B 1 39 ? 2.676 -30.641 -10.969 1 88.06 39 LEU B CA 1
ATOM 2696 C C . LEU B 1 39 ? 1.662 -29.781 -10.219 1 88.06 39 LEU B C 1
ATOM 2698 O O . LEU B 1 39 ? 0.944 -30.281 -9.344 1 88.06 39 LEU B O 1
ATOM 2702 N N . HIS B 1 40 ? 1.584 -28.516 -10.516 1 88.81 40 HIS B N 1
ATOM 2703 C CA . HIS B 1 40 ? 0.826 -27.594 -9.672 1 88.81 40 HIS B CA 1
ATOM 2704 C C . HIS B 1 40 ? -0.365 -27.016 -10.422 1 88.81 40 HIS B C 1
ATOM 2706 O O . HI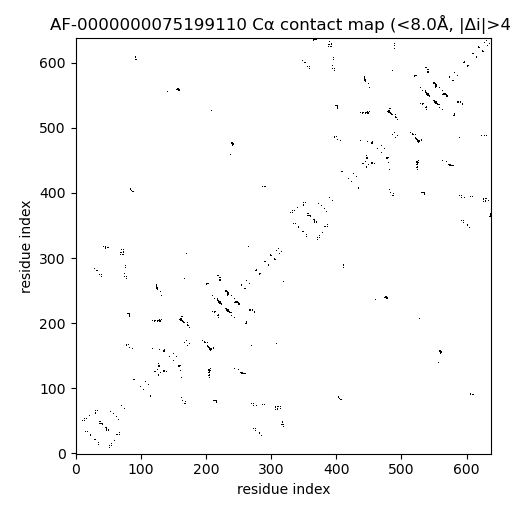S B 1 40 ? -0.881 -25.953 -10.047 1 88.81 40 HIS B O 1
ATOM 2712 N N . ALA B 1 41 ? -0.786 -27.625 -11.453 1 84.38 41 ALA B N 1
ATOM 2713 C CA . ALA B 1 41 ? -1.98 -27.156 -12.148 1 84.38 41 ALA B CA 1
ATOM 2714 C C . ALA B 1 41 ? -3.156 -27 -11.188 1 84.38 41 ALA B C 1
ATOM 2716 O O . ALA B 1 41 ? -3.283 -27.781 -10.234 1 84.38 41 ALA B O 1
ATOM 2717 N N . PRO B 1 42 ? -4.027 -26.016 -11.453 1 80.5 42 PRO B N 1
ATOM 2718 C CA . PRO B 1 42 ? -5.117 -25.719 -10.523 1 80.5 42 PRO B CA 1
ATOM 2719 C C . PRO B 1 42 ? -6.164 -26.828 -10.469 1 80.5 42 PRO B C 1
ATOM 2721 O O . PRO B 1 42 ? -6.898 -26.938 -9.484 1 80.5 42 PRO B O 1
ATOM 2724 N N . SER B 1 43 ? -6.332 -27.578 -11.602 1 79.44 43 SER B N 1
ATOM 2725 C CA . SER B 1 43 ? -7.328 -28.641 -11.68 1 79.44 43 SER B CA 1
ATOM 2726 C C . SER B 1 43 ? -6.809 -29.828 -12.5 1 79.44 43 SER B C 1
ATOM 2728 O O . SER B 1 43 ? -5.781 -29.719 -13.172 1 79.44 43 SER B O 1
ATOM 2730 N N . GLU B 1 44 ? -7.57 -30.891 -12.367 1 81.81 44 GLU B N 1
ATOM 2731 C CA . GLU B 1 44 ? -7.223 -32.062 -13.172 1 81.81 44 GLU B CA 1
ATOM 2732 C C . GLU B 1 44 ? -7.34 -31.75 -14.664 1 81.81 44 GLU B C 1
ATOM 2734 O O . GLU B 1 44 ? -6.52 -32.219 -15.461 1 81.81 44 GLU B O 1
ATOM 2739 N N . VAL B 1 45 ? -8.359 -31.016 -14.883 1 77.94 45 VAL B N 1
ATOM 2740 C CA . VAL B 1 45 ? -8.57 -30.656 -16.281 1 77.94 45 VAL B CA 1
ATOM 2741 C C . VAL B 1 45 ? -7.418 -29.781 -16.766 1 77.94 45 VAL B C 1
ATOM 2743 O O . VAL B 1 45 ? -6.91 -29.969 -17.875 1 77.94 45 VAL B O 1
ATOM 2746 N N . GLY B 1 46 ? -7.008 -28.875 -15.938 1 78.75 46 GLY B N 1
ATOM 2747 C CA . GLY B 1 46 ? -5.871 -28.031 -16.281 1 78.75 46 GLY B CA 1
ATOM 2748 C C . GLY B 1 46 ? -4.59 -28.812 -16.484 1 78.75 46 GLY B C 1
ATOM 2749 O O . GLY B 1 46 ? -3.824 -28.531 -17.406 1 78.75 46 GLY B O 1
ATOM 2750 N N . GLN B 1 47 ? -4.422 -29.766 -15.672 1 85.5 47 GLN B N 1
ATOM 2751 C CA . GLN B 1 47 ? -3.242 -30.609 -15.781 1 85.5 47 GLN B CA 1
ATOM 2752 C C . GLN B 1 47 ? -3.252 -31.406 -17.094 1 85.5 47 GLN B C 1
ATOM 2754 O O . GLN B 1 47 ? -2.227 -31.5 -17.766 1 85.5 47 GLN B O 1
ATOM 2759 N N . ARG B 1 48 ? -4.367 -31.891 -17.438 1 83.81 48 ARG B N 1
ATOM 2760 C CA . ARG B 1 48 ? -4.523 -32.625 -18.688 1 83.81 48 ARG B CA 1
ATOM 2761 C C . ARG B 1 48 ? -4.27 -31.734 -19.891 1 83.81 48 ARG B C 1
ATOM 2763 O O . ARG B 1 48 ? -3.664 -32.188 -20.875 1 83.81 48 ARG B O 1
ATOM 2770 N N . ASN B 1 49 ? -4.73 -30.547 -19.75 1 81.31 49 ASN B N 1
ATOM 2771 C CA . ASN B 1 49 ? -4.527 -29.609 -20.844 1 81.31 49 ASN B CA 1
ATOM 2772 C C . ASN B 1 49 ? -3.047 -29.312 -21.078 1 81.31 49 ASN B C 1
ATOM 2774 O O . ASN B 1 49 ? -2.582 -29.297 -22.219 1 81.31 49 ASN B O 1
ATOM 2778 N N . VAL B 1 50 ? -2.34 -29.125 -20.031 1 83.75 50 VAL B N 1
ATOM 2779 C CA . VAL B 1 50 ? -0.906 -28.891 -20.141 1 83.75 50 VAL B CA 1
ATOM 2780 C C . VAL B 1 50 ? -0.217 -30.109 -20.734 1 83.75 50 VAL B C 1
ATOM 2782 O O . VAL B 1 50 ? 0.624 -29.984 -21.625 1 83.75 50 VAL B O 1
ATOM 2785 N N . ALA B 1 51 ? -0.634 -31.234 -20.266 1 88.31 51 ALA B N 1
ATOM 2786 C CA . ALA B 1 51 ? -0.063 -32.469 -20.766 1 88.31 51 ALA B CA 1
ATOM 2787 C C . ALA B 1 51 ? -0.334 -32.656 -22.266 1 88.31 51 ALA B C 1
ATOM 2789 O O . ALA B 1 51 ? 0.564 -33 -23.031 1 88.31 51 ALA B O 1
ATOM 2790 N N . THR B 1 52 ? -1.529 -32.344 -22.625 1 84.56 52 THR B N 1
ATOM 2791 C CA . THR B 1 52 ? -1.919 -32.438 -24.016 1 84.56 52 THR B CA 1
ATOM 2792 C C . THR B 1 52 ? -1.113 -31.484 -24.891 1 84.56 52 THR B C 1
ATOM 2794 O O . THR B 1 52 ? -0.686 -31.828 -25.984 1 84.56 52 THR B O 1
ATOM 2797 N N . ASP B 1 53 ? -0.871 -30.312 -24.422 1 84.19 53 ASP B N 1
ATOM 2798 C CA . ASP B 1 53 ? -0.08 -29.328 -25.141 1 84.19 53 ASP B CA 1
ATOM 2799 C C . ASP B 1 53 ? 1.36 -29.797 -25.328 1 84.19 53 ASP B C 1
ATOM 2801 O O . ASP B 1 53 ? 1.946 -29.625 -26.391 1 84.19 53 ASP B O 1
ATOM 2805 N N . ILE B 1 54 ? 1.887 -30.359 -24.297 1 88.38 54 ILE B N 1
ATOM 2806 C CA . ILE B 1 54 ? 3.252 -30.875 -24.359 1 88.38 54 ILE B CA 1
ATOM 2807 C C . ILE B 1 54 ? 3.342 -32 -25.391 1 88.38 54 ILE B C 1
ATOM 2809 O O . ILE B 1 54 ? 4.246 -32 -26.234 1 88.38 54 ILE B O 1
ATOM 2813 N N . LEU B 1 55 ? 2.377 -32.844 -25.391 1 90.94 55 LEU B N 1
ATOM 2814 C CA . LEU B 1 55 ? 2.389 -34 -26.266 1 90.94 55 LEU B CA 1
ATOM 2815 C C . LEU B 1 55 ? 2.096 -33.625 -27.719 1 90.94 55 LEU B C 1
ATOM 2817 O O . LEU B 1 55 ? 2.566 -34.25 -28.656 1 90.94 55 LEU B O 1
ATOM 2821 N N . SER B 1 56 ? 1.345 -32.562 -27.859 1 86.88 56 SER B N 1
ATOM 2822 C CA . SER B 1 56 ? 0.992 -32.094 -29.203 1 86.88 56 SER B CA 1
ATOM 2823 C C . SER B 1 56 ? 2.135 -31.328 -29.828 1 86.88 56 SER B C 1
ATOM 2825 O O . SER B 1 56 ? 2.109 -31.047 -31.031 1 86.88 56 SER B O 1
ATOM 2827 N N . SER B 1 57 ? 3.096 -30.969 -28.984 1 89.06 57 SER B N 1
ATOM 2828 C CA . SER B 1 57 ? 4.25 -30.25 -29.516 1 89.06 57 SER B CA 1
ATOM 2829 C C . SER B 1 57 ? 5.113 -31.156 -30.391 1 89.06 57 SER B C 1
ATOM 2831 O O . SER B 1 57 ? 5.617 -32.188 -29.922 1 89.06 57 SER B O 1
ATOM 2833 N N . VAL B 1 58 ? 5.406 -30.75 -31.594 1 89.81 58 VAL B N 1
ATOM 2834 C CA . VAL B 1 58 ? 5.949 -31.609 -32.625 1 89.81 58 VAL B CA 1
ATOM 2835 C C . VAL B 1 58 ? 7.445 -31.828 -32.406 1 89.81 58 VAL B C 1
ATOM 2837 O O . VAL B 1 58 ? 7.992 -32.875 -32.75 1 89.81 58 VAL B O 1
ATOM 2840 N N . ASN B 1 59 ? 8.086 -30.812 -31.906 1 90.81 59 ASN B N 1
ATOM 2841 C CA . ASN B 1 59 ? 9.523 -30.891 -31.672 1 90.81 59 ASN B CA 1
ATOM 2842 C C . ASN B 1 59 ? 9.938 -30.109 -30.438 1 90.81 59 ASN B C 1
ATOM 2844 O O . ASN B 1 59 ? 9.094 -29.531 -29.75 1 90.81 59 ASN B O 1
ATOM 2848 N N . ASP B 1 60 ? 11.211 -30.109 -30.172 1 92.69 60 ASP B N 1
ATOM 2849 C CA . ASP B 1 60 ? 11.734 -29.484 -28.969 1 92.69 60 ASP B CA 1
ATOM 2850 C C . ASP B 1 60 ? 11.57 -27.953 -29.047 1 92.69 60 ASP B C 1
ATOM 2852 O O . ASP B 1 60 ? 11.359 -27.312 -28.016 1 92.69 60 ASP B O 1
ATOM 2856 N N . ALA B 1 61 ? 11.641 -27.453 -30.172 1 90.06 61 ALA B N 1
ATOM 2857 C CA . ALA B 1 61 ? 11.438 -26.016 -30.344 1 90.06 61 ALA B CA 1
ATOM 2858 C C . ALA B 1 61 ? 10.023 -25.625 -29.953 1 90.06 61 ALA B C 1
ATOM 2860 O O . ALA B 1 61 ? 9.812 -24.578 -29.344 1 90.06 61 ALA B O 1
ATOM 2861 N N . ALA B 1 62 ? 9.141 -26.469 -30.281 1 87.88 62 ALA B N 1
ATOM 2862 C CA . ALA B 1 62 ? 7.742 -26.219 -29.938 1 87.88 62 ALA B CA 1
ATOM 2863 C C . ALA B 1 62 ? 7.512 -26.344 -28.438 1 87.88 62 ALA B C 1
ATOM 2865 O O . ALA B 1 62 ? 6.723 -25.594 -27.859 1 87.88 62 ALA B O 1
ATOM 2866 N N . ILE B 1 63 ? 8.211 -27.25 -27.859 1 92.31 63 ILE B N 1
ATOM 2867 C CA . ILE B 1 63 ? 8.117 -27.422 -26.406 1 92.31 63 ILE B CA 1
ATOM 2868 C C . ILE B 1 63 ? 8.672 -26.188 -25.703 1 92.31 63 ILE B C 1
ATOM 2870 O O . ILE B 1 63 ? 8.086 -25.688 -24.734 1 92.31 63 ILE B O 1
ATOM 2874 N N . LYS B 1 64 ? 9.711 -25.719 -26.188 1 90.88 64 LYS B N 1
ATOM 2875 C CA . LYS B 1 64 ? 10.297 -24.516 -25.625 1 90.88 64 LYS B CA 1
ATOM 2876 C C . LYS B 1 64 ? 9.367 -23.312 -25.781 1 90.88 64 LYS B C 1
ATOM 2878 O O . LYS B 1 64 ? 9.211 -22.516 -24.859 1 90.88 64 LYS B O 1
ATOM 2883 N N . ALA B 1 65 ? 8.781 -23.234 -26.906 1 82.94 65 ALA B N 1
ATOM 2884 C CA . ALA B 1 65 ? 7.844 -22.141 -27.172 1 82.94 65 ALA B CA 1
ATOM 2885 C C . ALA B 1 65 ? 6.656 -22.203 -26.203 1 82.94 65 ALA B C 1
ATOM 2887 O O . ALA B 1 65 ? 6.141 -21.172 -25.781 1 82.94 65 ALA B O 1
ATOM 2888 N N . LEU B 1 66 ? 6.289 -23.422 -26 1 83.62 66 LEU B N 1
ATOM 2889 C CA . LEU B 1 66 ? 5.191 -23.625 -25.047 1 83.62 66 LEU B CA 1
ATOM 2890 C C . LEU B 1 66 ? 5.57 -23.141 -23.656 1 83.62 66 LEU B C 1
ATOM 2892 O O . LEU B 1 66 ? 4.789 -22.453 -23 1 83.62 66 LEU B O 1
ATOM 2896 N N . ALA B 1 67 ? 6.766 -23.484 -23.234 1 87.69 67 ALA B N 1
ATOM 2897 C CA . ALA B 1 67 ? 7.262 -23.031 -21.938 1 87.69 67 ALA B CA 1
ATOM 2898 C C . ALA B 1 67 ? 7.305 -21.516 -21.859 1 87.69 67 ALA B C 1
ATOM 2900 O O . ALA B 1 67 ? 6.883 -20.922 -20.859 1 87.69 67 ALA B O 1
ATOM 2901 N N . ASP B 1 68 ? 7.746 -20.938 -22.891 1 81.56 68 ASP B N 1
ATOM 2902 C CA . ASP B 1 68 ? 7.84 -19.484 -22.953 1 81.56 68 ASP B CA 1
ATOM 2903 C C . ASP B 1 68 ? 6.453 -18.844 -22.891 1 81.56 68 ASP B C 1
ATOM 2905 O O . ASP B 1 68 ? 6.273 -17.781 -22.281 1 81.56 68 ASP B O 1
ATOM 2909 N N . LEU B 1 69 ? 5.609 -19.5 -23.484 1 78.12 69 LEU B N 1
ATOM 2910 C CA . LEU B 1 69 ? 4.238 -19 -23.5 1 78.12 69 LEU B CA 1
ATOM 2911 C C . LEU B 1 69 ? 3.658 -18.969 -22.094 1 78.12 69 LEU B C 1
ATOM 2913 O O . LEU B 1 69 ? 3.084 -17.969 -21.656 1 78.12 69 LEU B O 1
ATOM 2917 N N . TYR B 1 70 ? 3.865 -20.031 -21.422 1 79.56 70 TYR B N 1
ATOM 2918 C CA . TYR B 1 70 ? 3.322 -20.109 -20.062 1 79.56 70 TYR B CA 1
ATOM 2919 C C . TYR B 1 70 ? 4.066 -19.172 -19.125 1 79.56 70 TYR B C 1
ATOM 2921 O O . TYR B 1 70 ? 3.455 -18.531 -18.266 1 79.56 70 TYR B O 1
ATOM 2929 N N . LEU B 1 71 ? 5.281 -19.094 -19.312 1 83.06 71 LEU B N 1
ATOM 2930 C CA . LEU B 1 71 ? 6.105 -18.25 -18.453 1 83.06 71 LEU B CA 1
ATOM 2931 C C . LEU B 1 71 ? 5.75 -16.781 -18.656 1 83.06 71 LEU B C 1
ATOM 2933 O O . LEU B 1 71 ? 5.461 -16.062 -17.688 1 83.06 71 LEU B O 1
ATOM 2937 N N . CYS B 1 72 ? 5.672 -16.344 -19.781 1 73.56 72 CYS B N 1
ATOM 2938 C CA . CYS B 1 72 ? 5.473 -14.922 -20.078 1 73.56 72 CYS B CA 1
ATOM 2939 C C . CYS B 1 72 ? 3.992 -14.578 -20.125 1 73.56 72 CYS B C 1
ATOM 2941 O O . CYS B 1 72 ? 3.613 -13.43 -19.875 1 73.56 72 CYS B O 1
ATOM 2943 N N . GLY B 1 73 ? 3.277 -15.547 -20.391 1 71.56 73 GLY B N 1
ATOM 2944 C CA . GLY B 1 73 ? 1.858 -15.273 -20.562 1 71.56 73 GLY B CA 1
ATOM 2945 C C . GLY B 1 73 ? 1.063 -15.445 -19.281 1 71.56 73 GLY B C 1
ATOM 2946 O O . GLY B 1 73 ? -0.028 -14.883 -19.141 1 71.56 73 GLY B O 1
ATOM 2947 N N . LEU B 1 74 ? 1.636 -16.141 -18.375 1 78.06 74 LEU B N 1
ATOM 2948 C CA . LEU B 1 74 ? 0.865 -16.438 -17.172 1 78.06 74 LEU B CA 1
ATOM 2949 C C . LEU B 1 74 ? 1.666 -16.109 -15.922 1 78.06 74 LEU B C 1
ATOM 2951 O O . LEU B 1 74 ? 1.296 -15.211 -15.164 1 78.06 74 LEU B O 1
ATOM 2955 N N . LEU B 1 75 ? 2.76 -16.719 -15.797 1 82.75 75 LEU B N 1
ATOM 2956 C CA . LEU B 1 75 ? 3.488 -16.656 -14.539 1 82.75 75 LEU B CA 1
ATOM 2957 C C . LEU B 1 75 ? 4.074 -15.258 -14.32 1 82.75 75 LEU B C 1
ATOM 2959 O O . LEU B 1 75 ? 3.924 -14.68 -13.242 1 82.75 75 LEU B O 1
ATOM 2963 N N . ALA B 1 76 ? 4.633 -14.711 -15.32 1 80.88 76 ALA B N 1
ATOM 2964 C CA . ALA B 1 76 ? 5.266 -13.406 -15.195 1 80.88 76 ALA B CA 1
ATOM 2965 C C . ALA B 1 76 ? 4.23 -12.312 -14.953 1 80.88 76 ALA B C 1
ATOM 2967 O O . ALA B 1 76 ? 4.387 -11.492 -14.047 1 80.88 76 ALA B O 1
ATOM 2968 N N . PRO B 1 77 ? 3.172 -12.312 -15.664 1 74 77 PRO B N 1
ATOM 2969 C CA . PRO B 1 77 ? 2.148 -11.305 -15.398 1 74 77 PRO B CA 1
ATOM 2970 C C . PRO B 1 77 ? 1.549 -11.422 -14 1 74 77 PRO B C 1
ATOM 2972 O O . PRO B 1 77 ? 1.219 -10.414 -13.375 1 74 77 PRO B O 1
ATOM 2975 N N . MET B 1 78 ? 1.389 -12.602 -13.547 1 80.62 78 MET B N 1
ATOM 2976 C CA . MET B 1 78 ? 0.854 -12.812 -12.203 1 80.62 78 MET B CA 1
ATOM 2977 C C . MET B 1 78 ? 1.773 -12.203 -11.148 1 80.62 78 MET B C 1
ATOM 2979 O O . MET B 1 78 ? 1.304 -11.609 -10.18 1 80.62 78 MET B O 1
ATOM 2983 N N . ARG B 1 79 ? 3.012 -12.305 -11.398 1 81.88 79 ARG B N 1
ATOM 2984 C CA . ARG B 1 79 ? 4.016 -11.828 -10.453 1 81.88 79 ARG B CA 1
ATOM 2985 C C . ARG B 1 79 ? 4.273 -10.336 -10.648 1 81.88 79 ARG B C 1
ATOM 2987 O O . ARG B 1 79 ? 4.652 -9.641 -9.703 1 81.88 79 ARG B O 1
ATOM 2994 N N . ALA B 1 80 ? 4.062 -9.844 -11.805 1 65.75 80 ALA B N 1
ATOM 2995 C CA . ALA B 1 80 ? 4.352 -8.445 -12.109 1 65.75 80 ALA B CA 1
ATOM 2996 C C . ALA B 1 80 ? 3.379 -7.516 -11.398 1 65.75 80 ALA B C 1
ATOM 2998 O O . ALA B 1 80 ? 3.693 -6.348 -11.148 1 65.75 80 ALA B O 1
ATOM 2999 N N . CYS B 1 81 ? 2.217 -7.961 -11.18 1 56 81 CYS B N 1
ATOM 3000 C CA . CYS B 1 81 ? 1.2 -7.129 -10.547 1 56 81 CYS B CA 1
ATOM 3001 C C . CYS B 1 81 ? 1.479 -6.973 -9.055 1 56 81 CYS B C 1
ATOM 3003 O O . CYS B 1 81 ? 0.55 -6.93 -8.25 1 56 81 CYS B O 1
ATOM 3005 N N . ARG B 1 82 ? 2.826 -6.801 -8.734 1 55.56 82 ARG B N 1
ATOM 3006 C CA . ARG B 1 82 ? 3.312 -6.715 -7.363 1 55.56 82 ARG B CA 1
ATOM 3007 C C . ARG B 1 82 ? 2.48 -5.734 -6.547 1 55.56 82 ARG B C 1
ATOM 3009 O O . ARG B 1 82 ? 3.023 -4.809 -5.938 1 55.56 82 ARG B O 1
ATOM 3016 N N . GLY B 1 83 ? 1.172 -6.004 -6.551 1 48.66 83 GLY B N 1
ATOM 3017 C CA . GLY B 1 83 ? 0.377 -5.211 -5.625 1 48.66 83 GLY B CA 1
ATOM 3018 C C . GLY B 1 83 ? 0.119 -3.801 -6.121 1 48.66 83 GLY B C 1
ATOM 3019 O O . GLY B 1 83 ? -0.325 -2.941 -5.355 1 48.66 83 GLY B O 1
ATOM 3020 N N . LYS B 1 84 ? 0.792 -3.43 -7.277 1 45 84 LYS B N 1
ATOM 3021 C CA . LYS B 1 84 ? 0.591 -2.08 -7.797 1 45 84 LYS B CA 1
ATOM 3022 C C . LYS B 1 84 ? -0.837 -1.891 -8.297 1 45 84 LYS B C 1
ATOM 3024 O O . LYS B 1 84 ? -1.107 -2.049 -9.492 1 45 84 LYS B O 1
ATOM 3029 N N . THR B 1 85 ? -1.721 -2.68 -7.852 1 38.88 85 THR B N 1
ATOM 3030 C CA . THR B 1 85 ? -3.002 -2.146 -8.305 1 38.88 85 THR B CA 1
ATOM 3031 C C . THR B 1 85 ? -3.074 -0.641 -8.07 1 38.88 85 THR B C 1
ATOM 3033 O O . THR B 1 85 ? -2.793 -0.165 -6.969 1 38.88 85 THR B O 1
ATOM 3036 N N . PRO B 1 86 ? -3.008 0.159 -9.102 1 35.06 86 PRO B N 1
ATOM 3037 C CA . PRO B 1 86 ? -3.203 1.567 -8.75 1 35.06 86 PRO B CA 1
ATOM 3038 C C . PRO B 1 86 ? -4.098 1.754 -7.527 1 35.06 86 PRO B C 1
ATOM 3040 O O . PRO B 1 86 ? -5.102 1.052 -7.383 1 35.06 86 PRO B O 1
ATOM 3043 N N . MET B 1 87 ? -3.49 1.871 -6.426 1 32.88 87 MET B N 1
ATOM 3044 C CA . MET B 1 87 ? -4.352 2.213 -5.297 1 32.88 87 MET B CA 1
ATOM 3045 C C . MET B 1 87 ? -5.5 3.111 -5.746 1 32.88 87 MET B C 1
ATOM 3047 O O . MET B 1 87 ? -5.277 4.164 -6.344 1 32.88 87 MET B O 1
ATOM 3051 N N . ILE B 1 88 ? -6.605 2.66 -6.008 1 33.06 88 ILE B N 1
ATOM 3052 C CA . ILE B 1 88 ? -7.824 3.434 -6.215 1 33.06 88 ILE B CA 1
ATOM 3053 C C . ILE B 1 88 ? -7.992 4.449 -5.09 1 33.06 88 ILE B C 1
ATOM 3055 O O . ILE B 1 88 ? -8.031 4.082 -3.912 1 33.06 88 ILE B O 1
ATOM 3059 N N . GLY B 1 89 ? -7.527 5.555 -5.281 1 31.41 89 GLY B N 1
ATOM 3060 C CA . GLY B 1 89 ? -7.859 6.57 -4.293 1 31.41 89 GLY B CA 1
ATOM 3061 C C . GLY B 1 89 ? -9.281 6.461 -3.783 1 31.41 89 GLY B C 1
ATOM 3062 O O . GLY B 1 89 ? -10.156 5.945 -4.48 1 31.41 89 GLY B O 1
ATOM 3063 N N . GLU B 1 90 ? -9.422 6.316 -2.484 1 31.39 90 GLU B N 1
ATOM 3064 C CA . GLU B 1 90 ? -10.719 6.266 -1.814 1 31.39 90 GLU B CA 1
ATOM 3065 C C . GLU B 1 90 ? -11.672 7.32 -2.375 1 31.39 90 GLU B C 1
ATOM 3067 O O . GLU B 1 90 ? -11.289 8.484 -2.545 1 31.39 90 GLU B O 1
ATOM 3072 N N . PRO B 1 91 ? -12.836 6.934 -2.977 1 29.41 91 PRO B N 1
ATOM 3073 C CA . PRO B 1 91 ? -13.797 8.016 -3.219 1 29.41 91 PRO B CA 1
ATOM 3074 C C . PRO B 1 91 ? -14.023 8.891 -1.985 1 29.41 91 PRO B C 1
ATOM 3076 O O . PRO B 1 91 ? -13.828 8.43 -0.857 1 29.41 91 PRO B O 1
ATOM 3079 N N . PRO B 1 92 ? -14.141 10.195 -1.968 1 27.77 92 PRO B N 1
ATOM 3080 C CA . PRO B 1 92 ? -14.531 10.984 -0.792 1 27.77 92 PRO B CA 1
ATOM 3081 C C . PRO B 1 92 ? -15.57 10.273 0.072 1 27.77 92 PRO B C 1
ATOM 3083 O O . PRO B 1 92 ? -16.234 9.344 -0.39 1 27.77 92 PRO B O 1
ATOM 3086 N N . SER B 1 93 ? -15.727 10.656 1.313 1 27.64 93 SER B N 1
ATOM 3087 C CA . SER B 1 93 ? -16.594 10.188 2.395 1 27.64 93 SER B CA 1
ATOM 3088 C C . SER B 1 93 ? -17.969 9.82 1.875 1 27.64 93 SER B C 1
ATOM 3090 O O . SER B 1 93 ? -18.438 10.375 0.88 1 27.64 93 SER B O 1
ATOM 3092 N N . ALA B 1 94 ? -18.672 8.781 2.564 1 29 94 ALA B N 1
ATOM 3093 C CA . ALA B 1 94 ? -19.938 8.07 2.443 1 29 94 ALA B CA 1
ATOM 3094 C C . ALA B 1 94 ? -21.125 9.039 2.504 1 29 94 ALA B C 1
ATOM 3096 O O . ALA B 1 94 ? -21.578 9.391 3.588 1 29 94 ALA B O 1
ATOM 3097 N N . SER B 1 95 ? -21.359 10.086 1.937 1 26.17 95 SER B N 1
ATOM 3098 C CA . SER B 1 95 ? -22.797 10.344 1.89 1 26.17 95 SER B CA 1
ATOM 3099 C C . SER B 1 95 ? -23.562 9.109 1.414 1 26.17 95 SER B C 1
ATOM 3101 O O . SER B 1 95 ? -23 8.242 0.75 1 26.17 95 SER B O 1
ATOM 3103 N N . SER B 1 96 ? -24.875 8.852 1.96 1 27.56 96 SER B N 1
ATOM 3104 C CA . SER B 1 96 ? -25.953 7.898 1.715 1 27.56 96 SER B CA 1
ATOM 3105 C C . SER B 1 96 ? -26.125 7.637 0.224 1 27.56 96 SER B C 1
ATOM 3107 O O . SER B 1 96 ? -26.984 8.25 -0.419 1 27.56 96 SER B O 1
ATOM 3109 N N . PHE B 1 97 ? -25.266 7.645 -0.6 1 27.67 97 PHE B N 1
ATOM 3110 C CA . PHE B 1 97 ? -25.719 7.336 -1.949 1 27.67 97 PHE B CA 1
ATOM 3111 C C . PHE B 1 97 ? -26.375 5.965 -1.995 1 27.67 97 PHE B C 1
ATOM 3113 O O . PHE B 1 97 ? -25.734 4.949 -1.731 1 27.67 97 PHE B O 1
ATOM 3120 N N . GLN B 1 98 ? -27.625 5.867 -1.752 1 27.14 98 GLN B N 1
ATOM 3121 C CA . GLN B 1 98 ? -28.484 4.82 -2.295 1 27.14 98 GLN B CA 1
ATOM 3122 C C . GLN B 1 98 ? -28.078 4.449 -3.715 1 27.14 98 GLN B C 1
ATOM 3124 O O . GLN B 1 98 ? -28.312 5.203 -4.656 1 27.14 98 GLN B O 1
ATOM 3129 N N . TRP B 1 99 ? -26.953 3.92 -3.902 1 28.73 99 TRP B N 1
ATOM 3130 C CA . TRP B 1 99 ? -26.547 3.43 -5.219 1 28.73 99 TRP B CA 1
ATOM 3131 C C . TRP B 1 99 ? -27.656 2.6 -5.848 1 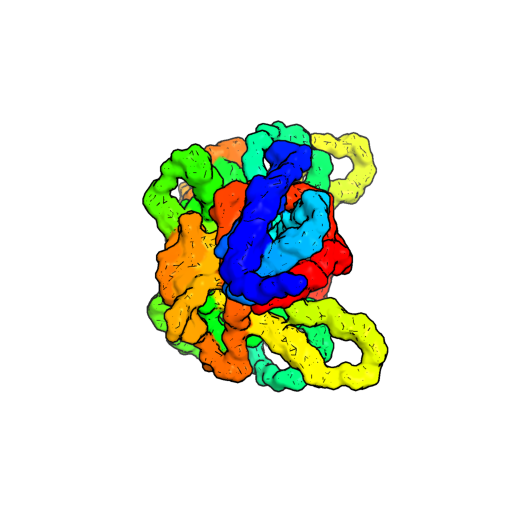28.73 99 TRP B C 1
ATOM 3133 O O . TRP B 1 99 ? -28.031 1.551 -5.32 1 28.73 99 TRP B O 1
ATOM 3143 N N . ASN B 1 100 ? -28.672 3.236 -6.27 1 25.92 100 ASN B N 1
ATOM 3144 C CA . ASN B 1 100 ? -29.422 2.471 -7.262 1 25.92 100 ASN B CA 1
ATOM 3145 C C . ASN B 1 100 ? -28.5 1.865 -8.312 1 25.92 100 ASN B C 1
ATOM 3147 O O . ASN B 1 100 ? -27.594 2.539 -8.812 1 25.92 100 ASN B O 1
ATOM 3151 N N . VAL B 1 101 ? -28.344 0.53 -8.422 1 29.34 101 VAL B N 1
ATOM 3152 C CA . VAL B 1 101 ? -27.656 -0.359 -9.352 1 29.34 101 VAL B CA 1
ATOM 3153 C C . VAL B 1 101 ? -27.688 0.247 -10.758 1 29.34 101 VAL B C 1
ATOM 3155 O O . VAL B 1 101 ? -26.781 -0.009 -11.562 1 29.34 101 VAL B O 1
ATOM 3158 N N . GLU B 1 102 ? -28.781 0.968 -11.148 1 29.19 102 GLU B N 1
ATOM 3159 C CA . GLU B 1 102 ? -28.969 1.395 -12.531 1 29.19 102 GLU B CA 1
ATOM 3160 C C . GLU B 1 102 ? -27.969 2.473 -12.922 1 29.19 102 GLU B C 1
ATOM 3162 O O . GLU B 1 102 ? -27.516 2.52 -14.07 1 29.19 102 GLU B O 1
ATOM 3167 N N . GLU B 1 103 ? -27.844 3.441 -12.086 1 28.48 103 GLU B N 1
ATOM 3168 C CA . GLU B 1 103 ? -27.141 4.641 -12.539 1 28.48 103 GLU B CA 1
ATOM 3169 C C . GLU B 1 103 ? -25.625 4.441 -12.5 1 28.48 103 GLU B C 1
ATOM 3171 O O . GLU B 1 103 ? -24.875 5.363 -12.797 1 28.48 103 GLU B O 1
ATOM 3176 N N . ILE B 1 104 ? -25.141 3.418 -11.898 1 30.22 104 ILE B N 1
ATOM 3177 C CA . ILE B 1 104 ? -23.719 3.096 -11.953 1 30.22 104 ILE B CA 1
ATOM 3178 C C . ILE B 1 104 ? -23.297 2.867 -13.406 1 30.22 104 ILE B C 1
ATOM 3180 O O . ILE B 1 104 ? -22.109 2.648 -13.68 1 30.22 104 ILE B O 1
ATOM 3184 N N . SER B 1 105 ? -24.188 2.719 -14.289 1 29.52 105 SER B N 1
ATOM 3185 C CA . SER B 1 105 ? -23.906 2.305 -15.664 1 29.52 105 SER B CA 1
ATOM 3186 C C . SER B 1 105 ? -22.969 3.285 -16.359 1 29.52 105 SER B C 1
ATOM 3188 O O . SER B 1 105 ? -22.297 2.93 -17.328 1 29.52 105 SER B O 1
ATOM 3190 N N . LEU B 1 106 ? -23.219 4.629 -16.406 1 28.8 106 LEU B N 1
ATOM 3191 C CA . LEU B 1 106 ? -22.625 5.531 -17.391 1 28.8 106 LEU B CA 1
ATOM 3192 C C . LEU B 1 106 ? -21.219 5.957 -16.969 1 28.8 106 LEU B C 1
ATOM 3194 O O . LEU B 1 106 ? -20.516 6.625 -17.719 1 28.8 106 LEU B O 1
ATOM 3198 N N . ILE B 1 107 ? -20.984 6.445 -15.812 1 31.11 107 ILE B N 1
ATOM 3199 C CA . ILE B 1 107 ? -19.75 7.191 -15.586 1 31.11 107 ILE B CA 1
ATOM 3200 C C . ILE B 1 107 ? -18.562 6.25 -15.695 1 31.11 107 ILE B C 1
ATOM 3202 O O . ILE B 1 107 ? -18.391 5.355 -14.859 1 31.11 107 ILE B O 1
ATOM 3206 N N . ASP B 1 108 ? -17.859 5.914 -16.812 1 35.72 108 ASP B N 1
ATOM 3207 C CA . ASP B 1 108 ? -16.844 5.227 -17.594 1 35.72 108 ASP B CA 1
ATOM 3208 C C . ASP B 1 108 ? -15.484 5.293 -16.906 1 35.72 108 ASP B C 1
ATOM 3210 O O . ASP B 1 108 ? -14.539 4.609 -17.328 1 35.72 108 ASP B O 1
ATOM 3214 N N . THR B 1 109 ? -15.008 6.293 -16.094 1 42.12 109 THR B N 1
ATOM 3215 C CA . THR B 1 109 ? -13.562 6.355 -15.938 1 42.12 109 THR B CA 1
ATOM 3216 C C . THR B 1 109 ? -13.07 5.234 -15.023 1 42.12 109 THR B C 1
ATOM 3218 O O . THR B 1 109 ? -13.844 4.691 -14.227 1 42.12 109 THR B O 1
ATOM 3221 N N . ALA B 1 110 ? -11.953 4.57 -15.352 1 46.12 110 ALA B N 1
ATOM 3222 C CA . ALA B 1 110 ? -11.211 3.553 -14.617 1 46.12 110 ALA B CA 1
ATOM 3223 C C . ALA B 1 110 ? -11.227 3.834 -13.117 1 46.12 110 ALA B C 1
ATOM 3225 O O . ALA B 1 110 ? -11.398 2.918 -12.312 1 46.12 110 ALA B O 1
ATOM 3226 N N . GLU B 1 111 ? -11.211 5.105 -12.773 1 49.19 111 GLU B N 1
ATOM 3227 C CA . GLU B 1 111 ? -11.195 5.496 -11.367 1 49.19 111 GLU B CA 1
ATOM 3228 C C . GLU B 1 111 ? -12.57 5.312 -10.734 1 49.19 111 GLU B C 1
ATOM 3230 O O . GLU B 1 111 ? -12.672 4.855 -9.594 1 49.19 111 GLU B O 1
ATOM 3235 N N . GLN B 1 112 ? -13.57 5.637 -11.43 1 50.88 112 GLN B N 1
ATOM 3236 C CA . GLN B 1 112 ? -14.922 5.484 -10.898 1 50.88 112 GLN B CA 1
ATOM 3237 C C . GLN B 1 112 ? -15.297 4.012 -10.75 1 50.88 112 GLN B C 1
ATOM 3239 O O . GLN B 1 112 ? -15.938 3.621 -9.773 1 50.88 112 GLN B O 1
ATOM 3244 N N . LYS B 1 113 ? -14.812 3.285 -11.734 1 56.69 113 LYS B N 1
ATOM 3245 C CA . LYS B 1 113 ? -15.055 1.848 -11.664 1 56.69 113 LYS B CA 1
ATOM 3246 C C . LYS B 1 113 ? -14.359 1.229 -10.453 1 56.69 113 LYS B C 1
ATOM 3248 O O . LYS B 1 113 ? -14.945 0.396 -9.758 1 56.69 113 LYS B O 1
ATOM 3253 N N . GLN B 1 114 ? -13.227 1.824 -10.195 1 61.91 114 GLN B N 1
ATOM 3254 C CA . GLN B 1 114 ? -12.469 1.283 -9.078 1 61.91 114 GLN B CA 1
ATOM 3255 C C . GLN B 1 114 ? -13.094 1.68 -7.746 1 61.91 114 GLN B C 1
ATOM 3257 O O . GLN B 1 114 ? -13.133 0.88 -6.809 1 61.91 114 GLN B O 1
ATOM 3262 N N . SER B 1 115 ? -13.508 2.875 -7.742 1 66.19 115 SER B N 1
ATOM 3263 C CA . SER B 1 115 ? -14.172 3.318 -6.516 1 66.19 115 SER B CA 1
ATOM 3264 C C . SER B 1 115 ? -15.445 2.527 -6.262 1 66.19 115 SER B C 1
ATOM 3266 O O . SER B 1 115 ? -15.734 2.15 -5.121 1 66.19 115 SER B O 1
ATOM 3268 N N . THR B 1 116 ? -16.094 2.223 -7.309 1 69.5 116 THR B N 1
ATOM 3269 C CA . THR B 1 116 ? -17.328 1.444 -7.195 1 69.5 116 THR B CA 1
ATOM 3270 C C . THR B 1 116 ? -17.016 0.008 -6.777 1 69.5 116 THR B C 1
ATOM 3272 O O . THR B 1 116 ? -17.688 -0.549 -5.906 1 69.5 116 THR B O 1
ATOM 3275 N N . LEU B 1 117 ? -16.047 -0.524 -7.363 1 75.12 117 LEU B N 1
ATOM 3276 C CA . LEU B 1 117 ? -15.641 -1.885 -7.031 1 75.12 117 LEU B CA 1
ATOM 3277 C C . LEU B 1 117 ? -15.227 -1.986 -5.566 1 75.12 117 LEU B C 1
ATOM 3279 O O . LEU B 1 117 ? -15.539 -2.973 -4.898 1 75.12 117 LEU B O 1
ATOM 3283 N N . LYS B 1 118 ? -14.664 -0.953 -5.121 1 78.38 118 LYS B N 1
ATOM 3284 C CA . LYS B 1 118 ? -14.242 -0.914 -3.723 1 78.38 118 LYS B CA 1
ATOM 3285 C C . LYS B 1 118 ? -15.445 -0.899 -2.785 1 78.38 118 LYS B C 1
ATOM 3287 O O . LYS B 1 118 ? -15.469 -1.626 -1.79 1 78.38 118 LYS B O 1
ATOM 3292 N N . GLU B 1 119 ? -16.312 -0.129 -3.145 1 80.94 119 GLU B N 1
ATOM 3293 C CA . GLU B 1 119 ? -17.5 -0.022 -2.305 1 80.94 119 GLU B CA 1
ATOM 3294 C C . GLU B 1 119 ? -18.281 -1.333 -2.283 1 80.94 119 GLU B C 1
ATOM 3296 O O . GLU B 1 119 ? -18.75 -1.769 -1.227 1 80.94 119 GLU B O 1
ATOM 3301 N N . LEU B 1 120 ? -18.375 -1.897 -3.4 1 82.44 120 LEU B N 1
ATOM 3302 C CA . LEU B 1 120 ? -19.109 -3.152 -3.506 1 82.44 120 LEU B CA 1
ATOM 3303 C C . LEU B 1 120 ? -18.375 -4.27 -2.766 1 82.44 120 LEU B C 1
ATOM 3305 O O . LEU B 1 120 ? -19 -5.062 -2.055 1 82.44 120 LEU B O 1
ATOM 3309 N N . ALA B 1 121 ? -17.109 -4.277 -2.914 1 88.31 121 ALA B N 1
ATOM 3310 C CA . ALA B 1 121 ? -16.328 -5.285 -2.213 1 88.31 121 ALA B CA 1
ATOM 3311 C C . ALA B 1 121 ? -16.422 -5.105 -0.7 1 88.31 121 ALA B C 1
ATOM 3313 O O . ALA B 1 121 ? -16.547 -6.082 0.042 1 88.31 121 ALA B O 1
ATOM 3314 N N . HIS B 1 122 ? -16.406 -3.887 -0.326 1 89 122 HIS B N 1
ATOM 3315 C CA . HIS B 1 122 ? -16.547 -3.598 1.098 1 89 122 HIS B CA 1
ATOM 3316 C C . HIS B 1 122 ? -17.906 -4.047 1.629 1 89 122 HIS B C 1
ATOM 3318 O O . HIS B 1 122 ? -17.984 -4.605 2.727 1 89 122 HIS B O 1
ATOM 3324 N N . ALA B 1 123 ? -18.859 -3.764 0.841 1 88.81 123 ALA B N 1
ATOM 3325 C CA . ALA B 1 123 ? -20.203 -4.176 1.256 1 88.81 123 ALA B CA 1
ATOM 3326 C C . ALA B 1 123 ? -20.297 -5.695 1.364 1 88.81 123 ALA B C 1
ATOM 3328 O O . ALA B 1 123 ? -20.812 -6.223 2.35 1 88.81 123 ALA B O 1
ATOM 3329 N N . ARG B 1 124 ? -19.797 -6.352 0.426 1 91.19 124 ARG B N 1
ATOM 3330 C CA . ARG B 1 124 ? -19.797 -7.809 0.433 1 91.19 124 ARG B CA 1
ATOM 3331 C C . ARG B 1 124 ? -19.047 -8.359 1.641 1 91.19 124 ARG B C 1
ATOM 3333 O O . ARG B 1 124 ? -19.531 -9.266 2.322 1 91.19 124 ARG B O 1
ATOM 3340 N N . ASP B 1 125 ? -17.891 -7.75 1.889 1 94.06 125 ASP B N 1
ATOM 3341 C CA . ASP B 1 125 ? -16.969 -8.305 2.873 1 94.06 125 ASP B CA 1
ATOM 3342 C C . ASP B 1 125 ? -17.203 -7.691 4.254 1 94.06 125 ASP B C 1
ATOM 3344 O O . ASP B 1 125 ? -16.484 -8.008 5.207 1 94.06 125 ASP B O 1
ATOM 3348 N N . GLY B 1 126 ? -18.203 -6.75 4.352 1 92.69 126 GLY B N 1
ATOM 3349 C CA . GLY B 1 126 ? -18.547 -6.141 5.629 1 92.69 126 GLY B CA 1
ATOM 3350 C C . GLY B 1 126 ? -17.5 -5.137 6.098 1 92.69 126 GLY B C 1
ATOM 3351 O O . GLY B 1 126 ? -17.312 -4.961 7.301 1 92.69 126 GLY B O 1
ATOM 3352 N N . GLY B 1 127 ? -16.75 -4.652 5.152 1 93.69 127 GLY B N 1
ATOM 3353 C CA . GLY B 1 127 ? -15.711 -3.701 5.5 1 93.69 127 GLY B CA 1
ATOM 3354 C C . GLY B 1 127 ? -14.523 -4.344 6.191 1 93.69 127 GLY B C 1
ATOM 3355 O O . GLY B 1 127 ? -13.836 -3.697 6.98 1 93.69 127 GLY B O 1
ATOM 3356 N N . ARG B 1 128 ? -14.398 -5.617 5.965 1 96.62 128 ARG B N 1
ATOM 3357 C CA . ARG B 1 128 ? -13.352 -6.363 6.656 1 96.62 128 ARG B CA 1
ATOM 3358 C C . ARG B 1 128 ? -12.414 -7.035 5.656 1 96.62 128 ARG B C 1
ATOM 3360 O O . ARG B 1 128 ? -12.812 -7.352 4.535 1 96.62 128 ARG B O 1
ATOM 3367 N N . CYS B 1 129 ? -11.203 -7.137 6.105 1 97.25 129 CYS B N 1
ATOM 3368 C CA . CYS B 1 129 ? -10.297 -8.008 5.367 1 97.25 129 CYS B CA 1
ATOM 3369 C C . CYS B 1 129 ? -10.781 -9.453 5.395 1 97.25 129 CYS B C 1
ATOM 3371 O O . CYS B 1 129 ? -10.984 -10.023 6.465 1 97.25 129 CYS B O 1
ATOM 3373 N N . VAL B 1 130 ? -10.836 -10.094 4.273 1 96.69 130 VAL B N 1
ATOM 3374 C CA . VAL B 1 130 ? -11.398 -11.445 4.219 1 96.69 130 VAL B CA 1
ATOM 3375 C C . VAL B 1 130 ? -10.383 -12.453 4.75 1 96.69 130 VAL B C 1
ATOM 3377 O O . VAL B 1 130 ? -10.75 -13.57 5.121 1 96.69 130 VAL B O 1
ATOM 3380 N N . ILE B 1 131 ? -9.117 -12.086 4.789 1 97 131 ILE B N 1
ATOM 3381 C CA . ILE B 1 131 ? -8.07 -13.008 5.223 1 97 131 ILE B CA 1
ATOM 3382 C C . ILE B 1 131 ? -7.867 -12.883 6.73 1 97 131 ILE B C 1
ATOM 3384 O O . ILE B 1 131 ? -7.84 -13.891 7.445 1 97 131 ILE B O 1
ATOM 3388 N N . THR B 1 132 ? -7.805 -11.68 7.242 1 95.88 132 THR B N 1
ATOM 3389 C CA . THR B 1 132 ? -7.465 -11.477 8.648 1 95.88 132 THR B CA 1
ATOM 3390 C C . THR B 1 132 ? -8.711 -11.156 9.461 1 95.88 132 THR B C 1
ATOM 3392 O O . THR B 1 132 ? -8.68 -11.188 10.695 1 95.88 132 THR B O 1
ATOM 3395 N N . ASN B 1 133 ? -9.781 -10.758 8.789 1 95.81 133 ASN B N 1
ATOM 3396 C CA . ASN B 1 133 ? -11.047 -10.359 9.406 1 95.81 133 ASN B CA 1
ATOM 3397 C C . ASN B 1 133 ? -10.914 -9.016 10.117 1 95.81 133 ASN B C 1
ATOM 3399 O O . ASN B 1 133 ? -11.75 -8.672 10.953 1 95.81 133 ASN B O 1
ATOM 3403 N N . SER B 1 134 ? -9.891 -8.289 9.852 1 96.12 134 SER B N 1
ATOM 3404 C CA . SER B 1 134 ? -9.695 -6.969 10.438 1 96.12 134 SER B CA 1
ATOM 3405 C C . SER B 1 134 ? -10.68 -5.957 9.852 1 96.12 134 SER B C 1
ATOM 3407 O O . SER B 1 134 ? -10.906 -5.934 8.641 1 96.12 134 SER B O 1
ATOM 3409 N N . LEU B 1 135 ? -11.273 -5.184 10.703 1 96.69 135 LEU B N 1
ATOM 3410 C CA . LEU B 1 135 ? -12.133 -4.09 10.266 1 96.69 135 LEU B CA 1
ATOM 3411 C C . LEU B 1 135 ? -11.312 -2.984 9.609 1 96.69 135 LEU B C 1
ATOM 3413 O O . LEU B 1 135 ? -10.25 -2.609 10.117 1 96.69 135 LEU B O 1
ATOM 3417 N N . ASP B 1 136 ? -11.789 -2.559 8.516 1 96.56 136 ASP B N 1
ATOM 3418 C CA . ASP B 1 136 ? -11.109 -1.464 7.82 1 96.56 136 ASP B CA 1
ATOM 3419 C C . ASP B 1 136 ? -11.07 -0.208 8.688 1 96.56 136 ASP B C 1
ATOM 3421 O O . ASP B 1 136 ? -12.078 0.175 9.289 1 96.56 136 ASP B O 1
ATOM 3425 N N . ASP B 1 137 ? -9.992 0.448 8.688 1 96.56 137 ASP B N 1
ATOM 3426 C CA . ASP B 1 137 ? -9.781 1.602 9.562 1 96.56 137 ASP B CA 1
ATOM 3427 C C . ASP B 1 137 ? -10.688 2.766 9.156 1 96.56 137 ASP B C 1
ATOM 3429 O O . ASP B 1 137 ? -11.172 3.504 10.016 1 96.56 137 ASP B O 1
ATOM 3433 N N . GLU B 1 138 ? -10.867 2.947 7.895 1 91.88 138 GLU B N 1
ATOM 3434 C CA . GLU B 1 138 ? -11.742 4.035 7.469 1 91.88 138 GLU B CA 1
ATOM 3435 C C . GLU B 1 138 ? -13.195 3.77 7.875 1 91.88 138 GLU B C 1
ATOM 3437 O O . GLU B 1 138 ? -13.922 4.691 8.242 1 91.88 138 GLU B O 1
ATOM 3442 N N . VAL B 1 139 ? -13.57 2.553 7.754 1 93.19 139 VAL B N 1
ATOM 3443 C CA . VAL B 1 139 ? -14.898 2.158 8.211 1 93.19 139 VAL B CA 1
ATOM 3444 C C . VAL B 1 139 ? -15.016 2.371 9.719 1 93.19 139 VAL B C 1
ATOM 3446 O O . VAL B 1 139 ? -16 2.932 10.203 1 93.19 139 VAL B O 1
ATOM 3449 N N . LYS B 1 140 ? -14.055 1.951 10.406 1 95.81 140 LYS B N 1
ATOM 3450 C CA . LYS B 1 140 ? -14.023 2.127 11.852 1 95.81 140 LYS B CA 1
ATOM 3451 C C . LYS B 1 140 ? -14.156 3.6 12.227 1 95.81 140 LYS B C 1
ATOM 3453 O O . LYS B 1 140 ? -14.977 3.953 13.086 1 95.81 140 LYS B O 1
ATOM 3458 N N . LEU B 1 141 ? -13.383 4.457 11.609 1 92.75 141 LEU B N 1
ATOM 3459 C CA . LEU B 1 141 ? -13.398 5.883 11.906 1 92.75 141 LEU B CA 1
ATOM 3460 C C . LEU B 1 141 ? -14.766 6.484 11.594 1 92.75 141 LEU B C 1
ATOM 3462 O O . LEU B 1 141 ? -15.281 7.305 12.359 1 92.75 141 LEU B O 1
ATOM 3466 N N . SER B 1 142 ? -15.32 6.074 10.492 1 90.75 142 SER B N 1
ATOM 3467 C CA . SER B 1 142 ? -16.641 6.559 10.102 1 90.75 142 SER B CA 1
ATOM 3468 C C . SER B 1 142 ? -17.703 6.133 11.109 1 90.75 142 SER B C 1
ATOM 3470 O O . SER B 1 142 ? -18.562 6.93 11.477 1 90.75 142 SER B O 1
ATOM 3472 N N . ARG B 1 143 ? -17.641 4.969 11.539 1 93.31 143 ARG B N 1
ATOM 3473 C CA . ARG B 1 143 ? -18.578 4.461 12.523 1 93.31 143 ARG B CA 1
ATOM 3474 C C . ARG B 1 143 ? -18.453 5.203 13.852 1 93.31 143 ARG B C 1
ATOM 3476 O O . ARG B 1 143 ? -19.453 5.547 14.477 1 93.31 143 ARG B O 1
ATOM 3483 N N . LYS B 1 144 ? -17.281 5.438 14.227 1 92.25 144 LYS B N 1
ATOM 3484 C CA . LYS B 1 144 ? -17.031 6.191 15.453 1 92.25 144 LYS B CA 1
ATOM 3485 C C . LYS B 1 144 ? -17.625 7.598 15.359 1 92.25 144 LYS B C 1
ATOM 3487 O O . LYS B 1 144 ? -18.234 8.086 16.312 1 92.25 144 LYS B O 1
ATOM 3492 N N . LYS B 1 145 ? -17.422 8.195 14.273 1 87.5 145 LYS B N 1
ATOM 3493 C CA . LYS B 1 145 ? -17.953 9.539 14.055 1 87.5 145 LYS B CA 1
ATOM 3494 C C . LYS B 1 145 ? -19.469 9.555 14.172 1 87.5 145 LYS B C 1
ATOM 3496 O O . LYS B 1 145 ? -20.062 10.547 14.609 1 87.5 145 LYS B O 1
ATOM 3501 N N . LYS B 1 146 ? -20.078 8.477 13.82 1 91.44 146 LYS B N 1
ATOM 3502 C CA . LYS B 1 146 ? -21.531 8.359 13.883 1 91.44 146 LYS B CA 1
ATOM 3503 C C . LYS B 1 146 ? -21.984 7.953 15.281 1 91.44 146 LYS B C 1
ATOM 3505 O O . LYS B 1 146 ? -23.188 7.746 15.508 1 91.44 146 LYS B O 1
ATOM 3510 N N . GLY B 1 147 ? -21.078 7.703 16.109 1 92.81 147 GLY B N 1
ATOM 3511 C CA . GLY B 1 147 ? -21.406 7.395 17.484 1 92.81 147 GLY B CA 1
ATOM 3512 C C . GLY B 1 147 ? -21.531 5.906 17.75 1 92.81 147 GLY B C 1
ATOM 3513 O O . GLY B 1 147 ? -22.031 5.496 18.797 1 92.81 147 GLY B O 1
ATOM 3514 N N . GLU B 1 148 ? -21.094 5.121 16.828 1 94.06 148 GLU B N 1
ATOM 3515 C CA . GLU B 1 148 ? -21.172 3.678 17.016 1 94.06 148 GLU B CA 1
ATOM 3516 C C . GLU B 1 148 ? -20.062 3.18 17.938 1 94.06 148 GLU B C 1
ATOM 3518 O O . GLU B 1 148 ? -18.938 3.701 17.906 1 94.06 148 GLU B O 1
ATOM 3523 N N . VAL B 1 149 ? -20.406 2.227 18.656 1 94.88 149 VAL B N 1
ATOM 3524 C CA . VAL B 1 149 ? -19.422 1.602 19.547 1 94.88 149 VAL B CA 1
ATOM 3525 C C . VAL B 1 149 ? -18.672 0.513 18.781 1 94.88 149 VAL B C 1
ATOM 3527 O O . VAL B 1 149 ? -19.281 -0.366 18.172 1 94.88 149 VAL B O 1
ATOM 3530 N N . ILE B 1 150 ? -17.406 0.631 18.828 1 95.06 150 ILE B N 1
ATOM 3531 C CA . ILE B 1 150 ? -16.547 -0.363 18.188 1 95.06 150 ILE B CA 1
ATOM 3532 C C . ILE B 1 150 ? -16.047 -1.359 19.219 1 95.06 150 ILE B C 1
ATOM 3534 O O . ILE B 1 150 ? -15.602 -0.965 20.312 1 95.06 150 ILE B O 1
ATOM 3538 N N . SER B 1 151 ? -16.172 -2.639 18.922 1 95.38 151 SER B N 1
ATOM 3539 C CA . SER B 1 151 ? -15.703 -3.666 19.844 1 95.38 151 SER B CA 1
ATOM 3540 C C . SER B 1 151 ? -14.227 -3.488 20.156 1 95.38 151 SER B C 1
ATOM 3542 O O . SER B 1 151 ? -13.469 -2.949 19.344 1 95.38 151 SER B O 1
ATOM 3544 N N . THR B 1 152 ? -13.805 -3.945 21.281 1 93.88 152 THR B N 1
ATOM 3545 C CA . THR B 1 152 ? -12.406 -3.867 21.703 1 93.88 152 THR B CA 1
ATOM 3546 C C . THR B 1 152 ? -11.508 -4.602 20.719 1 93.88 152 THR B C 1
ATOM 3548 O O . THR B 1 152 ? -10.422 -4.121 20.375 1 93.88 152 THR B O 1
ATOM 3551 N N . GLU B 1 153 ? -11.969 -5.715 20.297 1 93.19 153 GLU B N 1
ATOM 3552 C CA . GLU B 1 153 ? -11.203 -6.5 19.328 1 93.19 153 GLU B CA 1
ATOM 3553 C C . GLU B 1 153 ? -11.016 -5.734 18.016 1 93.19 153 GLU B C 1
ATOM 3555 O O . GLU B 1 153 ? -9.906 -5.676 17.484 1 93.19 153 GLU B O 1
ATOM 3560 N N . ASP B 1 154 ? -12.055 -5.137 17.594 1 94 154 ASP B N 1
ATOM 3561 C CA . ASP B 1 154 ? -11.992 -4.383 16.344 1 94 154 ASP B CA 1
ATOM 3562 C C . ASP B 1 154 ? -11.109 -3.148 16.5 1 94 154 ASP B C 1
ATOM 3564 O O . ASP B 1 154 ? -10.422 -2.75 15.555 1 94 154 ASP B O 1
ATOM 3568 N N . GLN B 1 155 ? -11.07 -2.605 17.625 1 92.38 155 GLN B N 1
ATOM 3569 C CA . GLN B 1 155 ? -10.211 -1.449 17.875 1 92.38 155 GLN B CA 1
ATOM 3570 C C . GLN B 1 155 ? -8.742 -1.831 17.812 1 92.38 155 GLN B C 1
ATOM 3572 O O . GLN B 1 155 ? -7.922 -1.075 17.281 1 92.38 155 GLN B O 1
ATOM 3577 N N . ARG B 1 156 ? -8.492 -3.033 18.219 1 90.62 156 ARG B N 1
ATOM 3578 C CA . ARG B 1 156 ? -7.105 -3.455 18.359 1 90.62 156 ARG B CA 1
ATOM 3579 C C . ARG B 1 156 ? -6.586 -4.062 17.062 1 90.62 156 ARG B C 1
ATOM 3581 O O . ARG B 1 156 ? -5.379 -4.062 16.797 1 90.62 156 ARG B O 1
ATOM 3588 N N . THR B 1 157 ? -7.48 -4.539 16.234 1 93.25 157 THR B N 1
ATOM 3589 C CA . THR B 1 157 ? -7.02 -5.348 15.109 1 93.25 157 THR B CA 1
ATOM 3590 C C . THR B 1 157 ? -7.336 -4.664 13.781 1 93.25 157 THR B C 1
ATOM 3592 O O . THR B 1 157 ? -7.055 -5.215 12.719 1 93.25 157 THR B O 1
ATOM 3595 N N . SER B 1 158 ? -7.949 -3.445 13.844 1 96.25 158 SER B N 1
ATOM 3596 C CA . SER B 1 158 ? -8.32 -2.764 12.602 1 96.25 158 SER B CA 1
ATOM 3597 C C . SER B 1 158 ? -7.086 -2.436 11.766 1 96.25 158 SER B C 1
ATOM 3599 O O . SER B 1 158 ? -5.988 -2.273 12.305 1 96.25 158 SER B O 1
ATOM 3601 N N . SER B 1 159 ? -7.246 -2.469 10.477 1 96.81 159 SER B N 1
ATOM 3602 C CA . SER B 1 159 ? -6.184 -2.186 9.516 1 96.81 159 SER B CA 1
ATOM 3603 C C . SER B 1 159 ? -6.746 -1.58 8.234 1 96.81 159 SER B C 1
ATOM 3605 O O . SER B 1 159 ? -7.898 -1.835 7.879 1 96.81 159 SER B O 1
ATOM 3607 N N . TYR B 1 160 ? -5.906 -0.786 7.613 1 95.5 160 TYR B N 1
ATOM 3608 C CA . TYR B 1 160 ? -6.316 -0.314 6.297 1 95.5 160 TYR B CA 1
ATOM 3609 C C . TYR B 1 160 ? -6.473 -1.479 5.324 1 95.5 160 TYR B C 1
ATOM 3611 O O . TYR B 1 160 ? -5.664 -2.41 5.332 1 95.5 160 TYR B O 1
ATOM 3619 N N . THR B 1 161 ? -7.512 -1.371 4.555 1 94.75 161 THR B N 1
ATOM 3620 C CA . THR B 1 161 ? -7.734 -2.4 3.545 1 94.75 161 THR B CA 1
ATOM 3621 C C . THR B 1 161 ? -7.793 -1.788 2.148 1 94.75 161 THR B C 1
ATOM 3623 O O . THR B 1 161 ? -7.82 -0.564 2.002 1 94.75 161 THR B O 1
ATOM 3626 N N . THR B 1 162 ? -7.668 -2.66 1.196 1 91.56 162 THR B N 1
ATOM 3627 C CA . THR B 1 162 ? -7.824 -2.305 -0.21 1 91.56 162 THR B CA 1
ATOM 3628 C C . THR B 1 162 ? -8.523 -3.424 -0.976 1 91.56 162 THR B C 1
ATOM 3630 O O . THR B 1 162 ? -8.773 -4.5 -0.427 1 91.56 162 THR B O 1
ATOM 3633 N N . THR B 1 163 ? -8.961 -2.994 -2.115 1 88.94 163 THR B N 1
ATOM 3634 C CA . THR B 1 163 ? -9.531 -3.992 -3.014 1 88.94 163 THR B CA 1
ATOM 3635 C C . THR B 1 163 ? -8.445 -4.609 -3.893 1 88.94 163 THR B C 1
ATOM 3637 O O . THR B 1 163 ? -7.781 -3.906 -4.652 1 88.94 163 THR B O 1
ATOM 3640 N N . ALA B 1 164 ? -8.266 -5.887 -3.688 1 88.94 164 ALA B N 1
ATOM 3641 C CA . ALA B 1 164 ? -7.23 -6.594 -4.441 1 88.94 164 ALA B CA 1
ATOM 3642 C C . ALA B 1 164 ? -7.852 -7.461 -5.535 1 88.94 164 ALA B C 1
ATOM 3644 O O . ALA B 1 164 ? -8.867 -8.125 -5.312 1 88.94 164 ALA B O 1
ATOM 3645 N N . HIS B 1 165 ? -7.273 -7.379 -6.652 1 84.19 165 HIS B N 1
ATOM 3646 C CA . HIS B 1 165 ? -7.613 -8.336 -7.699 1 84.19 165 HIS B CA 1
ATOM 3647 C C . HIS B 1 165 ? -6.902 -9.664 -7.48 1 84.19 165 HIS B C 1
ATOM 3649 O O . HIS B 1 165 ? -5.711 -9.695 -7.16 1 84.19 165 HIS B O 1
ATOM 3655 N N . ILE B 1 166 ? -7.621 -10.68 -7.605 1 87.75 166 ILE B N 1
ATOM 3656 C CA . ILE B 1 166 ? -7.035 -12.008 -7.469 1 87.75 166 ILE B CA 1
ATOM 3657 C C . ILE B 1 166 ? -6.137 -12.297 -8.672 1 87.75 166 ILE B C 1
ATOM 3659 O O . ILE B 1 166 ? -4.988 -12.711 -8.508 1 87.75 166 ILE B O 1
ATOM 3663 N N . LEU B 1 167 ? -6.727 -12.031 -9.82 1 80.25 167 LEU B N 1
ATOM 3664 C CA . LEU B 1 167 ? -5.988 -12.133 -11.078 1 80.25 167 LEU B CA 1
ATOM 3665 C C . LEU B 1 167 ? -5.812 -10.766 -11.711 1 80.25 167 LEU B C 1
ATOM 3667 O O . LEU B 1 167 ? -6.707 -9.922 -11.641 1 80.25 167 LEU B O 1
ATOM 3671 N N . PRO B 1 168 ? -4.637 -10.531 -12.219 1 71.31 168 PRO B N 1
ATOM 3672 C CA . PRO B 1 168 ? -4.488 -9.25 -12.914 1 71.31 168 PRO B CA 1
ATOM 3673 C C . PRO B 1 168 ? -5.516 -9.062 -14.031 1 71.31 168 PRO B C 1
ATOM 3675 O O . PRO B 1 168 ? -6.004 -10.039 -14.602 1 71.31 168 PRO B O 1
ATOM 3678 N N . PHE B 1 169 ? -6.004 -7.754 -14.203 1 58.84 169 PHE B N 1
ATOM 3679 C CA . PHE B 1 169 ? -7.066 -7.383 -15.133 1 58.84 169 PHE B CA 1
ATOM 3680 C C . PHE B 1 169 ? -6.828 -8 -16.5 1 58.84 169 PHE B C 1
ATOM 3682 O O . PHE B 1 169 ? -7.77 -8.43 -17.172 1 58.84 169 PHE B O 1
ATOM 3689 N N . SER B 1 170 ? -5.578 -7.91 -16.719 1 52.44 170 SER B N 1
ATOM 3690 C CA . SER B 1 170 ? -5.266 -8.422 -18.047 1 52.44 170 SER B CA 1
ATOM 3691 C C . SER B 1 170 ? -5.586 -9.906 -18.156 1 52.44 170 SER B C 1
ATOM 3693 O O . SER B 1 170 ? -5.77 -10.422 -19.266 1 52.44 170 SER B O 1
ATOM 3695 N N . LEU B 1 171 ? -5.746 -10.523 -16.984 1 52.91 171 LEU B N 1
ATOM 3696 C CA . LEU B 1 171 ? -5.926 -11.969 -16.969 1 52.91 171 LEU B CA 1
ATOM 3697 C C . LEU B 1 171 ? -7.379 -12.336 -16.672 1 52.91 171 LEU B C 1
ATOM 3699 O O . LEU B 1 171 ? -7.781 -13.484 -16.859 1 52.91 171 LEU B O 1
ATOM 3703 N N . ALA B 1 172 ? -8.148 -11.266 -16.281 1 52.31 172 ALA B N 1
ATOM 3704 C CA . ALA B 1 172 ? -9.539 -11.562 -15.922 1 52.31 172 ALA B CA 1
ATOM 3705 C C . ALA B 1 172 ? -10.398 -11.734 -17.172 1 52.31 172 ALA B C 1
ATOM 3707 O O . ALA B 1 172 ? -10.242 -11 -18.141 1 52.31 172 ALA B O 1
ATOM 3708 N N . PRO B 1 173 ? -11.242 -12.648 -17.25 1 42.94 173 PRO B N 1
ATOM 3709 C CA . PRO B 1 173 ? -12.172 -12.844 -18.375 1 42.94 173 PRO B CA 1
ATOM 3710 C C . PRO B 1 173 ? -13.109 -11.656 -18.578 1 42.94 173 PRO B C 1
ATOM 3712 O O . PRO B 1 173 ? -13.602 -11.078 -17.609 1 42.94 173 PRO B O 1
ATOM 3715 N N . ASN B 1 174 ? -12.969 -10.695 -19.859 1 44.94 174 ASN B N 1
ATOM 3716 C CA . ASN B 1 174 ? -13.867 -9.719 -20.453 1 44.94 174 ASN B CA 1
ATOM 3717 C C . ASN B 1 174 ? -13.281 -8.312 -20.406 1 44.94 174 ASN B C 1
ATOM 3719 O O . ASN B 1 174 ? -13.992 -7.324 -20.609 1 44.94 174 ASN B O 1
ATOM 3723 N N . SER B 1 175 ? -12.188 -8.125 -20.031 1 39.75 175 SER B N 1
ATOM 3724 C CA . SER B 1 175 ? -11.711 -6.742 -20.047 1 39.75 175 SER B CA 1
ATOM 3725 C C . SER B 1 175 ? -11.789 -6.145 -21.453 1 39.75 175 SER B C 1
ATOM 3727 O O . SER B 1 175 ? -12.234 -5.012 -21.625 1 39.75 175 SER B O 1
ATOM 3729 N N . GLU B 1 176 ? -10.961 -6.414 -22.422 1 37.88 176 GLU B N 1
ATOM 3730 C CA . GLU B 1 176 ? -10.867 -5.719 -23.703 1 37.88 176 GLU B CA 1
ATOM 3731 C C . GLU B 1 176 ? -12.094 -5.996 -24.562 1 37.88 176 GLU B C 1
ATOM 3733 O O . GLU B 1 176 ? -12.547 -5.117 -25.297 1 37.88 176 GLU B O 1
ATOM 3738 N N . LYS B 1 177 ? -12.414 -7.289 -24.891 1 39.94 177 LYS B N 1
ATOM 3739 C CA . LYS B 1 177 ? -13.188 -7.504 -26.125 1 39.94 177 LYS B CA 1
ATOM 3740 C C . LYS B 1 177 ? -14.57 -6.871 -26.016 1 39.94 177 LYS B C 1
ATOM 3742 O O . LYS B 1 177 ? -15.344 -6.895 -26.984 1 39.94 177 LYS B O 1
ATOM 3747 N N . ALA B 1 178 ? -15.023 -6.449 -24.938 1 33.75 178 ALA B N 1
ATOM 3748 C CA . ALA B 1 178 ? -16.328 -5.84 -25.188 1 33.75 178 ALA B CA 1
ATOM 3749 C C . ALA B 1 178 ? -16.188 -4.523 -25.938 1 33.75 178 ALA B C 1
ATOM 3751 O O . ALA B 1 178 ? -17.156 -4.023 -26.516 1 33.75 178 ALA B O 1
ATOM 3752 N N . ALA B 1 179 ? -14.992 -4.051 -25.953 1 35 179 ALA B N 1
ATOM 3753 C CA . ALA B 1 179 ? -15.055 -2.754 -26.625 1 35 179 ALA B CA 1
ATOM 3754 C C . ALA B 1 179 ? -14.969 -2.918 -28.141 1 35 179 ALA B C 1
ATOM 3756 O O . ALA B 1 179 ? -15.242 -1.978 -28.891 1 35 179 ALA B O 1
ATOM 3757 N N . ASP B 1 180 ? -14.367 -3.926 -28.672 1 31.03 180 ASP B N 1
ATOM 3758 C CA . ASP B 1 180 ? -14.234 -3.852 -30.125 1 31.03 180 ASP B CA 1
ATOM 3759 C C . ASP B 1 180 ? -15.547 -4.211 -30.812 1 31.03 180 ASP B C 1
ATOM 3761 O O . ASP B 1 180 ? -15.633 -4.207 -32.031 1 31.03 180 ASP B O 1
ATOM 3765 N N . THR B 1 181 ? -16.406 -5.07 -30.312 1 30.64 181 THR B N 1
ATOM 3766 C CA . THR B 1 181 ? -17.516 -5.105 -31.25 1 30.64 181 THR B CA 1
ATOM 3767 C C . THR B 1 181 ? -18.25 -3.766 -31.266 1 30.64 181 THR B C 1
ATOM 3769 O O . THR B 1 181 ? -18.797 -3.328 -30.25 1 30.64 181 THR B O 1
ATOM 3772 N N . ASN B 1 182 ? -17.984 -2.828 -32.219 1 30.73 182 ASN B N 1
ATOM 3773 C CA . ASN B 1 182 ? -18.531 -1.615 -32.812 1 30.73 182 ASN B CA 1
ATOM 3774 C C . ASN B 1 182 ? -20.062 -1.688 -32.906 1 30.73 182 ASN B C 1
ATOM 3776 O O . ASN B 1 182 ? -20.672 -0.835 -33.562 1 30.73 182 ASN B O 1
ATOM 3780 N N . SER B 1 183 ? -20.75 -2.885 -33.125 1 29.92 183 SER B N 1
ATOM 3781 C CA . SER B 1 183 ? -22.125 -2.473 -33.438 1 29.92 183 SER B CA 1
ATOM 3782 C C . SER B 1 183 ? -22.734 -1.708 -32.25 1 29.92 183 SER B C 1
ATOM 3784 O O . SER B 1 183 ? -22.75 -2.207 -31.125 1 29.92 183 SER B O 1
ATOM 3786 N N . ALA B 1 184 ? -22.797 -0.39 -32.25 1 32.88 184 ALA B N 1
ATOM 3787 C CA . ALA B 1 184 ? -23.531 0.625 -31.516 1 32.88 184 ALA B CA 1
ATOM 3788 C C . ALA B 1 184 ? -24.797 0.034 -30.891 1 32.88 184 ALA B C 1
ATOM 3790 O O . ALA B 1 184 ? -25.406 0.645 -30.016 1 32.88 184 ALA B O 1
ATOM 3791 N N . ALA B 1 185 ? -25.5 -0.878 -31.703 1 31.03 185 ALA B N 1
ATOM 3792 C CA . ALA B 1 185 ? -26.922 -0.999 -31.406 1 31.03 185 ALA B CA 1
ATOM 3793 C C . ALA B 1 185 ? -27.141 -1.604 -30.016 1 31.03 185 ALA B C 1
ATOM 3795 O O . ALA B 1 185 ? -27.922 -1.076 -29.219 1 31.03 185 ALA B O 1
ATOM 3796 N N . SER B 1 186 ? -27.188 -3.059 -29.859 1 30.23 186 SER B N 1
ATOM 3797 C CA . SER B 1 186 ? -27.828 -3.717 -28.719 1 30.23 186 SER B CA 1
ATOM 3798 C C . SER B 1 186 ? -26.875 -3.867 -27.547 1 30.23 186 SER B C 1
ATOM 3800 O O . SER B 1 186 ? -26.5 -4.984 -27.188 1 30.23 186 SER B O 1
ATOM 3802 N N . ARG B 1 187 ? -25.859 -3.139 -27.453 1 34.47 187 ARG B N 1
ATOM 3803 C CA . ARG B 1 187 ? -25.078 -3.205 -26.219 1 34.47 187 ARG B CA 1
ATOM 3804 C C . ARG B 1 187 ? -25.969 -3.104 -24.984 1 34.47 187 ARG B C 1
ATOM 3806 O O . ARG B 1 187 ? -26.375 -2.006 -24.594 1 34.47 187 ARG B O 1
ATOM 3813 N N . SER B 1 188 ? -26.75 -4.16 -24.75 1 36.28 188 SER B N 1
ATOM 3814 C CA . SER B 1 188 ? -27.766 -4.27 -23.703 1 36.28 188 SER B CA 1
ATOM 3815 C C . SER B 1 188 ? -27.125 -4.176 -22.312 1 36.28 188 SER B C 1
ATOM 3817 O O . SER B 1 188 ? -25.922 -4.457 -22.156 1 36.28 188 SER B O 1
ATOM 3819 N N . SER B 1 189 ? -27.688 -3.572 -21.312 1 40.25 189 SER B N 1
ATOM 3820 C CA . SER B 1 189 ? -27.531 -3.482 -19.859 1 40.25 189 SER B CA 1
ATOM 3821 C C . SER B 1 189 ? -26.938 -4.77 -19.281 1 40.25 189 SER B C 1
ATOM 3823 O O . SER B 1 189 ? -26.219 -4.734 -18.281 1 40.25 189 SER B O 1
ATOM 3825 N N . THR B 1 190 ? -27.062 -5.852 -19.984 1 40.56 190 THR B N 1
ATOM 3826 C CA . THR B 1 190 ? -26.688 -7.176 -19.5 1 40.56 190 THR B CA 1
ATOM 3827 C C . THR B 1 190 ? -25.188 -7.41 -19.656 1 40.56 190 THR B C 1
ATOM 3829 O O . THR B 1 190 ? -24.547 -8.008 -18.781 1 40.56 190 THR B O 1
ATOM 3832 N N . GLU B 1 191 ? -24.641 -6.941 -20.672 1 42.53 191 GLU B N 1
ATOM 3833 C CA . GLU B 1 191 ? -23.219 -7.184 -20.922 1 42.53 191 GLU B CA 1
ATOM 3834 C C . GLU B 1 191 ? -22.344 -6.379 -19.969 1 42.53 191 GLU B C 1
ATOM 3836 O O . GLU B 1 191 ? -21.312 -6.867 -19.5 1 42.53 191 GLU B O 1
ATOM 3841 N N . SER B 1 192 ? -22.781 -5.207 -19.641 1 44.69 192 SER B N 1
ATOM 3842 C CA . SER B 1 192 ? -22.078 -4.371 -18.672 1 44.69 192 SER B CA 1
ATOM 3843 C C . SER B 1 192 ? -22.109 -5.004 -17.281 1 44.69 192 SER B C 1
ATOM 3845 O O . SER B 1 192 ? -21.109 -4.957 -16.547 1 44.69 192 SER B O 1
ATOM 3847 N N . GLN B 1 193 ? -23.203 -5.668 -17.016 1 44.09 193 GLN B N 1
ATOM 3848 C CA . GLN B 1 193 ? -23.344 -6.324 -15.719 1 44.09 193 GLN B CA 1
ATOM 3849 C C . GLN B 1 193 ? -22.453 -7.555 -15.617 1 44.09 193 GLN B C 1
ATOM 3851 O O . GLN B 1 193 ? -21.875 -7.828 -14.562 1 44.09 193 GLN B O 1
ATOM 3856 N N . ALA B 1 194 ? -22.422 -8.297 -16.656 1 43.5 194 ALA B N 1
ATOM 3857 C CA . ALA B 1 194 ? -21.594 -9.508 -16.688 1 43.5 194 ALA B CA 1
ATOM 3858 C C . ALA B 1 194 ? -20.125 -9.164 -16.547 1 43.5 194 ALA B C 1
ATOM 3860 O O . ALA B 1 194 ? -19.375 -9.859 -15.852 1 43.5 194 ALA B O 1
ATOM 3861 N N . SER B 1 195 ? -19.797 -8.055 -17.188 1 47.28 195 SER B N 1
ATOM 3862 C CA . SER B 1 195 ? -18.406 -7.625 -17.109 1 47.28 195 SER B CA 1
ATOM 3863 C C . SER B 1 195 ? -18.047 -7.176 -15.695 1 47.28 195 SER B C 1
ATOM 3865 O O . SER B 1 195 ? -16.953 -7.48 -15.203 1 47.28 195 SER B O 1
ATOM 3867 N N . ILE B 1 196 ? -19 -6.473 -15.117 1 47.66 196 ILE B N 1
ATOM 3868 C CA . ILE B 1 196 ? -18.781 -6.035 -13.742 1 47.66 196 ILE B CA 1
ATOM 3869 C C . ILE B 1 196 ? -18.781 -7.246 -12.812 1 47.66 196 ILE B C 1
ATOM 3871 O O . ILE B 1 196 ? -18 -7.312 -11.859 1 47.66 196 ILE B O 1
ATOM 3875 N N . SER B 1 197 ? -19.75 -8.203 -13.148 1 52.5 197 SER B N 1
ATOM 3876 C CA . SER B 1 197 ? -19.828 -9.391 -12.305 1 52.5 197 SER B CA 1
ATOM 3877 C C . SER B 1 197 ? -18.516 -10.156 -12.281 1 52.5 197 SER B C 1
ATOM 3879 O O . SER B 1 197 ? -18.047 -10.555 -11.219 1 52.5 197 SER B O 1
ATOM 3881 N N . ILE B 1 198 ? -18.078 -10.352 -13.469 1 51.97 198 ILE B N 1
ATOM 3882 C CA . ILE B 1 198 ? -16.812 -11.07 -13.555 1 51.97 198 ILE B CA 1
ATOM 3883 C C . ILE B 1 198 ? -15.711 -10.273 -12.859 1 51.97 198 ILE B C 1
ATOM 3885 O O . ILE B 1 198 ? -14.875 -10.844 -12.156 1 51.97 198 ILE B O 1
ATOM 3889 N N . ALA B 1 199 ? -15.969 -9.039 -12.93 1 60.59 199 ALA B N 1
ATOM 3890 C CA . ALA B 1 199 ? -14.961 -8.18 -12.305 1 60.59 199 ALA B CA 1
ATOM 3891 C C . ALA B 1 199 ? -15.086 -8.211 -10.781 1 60.59 199 ALA B C 1
ATOM 3893 O O . ALA B 1 199 ? -14.07 -8.227 -10.078 1 60.59 199 ALA B O 1
ATOM 3894 N N . PHE B 1 200 ? -16.281 -8.594 -10.391 1 76.25 200 PHE B N 1
ATOM 3895 C CA . PHE B 1 200 ? -16.531 -8.523 -8.953 1 76.25 200 PHE B CA 1
ATOM 3896 C C . PHE B 1 200 ? -16.062 -9.797 -8.258 1 76.25 200 PHE B C 1
ATOM 3898 O O . PHE B 1 200 ? -15.562 -9.742 -7.133 1 76.25 200 PHE B O 1
ATOM 3905 N N . ASP B 1 201 ? -16.141 -10.859 -8.969 1 82.94 201 ASP B N 1
ATOM 3906 C CA . ASP B 1 201 ? -15.703 -12.117 -8.367 1 82.94 201 ASP B CA 1
ATOM 3907 C C . ASP B 1 201 ? -14.18 -12.227 -8.359 1 82.94 201 ASP B C 1
ATOM 3909 O O . ASP B 1 201 ? -13.617 -13.133 -7.746 1 82.94 201 ASP B O 1
ATOM 3913 N N . ASN B 1 202 ? -13.547 -11.242 -8.969 1 85 202 ASN B N 1
ATOM 3914 C CA . ASN B 1 202 ? -12.094 -11.227 -9.055 1 85 202 ASN B CA 1
ATOM 3915 C C . ASN B 1 202 ? -11.477 -10.328 -7.988 1 85 202 ASN B C 1
ATOM 3917 O O . ASN B 1 202 ? -10.273 -10.078 -8.008 1 85 202 ASN B O 1
ATOM 3921 N N . VAL B 1 203 ? -12.312 -9.875 -7.102 1 88.5 203 VAL B N 1
ATOM 3922 C CA . VAL B 1 203 ? -11.75 -8.93 -6.148 1 88.5 203 VAL B CA 1
ATOM 3923 C C . VAL B 1 203 ? -12.047 -9.391 -4.723 1 88.5 203 VAL B C 1
ATOM 3925 O O . VAL B 1 203 ? -12.992 -10.148 -4.496 1 88.5 203 VAL B O 1
ATOM 3928 N N . MET B 1 204 ? -11.234 -8.945 -3.834 1 92.06 204 MET B N 1
ATOM 3929 C CA . MET B 1 204 ? -11.43 -9.18 -2.404 1 92.06 204 MET B CA 1
ATOM 3930 C C . MET B 1 204 ? -10.883 -8.016 -1.584 1 92.06 204 MET B C 1
ATOM 3932 O O . MET B 1 204 ? -9.953 -7.332 -2.012 1 92.06 204 MET B O 1
ATOM 3936 N N . THR B 1 205 ? -11.492 -7.812 -0.47 1 94.81 205 THR B N 1
ATOM 3937 C CA . THR B 1 205 ? -11.008 -6.801 0.467 1 94.81 205 THR B CA 1
ATOM 3938 C C . THR B 1 205 ? -9.93 -7.379 1.372 1 94.81 205 THR B C 1
ATOM 3940 O O . THR B 1 205 ? -10.188 -8.305 2.148 1 94.81 205 THR B O 1
ATOM 3943 N N . ILE B 1 206 ? -8.75 -6.816 1.205 1 96.38 206 ILE B N 1
ATOM 3944 C CA . ILE B 1 206 ? -7.668 -7.336 2.031 1 96.38 206 ILE B CA 1
ATOM 3945 C C . ILE B 1 206 ? -6.816 -6.18 2.555 1 96.38 206 ILE B C 1
ATOM 3947 O O . ILE B 1 206 ? -6.957 -5.043 2.1 1 96.38 206 ILE B O 1
ATOM 3951 N N . THR B 1 207 ? -6.023 -6.477 3.576 1 96.5 207 THR B N 1
ATOM 3952 C CA . THR B 1 207 ? -5.145 -5.449 4.117 1 96.5 207 THR B CA 1
ATOM 3953 C C . THR B 1 207 ? -4.074 -5.059 3.102 1 96.5 207 THR B C 1
ATOM 3955 O O . THR B 1 207 ? -3.826 -5.789 2.143 1 96.5 207 THR B O 1
ATOM 3958 N N . LEU B 1 208 ? -3.445 -3.951 3.35 1 94.62 208 LEU B N 1
ATOM 3959 C CA . LEU B 1 208 ? -2.396 -3.48 2.451 1 94.62 208 LEU B CA 1
ATOM 3960 C C . LEU B 1 208 ? -1.231 -4.465 2.41 1 94.62 208 LEU B C 1
ATOM 3962 O O . LEU B 1 208 ? -0.693 -4.75 1.34 1 94.62 208 LEU B O 1
ATOM 3966 N N . GLY B 1 209 ? -0.855 -4.977 3.543 1 94.88 209 GLY B N 1
ATOM 3967 C CA . GLY B 1 209 ? 0.197 -5.977 3.594 1 94.88 209 GLY B CA 1
ATOM 3968 C C . GLY B 1 209 ? -0.161 -7.258 2.861 1 94.88 209 GLY B C 1
ATOM 3969 O O . GLY B 1 209 ? 0.661 -7.809 2.127 1 94.88 209 GLY B O 1
ATOM 3970 N N . ALA B 1 210 ? -1.364 -7.684 3.07 1 96.44 210 ALA B N 1
ATOM 3971 C CA . ALA B 1 210 ? -1.827 -8.883 2.377 1 96.44 210 ALA B CA 1
ATOM 3972 C C . ALA B 1 210 ? -1.866 -8.664 0.868 1 96.44 210 ALA B C 1
ATOM 3974 O O . ALA B 1 210 ? -1.579 -9.578 0.094 1 96.44 210 ALA B O 1
ATOM 3975 N N . HIS B 1 211 ? -2.275 -7.504 0.514 1 94.38 211 HIS B N 1
ATOM 3976 C CA . HIS B 1 211 ? -2.318 -7.16 -0.903 1 94.38 211 HIS B CA 1
ATOM 3977 C C . HIS B 1 211 ? -0.939 -7.281 -1.542 1 94.38 211 HIS B C 1
ATOM 3979 O O . HIS B 1 211 ? -0.794 -7.887 -2.605 1 94.38 211 HIS B O 1
ATOM 3985 N N . LYS B 1 212 ? 0.002 -6.719 -0.865 1 92.88 212 LYS B N 1
ATOM 3986 C CA . LYS B 1 212 ? 1.376 -6.816 -1.353 1 92.88 212 LYS B CA 1
ATOM 3987 C C . LYS B 1 212 ? 1.843 -8.266 -1.398 1 92.88 212 LYS B C 1
ATOM 3989 O O . LYS B 1 212 ? 2.438 -8.703 -2.387 1 92.88 212 LYS B O 1
ATOM 3994 N N . ALA B 1 213 ? 1.568 -8.992 -0.405 1 95.38 213 ALA B N 1
ATOM 3995 C CA . ALA B 1 213 ? 1.979 -10.391 -0.312 1 95.38 213 ALA B CA 1
ATOM 3996 C C . ALA B 1 213 ? 1.323 -11.234 -1.404 1 95.38 213 ALA B C 1
ATOM 3998 O O . ALA B 1 213 ? 1.974 -12.086 -2.018 1 95.38 213 ALA B O 1
ATOM 3999 N N . LEU B 1 214 ? 0.039 -10.961 -1.585 1 94.62 214 LEU B N 1
ATOM 4000 C CA . LEU B 1 214 ? -0.713 -11.68 -2.609 1 94.62 214 LEU B CA 1
ATOM 4001 C C . LEU B 1 214 ? -0.159 -11.383 -3.998 1 94.62 214 LEU B C 1
ATOM 4003 O O . LEU B 1 214 ? 0.066 -12.305 -4.789 1 94.62 214 LEU B O 1
ATOM 4007 N N . GLY B 1 215 ? 0.09 -10.211 -4.246 1 89.31 215 GLY B N 1
ATOM 4008 C CA . GLY B 1 215 ? 0.616 -9.805 -5.539 1 89.31 215 GLY B CA 1
ATOM 4009 C C . GLY B 1 215 ? 2.01 -10.336 -5.812 1 89.31 215 GLY B C 1
ATOM 4010 O O . GLY B 1 215 ? 2.369 -10.586 -6.965 1 89.31 215 GLY B O 1
ATOM 4011 N N . ALA B 1 216 ? 2.707 -10.523 -4.766 1 90.06 216 ALA B N 1
ATOM 4012 C CA . ALA B 1 216 ? 4.078 -11.016 -4.898 1 90.06 216 ALA B CA 1
ATOM 4013 C C . ALA B 1 216 ? 4.121 -12.539 -4.867 1 90.06 216 ALA B C 1
ATOM 4015 O O . ALA B 1 216 ? 5.199 -13.133 -4.887 1 90.06 216 ALA B O 1
ATOM 4016 N N . LEU B 1 217 ? 2.998 -13.109 -4.758 1 93.44 217 LEU B N 1
ATOM 4017 C CA . LEU B 1 217 ? 2.846 -14.562 -4.715 1 93.44 217 LEU B CA 1
ATOM 4018 C C . LEU B 1 217 ? 3.531 -15.141 -3.484 1 93.44 217 LEU B C 1
ATOM 4020 O O . LEU B 1 217 ? 4.031 -16.266 -3.523 1 93.44 217 LEU B O 1
ATOM 4024 N N . HIS B 1 218 ? 3.574 -14.305 -2.406 1 95.12 218 HIS B N 1
ATOM 4025 C CA . HIS B 1 218 ? 4.145 -14.781 -1.151 1 95.12 218 HIS B CA 1
ATOM 4026 C C . HIS B 1 218 ? 3.109 -15.531 -0.324 1 95.12 218 HIS B C 1
ATOM 4028 O O . HIS B 1 218 ? 3.465 -16.312 0.559 1 95.12 218 HIS B O 1
ATOM 4034 N N . ILE B 1 219 ? 1.87 -15.203 -0.669 1 96.88 219 ILE B N 1
ATOM 4035 C CA . ILE B 1 219 ? 0.786 -15.906 0.001 1 96.88 219 ILE B CA 1
ATOM 4036 C C . ILE B 1 219 ? -0.245 -16.359 -1.028 1 96.88 219 ILE B C 1
ATOM 4038 O O . ILE B 1 219 ? -0.3 -15.836 -2.141 1 96.88 219 ILE B O 1
ATOM 4042 N N . TRP B 1 220 ? -0.987 -17.359 -0.676 1 97 220 TRP B N 1
ATOM 4043 C CA . TRP B 1 220 ? -2.107 -17.812 -1.5 1 97 220 TRP B CA 1
ATOM 4044 C C . TRP B 1 220 ? -3.117 -18.594 -0.669 1 97 220 TRP B C 1
ATOM 4046 O O . TRP B 1 220 ? -2.85 -18.938 0.485 1 97 220 TRP B O 1
ATOM 4056 N N . LEU B 1 221 ? -4.277 -18.766 -1.208 1 97.75 221 LEU B N 1
ATOM 4057 C CA . LEU B 1 221 ? -5.363 -19.5 -0.561 1 97.75 221 LEU B CA 1
ATOM 4058 C C . LEU B 1 221 ? -5.59 -20.844 -1.237 1 97.75 221 LEU B C 1
ATOM 4060 O O . LEU B 1 221 ? -5.828 -20.906 -2.445 1 97.75 221 LEU B O 1
ATOM 4064 N N . GLU B 1 222 ? -5.527 -21.875 -0.468 1 96.56 222 GLU B N 1
ATOM 4065 C CA . GLU B 1 222 ? -5.816 -23.219 -0.961 1 96.56 222 GLU B CA 1
ATOM 4066 C C . GLU B 1 222 ? -7.164 -23.719 -0.45 1 96.56 222 GLU B C 1
ATOM 4068 O O . GLU B 1 222 ? -7.422 -23.703 0.756 1 96.56 222 GLU B O 1
ATOM 4073 N N . ALA B 1 223 ? -7.934 -24.203 -1.358 1 95.88 223 ALA B N 1
ATOM 4074 C CA . ALA B 1 223 ? -9.266 -24.688 -0.987 1 95.88 223 ALA B CA 1
ATOM 4075 C C . ALA B 1 223 ? -9.172 -25.922 -0.088 1 95.88 223 ALA B C 1
ATOM 4077 O O . ALA B 1 223 ? -8.336 -26.797 -0.31 1 95.88 223 ALA B O 1
ATOM 4078 N N . VAL B 1 224 ? -9.969 -25.844 0.919 1 96.38 224 VAL B N 1
ATOM 4079 C CA . VAL B 1 224 ? -10.094 -27.016 1.777 1 96.38 224 VAL B CA 1
ATOM 4080 C C . VAL B 1 224 ? -11.102 -28 1.173 1 96.38 224 VAL B C 1
ATOM 4082 O O . VAL B 1 224 ? -12.258 -27.641 0.943 1 96.38 224 VAL B O 1
ATOM 4085 N N . ARG B 1 225 ? -10.656 -29.188 0.932 1 91.56 225 ARG B N 1
ATOM 4086 C CA . ARG B 1 225 ? -11.516 -30.188 0.324 1 91.56 225 ARG B CA 1
ATOM 4087 C C . ARG B 1 225 ? -12.742 -30.453 1.192 1 91.56 225 ARG B C 1
ATOM 4089 O O . ARG B 1 225 ? -12.625 -30.641 2.406 1 91.56 225 ARG B O 1
ATOM 4096 N N . GLY B 1 226 ? -13.859 -30.406 0.546 1 92.38 226 GLY B N 1
ATOM 4097 C CA . GLY B 1 226 ? -15.102 -30.75 1.232 1 92.38 226 GLY B CA 1
ATOM 4098 C C . GLY B 1 226 ? -15.727 -29.562 1.946 1 92.38 226 GLY B C 1
ATOM 4099 O O . GLY B 1 226 ? -16.812 -29.688 2.518 1 92.38 226 GLY B O 1
ATOM 4100 N N . SER B 1 227 ? -15.109 -28.469 2.078 1 94.31 227 SER B N 1
ATOM 4101 C CA . SER B 1 227 ? -15.648 -27.297 2.748 1 94.31 227 SER B CA 1
ATOM 4102 C C . SER B 1 227 ? -15.797 -26.125 1.775 1 94.31 227 SER B C 1
ATOM 4104 O O . SER B 1 227 ? -14.797 -25.578 1.307 1 94.31 227 SER B O 1
ATOM 4106 N N . VAL B 1 228 ? -16.984 -25.734 1.574 1 93.5 228 VAL B N 1
ATOM 4107 C CA . VAL B 1 228 ? -17.297 -24.703 0.586 1 93.5 228 VAL B CA 1
ATOM 4108 C C . VAL B 1 228 ? -16.766 -23.359 1.072 1 93.5 228 VAL B C 1
ATOM 4110 O O . VAL B 1 228 ? -16.906 -23.016 2.25 1 93.5 228 VAL B O 1
ATOM 4113 N N . ASN B 1 229 ? -16.125 -22.641 0.204 1 95 229 ASN B N 1
ATOM 4114 C CA . ASN B 1 229 ? -15.641 -21.281 0.43 1 95 229 ASN B CA 1
ATOM 4115 C C . ASN B 1 229 ? -14.664 -21.219 1.601 1 95 229 ASN B C 1
ATOM 4117 O O . ASN B 1 229 ? -14.57 -20.203 2.279 1 95 229 ASN B O 1
ATOM 4121 N N . THR B 1 230 ? -14.047 -22.359 1.863 1 97.94 230 THR B N 1
ATOM 4122 C CA . THR B 1 230 ? -13.062 -22.438 2.936 1 97.94 230 THR B CA 1
ATOM 4123 C C . THR B 1 230 ? -11.664 -22.688 2.371 1 97.94 230 THR B C 1
ATOM 4125 O O . THR B 1 230 ? -11.492 -23.5 1.46 1 97.94 230 THR B O 1
ATOM 4128 N N . TYR B 1 231 ? -10.766 -21.953 2.891 1 98.25 231 TYR B N 1
ATOM 4129 C CA . TYR B 1 231 ? -9.406 -21.984 2.371 1 98.25 231 TYR B CA 1
ATOM 4130 C C . TYR B 1 231 ? -8.391 -22.016 3.508 1 98.25 231 TYR B C 1
ATOM 4132 O O . TYR B 1 231 ? -8.695 -21.609 4.633 1 98.25 231 TYR B O 1
ATOM 4140 N N . VAL B 1 232 ? -7.246 -22.531 3.188 1 98.44 232 VAL B N 1
ATOM 4141 C CA . VAL B 1 232 ? -6.086 -22.422 4.07 1 98.44 232 VAL B CA 1
ATOM 4142 C C . VAL B 1 232 ? -5.113 -21.375 3.523 1 98.44 232 VAL B C 1
ATOM 4144 O O . VAL B 1 232 ? -4.758 -21.406 2.344 1 98.44 232 VAL B O 1
ATOM 4147 N N . LEU B 1 233 ? -4.785 -20.438 4.395 1 98.5 233 LEU B N 1
ATOM 4148 C CA . LEU B 1 233 ? -3.773 -19.453 4.02 1 98.5 233 LEU B CA 1
ATOM 4149 C C . LEU B 1 233 ? -2.383 -20.078 4.031 1 98.5 233 LEU B C 1
ATOM 4151 O O . LEU B 1 233 ? -1.977 -20.688 5.023 1 98.5 233 LEU B O 1
ATOM 4155 N N . ARG B 1 234 ? -1.695 -19.984 2.885 1 98.06 234 ARG B N 1
ATOM 4156 C CA . ARG B 1 234 ? -0.302 -20.406 2.801 1 98.06 234 ARG B CA 1
ATOM 4157 C C . ARG B 1 234 ? 0.638 -19.219 2.766 1 98.06 234 ARG B C 1
ATOM 4159 O O . ARG B 1 234 ? 0.425 -18.266 1.998 1 98.06 234 ARG B O 1
ATOM 4166 N N . ASN B 1 235 ? 1.563 -19.281 3.623 1 97.12 235 ASN B N 1
ATOM 4167 C CA . ASN B 1 235 ? 2.555 -18.219 3.812 1 97.12 235 ASN B CA 1
ATOM 4168 C C . ASN B 1 235 ? 3.916 -18.797 4.199 1 97.12 235 ASN B C 1
ATOM 4170 O O . ASN B 1 235 ? 4.395 -18.578 5.312 1 97.12 235 ASN B O 1
ATOM 4174 N N . PRO B 1 236 ? 4.598 -19.453 3.293 1 94.25 236 PRO B N 1
ATOM 4175 C CA . PRO B 1 236 ? 5.836 -20.156 3.641 1 94.25 236 PRO B CA 1
ATOM 4176 C C . PRO B 1 236 ? 6.961 -19.203 4.043 1 94.25 236 PRO B C 1
ATOM 4178 O O . PRO B 1 236 ? 7.812 -19.562 4.863 1 94.25 236 PRO B O 1
ATOM 4181 N N . GLY B 1 237 ? 6.969 -18.016 3.545 1 93.06 237 GLY B N 1
ATOM 4182 C CA . GLY B 1 237 ? 8.008 -17.047 3.877 1 93.06 237 GLY B CA 1
ATOM 4183 C C . GLY B 1 237 ? 7.691 -16.25 5.129 1 93.06 237 GLY B C 1
ATOM 4184 O O . GLY B 1 237 ? 8.516 -15.453 5.582 1 93.06 237 GLY B O 1
ATOM 4185 N N . GLU B 1 238 ? 6.48 -16.406 5.648 1 95.12 238 GLU B N 1
ATOM 4186 C CA . GLU B 1 238 ? 6.027 -15.742 6.863 1 95.12 238 GLU B CA 1
ATOM 4187 C C . GLU B 1 238 ? 6.137 -14.227 6.73 1 95.12 238 GLU B C 1
ATOM 4189 O O . GLU B 1 238 ? 6.676 -13.555 7.613 1 95.12 238 GLU B O 1
ATOM 4194 N N . VAL B 1 239 ? 5.684 -13.805 5.664 1 96.19 239 VAL B N 1
ATOM 4195 C CA . VAL B 1 239 ? 5.59 -12.352 5.512 1 96.19 239 VAL B CA 1
ATOM 4196 C C . VAL B 1 239 ? 4.391 -11.828 6.297 1 96.19 239 VAL B C 1
ATOM 4198 O O . VAL B 1 239 ? 3.418 -12.547 6.516 1 96.19 239 VAL B O 1
ATOM 4201 N N . GLU B 1 240 ? 4.449 -10.539 6.707 1 96 240 GLU B N 1
ATOM 4202 C CA . GLU B 1 240 ? 3.381 -9.992 7.543 1 96 240 GLU B CA 1
ATOM 4203 C C . GLU B 1 240 ? 2.973 -10.984 8.633 1 96 240 GLU B C 1
ATOM 4205 O O . GLU B 1 240 ? 1.785 -11.258 8.812 1 96 240 GLU B O 1
ATOM 4210 N N . ALA B 1 241 ? 3.92 -11.516 9.32 1 89.75 241 ALA B N 1
ATOM 4211 C CA . ALA B 1 241 ? 3.758 -12.703 10.156 1 89.75 241 ALA B CA 1
ATOM 4212 C C . ALA B 1 241 ? 2.832 -12.422 11.336 1 89.75 241 ALA B C 1
ATOM 4214 O O . ALA B 1 241 ? 2.18 -13.328 11.852 1 89.75 241 ALA B O 1
ATOM 4215 N N . GLY B 1 242 ? 2.699 -11.203 11.727 1 87.44 242 GLY B N 1
ATOM 4216 C CA . GLY B 1 242 ? 1.829 -10.883 12.852 1 87.44 242 GLY B CA 1
ATOM 4217 C C . GLY B 1 242 ? 0.355 -11.039 12.523 1 87.44 242 GLY B C 1
ATOM 4218 O O . GLY B 1 242 ? -0.473 -11.195 13.422 1 87.44 242 GLY B O 1
ATOM 4219 N N . THR B 1 243 ? 0.073 -10.992 11.273 1 92.25 243 THR B N 1
ATOM 4220 C CA . THR B 1 243 ? -1.339 -10.977 10.914 1 92.25 243 THR B CA 1
ATOM 4221 C C . THR B 1 243 ? -1.657 -12.109 9.938 1 92.25 243 THR B C 1
ATOM 4223 O O . THR B 1 243 ? -2.762 -12.656 9.953 1 92.25 243 THR B O 1
ATOM 4226 N N . LEU B 1 244 ? -0.697 -12.477 9.078 1 96.88 244 LEU B N 1
ATOM 4227 C CA . LEU B 1 244 ? -0.896 -13.523 8.086 1 96.88 244 LEU B CA 1
ATOM 4228 C C . LEU B 1 244 ? -0.283 -14.844 8.555 1 96.88 244 LEU B C 1
ATOM 4230 O O . LEU B 1 244 ? 0.854 -15.156 8.195 1 96.88 244 LEU B O 1
ATOM 4234 N N . ILE B 1 245 ? -1.059 -15.578 9.195 1 95.62 245 ILE B N 1
ATOM 4235 C CA . ILE B 1 245 ? -0.577 -16.797 9.844 1 95.62 245 ILE B CA 1
ATOM 4236 C C . ILE B 1 245 ? -0.686 -17.969 8.867 1 95.62 245 ILE B C 1
ATOM 4238 O O . ILE B 1 245 ? -1.779 -18.297 8.406 1 95.62 245 ILE B O 1
ATOM 4242 N N . ASP B 1 246 ? 0.43 -18.609 8.648 1 96.62 246 ASP B N 1
ATOM 4243 C CA . ASP B 1 246 ? 0.447 -19.781 7.77 1 96.62 246 ASP B CA 1
ATOM 4244 C C . ASP B 1 246 ? -0.405 -20.906 8.344 1 96.62 246 ASP B C 1
ATOM 4246 O O . ASP B 1 246 ? -0.315 -21.219 9.531 1 96.62 246 ASP B O 1
ATOM 4250 N N . GLY B 1 247 ? -1.201 -21.453 7.523 1 97.19 247 GLY B N 1
ATOM 4251 C CA . GLY B 1 247 ? -2.008 -22.594 7.93 1 97.19 247 GLY B CA 1
ATOM 4252 C C . GLY B 1 247 ? -3.365 -22.203 8.484 1 97.19 247 GLY B C 1
ATOM 4253 O O . GLY B 1 247 ? -4.215 -23.062 8.727 1 97.19 247 GLY B O 1
ATOM 4254 N N . LYS B 1 248 ? -3.566 -20.953 8.648 1 97.06 248 LYS B N 1
ATOM 4255 C CA . LYS B 1 248 ? -4.852 -20.5 9.18 1 97.06 248 LYS B CA 1
ATOM 4256 C C . LYS B 1 248 ? -5.984 -20.812 8.203 1 97.06 248 LYS B C 1
ATOM 4258 O O . LYS B 1 248 ? -5.871 -20.562 7.004 1 97.06 248 LYS B O 1
ATOM 4263 N N . GLU B 1 249 ? -7.062 -21.375 8.727 1 97.81 249 GLU B N 1
ATOM 4264 C CA . GLU B 1 249 ? -8.25 -21.641 7.922 1 97.81 249 GLU B CA 1
ATOM 4265 C C . GLU B 1 249 ? -9.156 -20.422 7.848 1 97.81 249 GLU B C 1
ATOM 4267 O O . GLU B 1 249 ? -9.383 -19.734 8.852 1 97.81 249 GLU B O 1
ATOM 4272 N N . ILE B 1 250 ? -9.594 -20.109 6.66 1 97.5 250 ILE B N 1
ATOM 4273 C CA . ILE B 1 250 ? -10.414 -18.938 6.379 1 97.5 250 ILE B CA 1
ATOM 4274 C C . ILE B 1 250 ? -11.688 -19.359 5.648 1 97.5 250 ILE B C 1
ATOM 4276 O O . ILE B 1 250 ? -11.625 -20.062 4.641 1 97.5 250 ILE B O 1
ATOM 4280 N N . THR B 1 251 ? -12.781 -18.969 6.148 1 96.94 251 THR B N 1
ATOM 4281 C CA . THR B 1 251 ? -14.039 -19.156 5.441 1 96.94 251 THR B CA 1
ATOM 4282 C C . THR B 1 251 ? -14.562 -17.828 4.902 1 96.94 251 THR B C 1
ATOM 4284 O O . THR B 1 251 ? -14.75 -16.875 5.664 1 96.94 251 THR B O 1
ATOM 4287 N N . LEU B 1 252 ? -14.719 -17.734 3.65 1 96.19 252 LEU B N 1
ATOM 4288 C CA . LEU B 1 252 ? -15.25 -16.516 3.043 1 96.19 252 LEU B CA 1
ATOM 4289 C C . LEU B 1 252 ? -16.766 -16.438 3.211 1 96.19 252 LEU B C 1
ATOM 4291 O O . LEU B 1 252 ? -17.484 -17.391 2.863 1 96.19 252 LEU B O 1
ATOM 4295 N N . ILE B 1 253 ? -17.156 -15.344 3.76 1 93 253 ILE B N 1
ATOM 4296 C CA . ILE B 1 253 ? -18.578 -15.117 3.996 1 93 253 ILE B CA 1
ATOM 4297 C C . ILE B 1 253 ? -18.984 -13.758 3.428 1 93 253 ILE B C 1
ATOM 4299 O O . ILE B 1 253 ? -18.266 -12.773 3.582 1 93 253 ILE B O 1
ATOM 4303 N N . ALA B 1 254 ? -20.062 -13.773 2.723 1 91.31 254 ALA B N 1
ATOM 4304 C CA . ALA B 1 254 ? -20.594 -12.508 2.227 1 91.31 254 ALA B CA 1
ATOM 4305 C C . ALA B 1 254 ? -21.547 -11.875 3.246 1 91.31 254 ALA B C 1
ATOM 4307 O O . ALA B 1 254 ? -22.531 -12.492 3.652 1 91.31 254 ALA B O 1
ATOM 4308 N N . SER B 1 255 ? -21.266 -10.703 3.703 1 89.31 255 SER B N 1
ATOM 4309 C CA . SER B 1 255 ? -22.172 -9.969 4.578 1 89.31 255 SER B CA 1
ATOM 4310 C C . SER B 1 255 ? -23.438 -9.539 3.832 1 89.31 255 SER B C 1
ATOM 4312 O O . SER B 1 255 ? -24.516 -9.461 4.422 1 89.31 255 SER B O 1
ATOM 4314 N N . ASP B 1 256 ? -23.297 -9.305 2.582 1 83.31 256 ASP B N 1
ATOM 4315 C CA . ASP B 1 256 ? -24.391 -9.031 1.665 1 83.31 256 ASP B CA 1
ATOM 4316 C C . ASP B 1 256 ? -24.531 -10.148 0.631 1 83.31 256 ASP B C 1
ATOM 4318 O O . ASP B 1 256 ? -23.75 -10.227 -0.315 1 83.31 256 ASP B O 1
ATOM 4322 N N . PRO B 1 257 ? -25.484 -10.938 0.801 1 80.56 257 PRO B N 1
ATOM 4323 C CA . PRO B 1 257 ? -25.594 -12.141 -0.025 1 80.56 257 PRO B CA 1
ATOM 4324 C C . PRO B 1 257 ? -25.875 -11.828 -1.492 1 80.56 257 PRO B C 1
ATOM 4326 O O . PRO B 1 257 ? -25.797 -12.711 -2.346 1 80.56 257 PRO B O 1
ATOM 4329 N N . ARG B 1 258 ? -26.188 -10.578 -1.779 1 81 258 ARG B N 1
ATOM 4330 C CA . ARG B 1 258 ? -26.453 -10.195 -3.16 1 81 258 ARG B CA 1
ATOM 4331 C C . ARG B 1 258 ? -25.188 -10.266 -4.008 1 81 258 ARG B C 1
ATOM 4333 O O . ARG B 1 258 ? -25.266 -10.32 -5.238 1 81 258 ARG B O 1
ATOM 4340 N N . PHE B 1 259 ? -24.094 -10.297 -3.225 1 82.81 259 PHE B N 1
ATOM 4341 C CA . PHE B 1 259 ? -22.828 -10.258 -3.947 1 82.81 259 PHE B CA 1
ATOM 4342 C C . PHE B 1 259 ? -22.125 -11.609 -3.865 1 82.81 259 PHE B C 1
ATOM 4344 O O . PHE B 1 259 ? -22.047 -12.211 -2.793 1 82.81 259 PHE B O 1
ATOM 4351 N N . ALA B 1 260 ? -21.672 -11.977 -5.043 1 85.62 260 ALA B N 1
ATOM 4352 C CA . ALA B 1 260 ? -20.969 -13.25 -5.109 1 85.62 260 ALA B CA 1
ATOM 4353 C C . ALA B 1 260 ? -19.609 -13.164 -4.422 1 85.62 260 ALA B C 1
ATOM 4355 O O . ALA B 1 260 ? -18.938 -12.133 -4.48 1 85.62 260 ALA B O 1
ATOM 4356 N N . LEU B 1 261 ? -19.234 -14.297 -3.83 1 92.88 261 LEU B N 1
ATOM 4357 C CA . LEU B 1 261 ? -17.922 -14.422 -3.227 1 92.88 261 LEU B CA 1
ATOM 4358 C C . LEU B 1 261 ? -16.828 -14.508 -4.297 1 92.88 261 LEU B C 1
ATOM 4360 O O . LEU B 1 261 ? -17.141 -14.727 -5.473 1 92.88 261 LEU B O 1
ATOM 4364 N N . PRO B 1 262 ? -15.609 -14.258 -3.908 1 91.5 262 PRO B N 1
ATOM 4365 C CA . PRO B 1 262 ? -14.516 -14.445 -4.867 1 91.5 262 PRO B CA 1
ATOM 4366 C C . PRO B 1 262 ? -14.57 -15.812 -5.555 1 91.5 262 PRO B C 1
ATOM 4368 O O . PRO B 1 262 ? -14.867 -16.828 -4.91 1 91.5 262 PRO B O 1
ATOM 4371 N N . ASN B 1 263 ? -14.281 -15.758 -6.797 1 87.5 263 ASN B N 1
ATOM 4372 C CA . ASN B 1 263 ? -14.383 -16.969 -7.605 1 87.5 263 ASN B CA 1
ATOM 4373 C C . ASN B 1 263 ? -13.352 -18.016 -7.184 1 87.5 263 ASN B C 1
ATOM 4375 O O . ASN B 1 263 ? -12.148 -17.75 -7.227 1 87.5 263 ASN B O 1
ATOM 4379 N N . PRO B 1 264 ? -13.875 -19.172 -6.832 1 90.75 264 PRO B N 1
ATOM 4380 C CA . PRO B 1 264 ? -12.938 -20.203 -6.395 1 90.75 264 PRO B CA 1
ATOM 4381 C C . PRO B 1 264 ? -11.945 -20.594 -7.484 1 90.75 264 PRO B C 1
ATOM 4383 O O . PRO B 1 264 ? -10.805 -20.969 -7.18 1 90.75 264 PRO B O 1
ATOM 4386 N N . LYS B 1 265 ? -12.328 -20.5 -8.68 1 83.69 265 LYS B N 1
ATOM 4387 C CA . LYS B 1 265 ? -11.422 -20.828 -9.781 1 83.69 265 LYS B CA 1
ATOM 4388 C C . LYS B 1 265 ? -10.266 -19.844 -9.867 1 83.69 265 LYS B C 1
ATOM 4390 O O . LYS B 1 265 ? -9.133 -20.234 -10.156 1 83.69 265 LYS B O 1
ATOM 4395 N N . PHE B 1 266 ? -10.562 -18.594 -9.656 1 85.75 266 PHE B N 1
ATOM 4396 C CA . PHE B 1 266 ? -9.523 -17.578 -9.672 1 85.75 266 PHE B CA 1
ATOM 4397 C C . PHE B 1 266 ? -8.531 -17.797 -8.539 1 85.75 266 PHE B C 1
ATOM 4399 O O . PHE B 1 266 ? -7.316 -17.688 -8.734 1 85.75 266 PHE B O 1
ATOM 4406 N N . LEU B 1 267 ? -9.102 -18.141 -7.414 1 91.81 267 LEU B N 1
ATOM 4407 C CA . LEU B 1 267 ? -8.242 -18.406 -6.266 1 91.81 267 LEU B CA 1
ATOM 4408 C C . LEU B 1 267 ? -7.363 -19.625 -6.527 1 91.81 267 LEU B C 1
ATOM 4410 O O . LEU B 1 267 ? -6.184 -19.625 -6.164 1 91.81 267 LEU B O 1
ATOM 4414 N N . ALA B 1 268 ? -7.918 -20.578 -7.211 1 88.88 268 ALA B N 1
ATOM 4415 C CA . ALA B 1 268 ? -7.164 -21.781 -7.531 1 88.88 268 ALA B CA 1
ATOM 4416 C C . ALA B 1 268 ? -6.039 -21.484 -8.523 1 88.88 268 ALA B C 1
ATOM 4418 O O . ALA B 1 268 ? -4.934 -22.016 -8.391 1 88.88 268 ALA B O 1
ATOM 4419 N N . ILE B 1 269 ? -6.316 -20.656 -9.422 1 84.81 269 ILE B N 1
ATOM 4420 C CA . ILE B 1 269 ? -5.309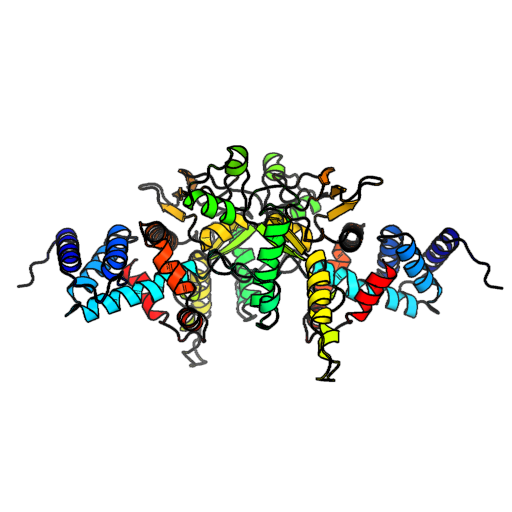 -20.281 -10.406 1 84.81 269 ILE B CA 1
ATOM 4421 C C . ILE B 1 269 ? -4.184 -19.516 -9.719 1 84.81 269 ILE B C 1
ATOM 4423 O O . ILE B 1 269 ? -3.002 -19.781 -9.953 1 84.81 269 ILE B O 1
ATOM 4427 N N . HIS B 1 270 ? -4.547 -18.609 -8.953 1 90.5 270 HIS B N 1
ATOM 4428 C CA . HIS B 1 270 ? -3.539 -17.844 -8.219 1 90.5 270 HIS B CA 1
ATOM 4429 C C . HIS B 1 270 ? -2.674 -18.766 -7.359 1 90.5 270 HIS B C 1
ATOM 4431 O O . HIS B 1 270 ? -1.448 -18.641 -7.34 1 90.5 270 HIS B O 1
ATOM 4437 N N . ALA B 1 271 ? -3.336 -19.656 -6.699 1 93.44 271 ALA B N 1
ATOM 4438 C CA . ALA B 1 271 ? -2.617 -20.609 -5.855 1 93.44 271 ALA B CA 1
ATOM 4439 C C . ALA B 1 271 ? -1.64 -21.453 -6.676 1 93.44 271 ALA B C 1
ATOM 4441 O O . ALA B 1 271 ? -0.496 -21.656 -6.266 1 93.44 271 ALA B O 1
ATOM 4442 N N . ALA B 1 272 ? -2.078 -21.875 -7.781 1 89.38 272 ALA B N 1
ATOM 4443 C CA . ALA B 1 272 ? -1.216 -22.656 -8.656 1 89.38 272 ALA B CA 1
ATOM 4444 C C . ALA B 1 272 ? 0.014 -21.859 -9.078 1 89.38 272 ALA B C 1
ATOM 4446 O O . ALA B 1 272 ? 1.139 -22.359 -9.016 1 89.38 272 ALA B O 1
ATOM 4447 N N . CYS B 1 273 ? -0.198 -20.656 -9.445 1 88.31 273 CYS B N 1
ATOM 4448 C CA . CYS B 1 273 ? 0.906 -19.797 -9.859 1 88.31 273 CYS B CA 1
ATOM 4449 C C . CYS B 1 273 ? 1.872 -19.562 -8.711 1 88.31 273 CYS B C 1
ATOM 4451 O O . CYS B 1 273 ? 3.09 -19.562 -8.898 1 88.31 273 CYS B O 1
ATOM 4453 N N . ALA B 1 274 ? 1.336 -19.344 -7.59 1 93.44 274 ALA B N 1
ATOM 4454 C CA . ALA B 1 274 ? 2.178 -19.141 -6.414 1 93.44 274 ALA B CA 1
ATOM 4455 C C . ALA B 1 274 ? 3.012 -20.375 -6.105 1 93.44 274 ALA B C 1
ATOM 4457 O O . ALA B 1 274 ? 4.207 -20.281 -5.828 1 93.44 274 ALA B O 1
ATOM 4458 N N . LYS B 1 275 ? 2.398 -21.531 -6.203 1 93.12 275 LYS B N 1
ATOM 4459 C CA . LYS B 1 275 ? 3.119 -22.766 -5.961 1 93.12 275 LYS B CA 1
ATOM 4460 C C . LYS B 1 275 ? 4.246 -22.953 -6.973 1 93.12 275 LYS B C 1
ATOM 4462 O O . LYS B 1 275 ? 5.352 -23.375 -6.609 1 93.12 275 LYS B O 1
ATOM 4467 N N . ILE B 1 276 ? 3.963 -22.688 -8.156 1 89.56 276 ILE B N 1
ATOM 4468 C CA . ILE B 1 276 ? 4.98 -22.781 -9.195 1 89.56 276 ILE B CA 1
ATOM 4469 C C . ILE B 1 276 ? 6.113 -21.812 -8.898 1 89.56 276 ILE B C 1
ATOM 4471 O O . ILE B 1 276 ? 7.293 -22.156 -9.008 1 89.56 276 ILE B O 1
ATOM 4475 N N . TYR B 1 277 ? 5.777 -20.641 -8.5 1 90.69 277 TYR B N 1
ATOM 4476 C CA . TYR B 1 277 ? 6.754 -19.609 -8.164 1 90.69 277 TYR B CA 1
ATOM 4477 C C . TYR B 1 277 ? 7.688 -20.078 -7.055 1 90.69 277 TYR B C 1
ATOM 4479 O O . TYR B 1 277 ? 8.883 -19.781 -7.059 1 90.69 277 TYR B O 1
ATOM 4487 N N . HIS B 1 278 ? 7.152 -20.812 -6.172 1 91.31 278 HIS B N 1
ATOM 4488 C CA . HIS B 1 278 ? 7.93 -21.25 -5.02 1 91.31 278 HIS B CA 1
ATOM 4489 C C . HIS B 1 278 ? 8.594 -22.594 -5.293 1 91.31 278 HIS B C 1
ATOM 4491 O O . HIS B 1 278 ? 9.328 -23.125 -4.445 1 91.31 278 HIS B O 1
ATOM 4497 N N . ALA B 1 279 ? 8.258 -23.156 -6.426 1 88.75 279 ALA B N 1
ATOM 4498 C CA . ALA B 1 279 ? 8.938 -24.391 -6.797 1 88.75 279 ALA B CA 1
ATOM 4499 C C . ALA B 1 279 ? 10.43 -24.156 -7.031 1 88.75 279 ALA B C 1
ATOM 4501 O O . ALA B 1 279 ? 10.836 -23.062 -7.426 1 88.75 279 ALA B O 1
ATOM 4502 N N . SER B 1 280 ? 11.117 -25.109 -6.77 1 81.12 280 SER B N 1
ATOM 4503 C CA . SER B 1 280 ? 12.57 -25.016 -6.816 1 81.12 280 SER B CA 1
ATOM 4504 C C . SER B 1 280 ? 13.047 -24.391 -8.125 1 81.12 280 SER B C 1
ATOM 4506 O O . SER B 1 280 ? 12.719 -24.891 -9.211 1 81.12 280 SER B O 1
ATOM 4508 N N . GLY B 1 281 ? 13.742 -23.297 -8.008 1 82.94 281 GLY B N 1
ATOM 4509 C CA . GLY B 1 281 ? 14.391 -22.656 -9.141 1 82.94 281 GLY B CA 1
ATOM 4510 C C . GLY B 1 281 ? 13.484 -21.688 -9.891 1 82.94 281 GLY B C 1
ATOM 4511 O O . GLY B 1 281 ? 13.953 -20.891 -10.703 1 82.94 281 GLY B O 1
ATOM 4512 N N . MET B 1 282 ? 12.242 -21.734 -9.633 1 87.5 282 MET B N 1
ATOM 4513 C CA . MET B 1 282 ? 11.281 -21 -10.453 1 87.5 282 MET B CA 1
ATOM 4514 C C . MET B 1 282 ? 11.297 -19.516 -10.109 1 87.5 282 MET B C 1
ATOM 4516 O O . MET B 1 282 ? 11.07 -18.672 -10.977 1 87.5 282 MET B O 1
ATOM 4520 N N . MET B 1 283 ? 11.516 -19.188 -8.875 1 85.94 283 MET B N 1
ATOM 4521 C CA . MET B 1 283 ? 11.539 -17.781 -8.469 1 85.94 283 MET B CA 1
ATOM 4522 C C . MET B 1 283 ? 12.547 -16.984 -9.305 1 85.94 283 MET B C 1
ATOM 4524 O O . MET B 1 283 ? 12.227 -15.922 -9.82 1 85.94 283 MET B O 1
ATOM 4528 N N . GLU B 1 284 ? 13.664 -17.547 -9.438 1 83.12 284 GLU B N 1
ATOM 4529 C CA . GLU B 1 284 ? 14.734 -16.891 -10.18 1 83.12 284 GLU B CA 1
ATOM 4530 C C . GLU B 1 284 ? 14.367 -16.719 -11.648 1 83.12 284 GLU B C 1
ATOM 4532 O O . GLU B 1 284 ? 14.648 -15.688 -12.258 1 83.12 284 GLU B O 1
ATOM 4537 N N . VAL B 1 285 ? 13.828 -17.734 -12.156 1 84.62 285 VAL B N 1
ATOM 4538 C CA . VAL B 1 285 ? 13.445 -17.734 -13.57 1 84.62 285 VAL B CA 1
ATOM 4539 C C . VAL B 1 285 ? 12.422 -16.641 -13.828 1 84.62 285 VAL B C 1
ATOM 4541 O O . VAL B 1 285 ? 12.594 -15.82 -14.742 1 84.62 285 VAL B O 1
ATOM 4544 N N . ILE B 1 286 ? 11.445 -16.609 -13.008 1 83.31 286 ILE B N 1
ATOM 4545 C CA . ILE B 1 286 ? 10.352 -15.664 -13.203 1 83.31 286 ILE B CA 1
ATOM 4546 C C . ILE B 1 286 ? 10.852 -14.242 -12.953 1 83.31 286 ILE B C 1
ATOM 4548 O O . ILE B 1 286 ? 10.578 -13.328 -13.734 1 83.31 286 ILE B O 1
ATOM 4552 N N . ASP B 1 287 ? 11.578 -14.07 -11.891 1 80.25 287 ASP B N 1
ATOM 4553 C CA . ASP B 1 287 ? 12.055 -12.734 -11.539 1 80.25 287 ASP B CA 1
ATOM 4554 C C . ASP B 1 287 ? 13.055 -12.227 -12.57 1 80.25 287 ASP B C 1
ATOM 4556 O O . ASP B 1 287 ? 13.133 -11.023 -12.828 1 80.25 287 ASP B O 1
ATOM 4560 N N . GLN B 1 288 ? 13.758 -13.133 -13.141 1 79 288 GLN B N 1
ATOM 4561 C CA . GLN B 1 288 ? 14.672 -12.75 -14.211 1 79 288 GLN B CA 1
ATOM 4562 C C . GLN B 1 288 ? 13.914 -12.211 -15.422 1 79 288 GLN B C 1
ATOM 4564 O O . GLN B 1 288 ? 14.32 -11.219 -16.031 1 79 288 GLN B O 1
ATOM 4569 N N . VAL B 1 289 ? 12.906 -12.859 -15.719 1 76.25 289 VAL B N 1
ATOM 4570 C CA . VAL B 1 289 ? 12.078 -12.414 -16.844 1 76.25 289 VAL B CA 1
ATOM 4571 C C . VAL B 1 289 ? 11.539 -11.008 -16.562 1 76.25 289 VAL B C 1
ATOM 4573 O O . VAL B 1 289 ? 11.477 -10.172 -17.453 1 76.25 289 VAL B O 1
ATOM 4576 N N . LEU B 1 290 ? 11.195 -10.781 -15.352 1 74.44 290 LEU B N 1
ATOM 4577 C CA . LEU B 1 290 ? 10.602 -9.508 -14.969 1 74.44 290 LEU B CA 1
ATOM 4578 C C . LEU B 1 290 ? 11.664 -8.406 -14.922 1 74.44 290 LEU B C 1
ATOM 4580 O O . LEU B 1 290 ? 11.336 -7.223 -15.023 1 74.44 290 LEU B O 1
ATOM 4584 N N . ARG B 1 291 ? 12.828 -8.742 -14.758 1 70.69 291 ARG B N 1
ATOM 4585 C CA . ARG B 1 291 ? 13.914 -7.762 -14.773 1 70.69 291 ARG B CA 1
ATOM 4586 C C . ARG B 1 291 ? 14.312 -7.406 -16.203 1 70.69 291 ARG B C 1
ATOM 4588 O O . ARG B 1 291 ? 14.883 -6.34 -16.438 1 70.69 291 ARG B O 1
ATOM 4595 N N . ASP B 1 292 ? 13.977 -8.344 -16.938 1 63.31 292 ASP B N 1
ATOM 4596 C CA . ASP B 1 292 ? 14.312 -8.086 -18.344 1 63.31 292 ASP B CA 1
ATOM 4597 C C . ASP B 1 292 ? 13.367 -7.051 -18.953 1 63.31 292 ASP B C 1
ATOM 4599 O O . ASP B 1 292 ? 12.188 -7.336 -19.172 1 63.31 292 ASP B O 1
ATOM 4603 N N . LYS B 1 293 ? 13.883 -5.793 -19.031 1 55.69 293 LYS B N 1
ATOM 4604 C CA . LYS B 1 293 ? 13.117 -4.633 -19.484 1 55.69 293 LYS B CA 1
ATOM 4605 C C . LYS B 1 293 ? 12.336 -4.945 -20.75 1 55.69 293 LYS B C 1
ATOM 4607 O O . LYS B 1 293 ? 11.203 -4.492 -20.922 1 55.69 293 LYS B O 1
ATOM 4612 N N . GLU B 1 294 ? 12.961 -5.633 -21.547 1 47.91 294 GLU B N 1
ATOM 4613 C CA . GLU B 1 294 ? 12.312 -5.934 -22.812 1 47.91 294 GLU B CA 1
ATOM 4614 C C . GLU B 1 294 ? 11.062 -6.777 -22.609 1 47.91 294 GLU B C 1
ATOM 4616 O O . GLU B 1 294 ? 10.039 -6.555 -23.281 1 47.91 294 GLU B O 1
ATOM 4621 N N . VAL B 1 295 ? 11.188 -7.668 -21.781 1 51.22 295 VAL B N 1
ATOM 4622 C CA . VAL B 1 295 ? 10.047 -8.539 -21.516 1 51.22 295 VAL B CA 1
ATOM 4623 C C . VAL B 1 295 ? 8.961 -7.766 -20.781 1 51.22 295 VAL B C 1
ATOM 4625 O O . VAL B 1 295 ? 7.773 -7.895 -21.109 1 51.22 295 VAL B O 1
ATOM 4628 N N . VAL B 1 296 ? 9.445 -6.871 -19.969 1 54.69 296 VAL B N 1
ATOM 4629 C CA . VAL B 1 296 ? 8.508 -6.094 -19.172 1 54.69 296 VAL B CA 1
ATOM 4630 C C . VAL B 1 296 ? 7.727 -5.137 -20.062 1 54.69 296 VAL B C 1
ATOM 4632 O O . VAL B 1 296 ? 6.52 -4.941 -19.875 1 54.69 296 VAL B O 1
ATOM 4635 N N . LYS B 1 297 ? 8.492 -4.473 -20.891 1 51.16 297 LYS B N 1
ATOM 4636 C CA . LYS B 1 297 ? 7.832 -3.596 -21.859 1 51.16 297 LYS B CA 1
ATOM 4637 C C . LYS B 1 297 ? 6.738 -4.336 -22.609 1 51.16 297 LYS B C 1
ATOM 4639 O O . LYS B 1 297 ? 5.684 -3.77 -22.906 1 51.16 297 LYS B O 1
ATOM 4644 N N . MET B 1 298 ? 7.129 -5.484 -22.953 1 48.28 298 MET B N 1
ATOM 4645 C CA . MET B 1 298 ? 6.172 -6.297 -23.688 1 48.28 298 MET B CA 1
ATOM 4646 C C . MET B 1 298 ? 4.94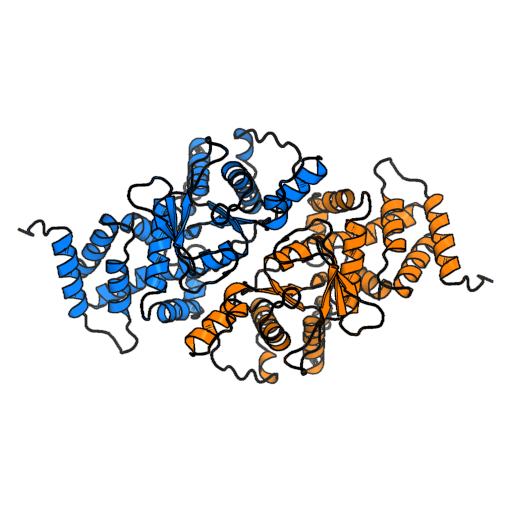9 -6.609 -22.828 1 48.28 298 MET B C 1
ATOM 4648 O O . MET B 1 298 ? 3.838 -6.738 -23.344 1 48.28 298 MET B O 1
ATOM 4652 N N . LEU B 1 299 ? 5.281 -6.699 -21.562 1 52.06 299 LEU B N 1
ATOM 4653 C CA . LEU B 1 299 ? 4.195 -6.961 -20.625 1 52.06 299 LEU B CA 1
ATOM 4654 C C . LEU B 1 299 ? 3.365 -5.707 -20.391 1 52.06 299 LEU B C 1
ATOM 4656 O O . LEU B 1 299 ? 2.176 -5.793 -20.078 1 52.06 299 LEU B O 1
ATOM 4660 N N . SER B 1 300 ? 4.043 -4.43 -20.266 1 46.84 300 SER B N 1
ATOM 4661 C CA . SER B 1 300 ? 3.377 -3.162 -19.984 1 46.84 300 SER B CA 1
ATOM 4662 C C . SER B 1 300 ? 2.629 -2.643 -21.203 1 46.84 300 SER B C 1
ATOM 4664 O O . SER B 1 300 ? 1.692 -1.851 -21.078 1 46.84 300 SER B O 1
ATOM 4666 N N . GLN B 1 301 ? 3.412 -2.584 -22.453 1 38.75 301 GLN B N 1
ATOM 4667 C CA . GLN B 1 301 ? 2.807 -1.849 -23.562 1 38.75 301 GLN B CA 1
ATOM 4668 C C . GLN B 1 301 ? 1.316 -2.16 -23.672 1 38.75 301 GLN B C 1
ATOM 4670 O O . GLN B 1 301 ? 0.834 -3.135 -23.094 1 38.75 301 GLN B O 1
ATOM 4675 N N . ASP B 1 302 ? 0.761 -1.623 -24.875 1 35.53 302 ASP B N 1
ATOM 4676 C CA . ASP B 1 302 ? -0.591 -1.302 -25.328 1 35.53 302 ASP B CA 1
ATOM 4677 C C . ASP B 1 302 ? -1.527 -2.494 -25.141 1 35.53 302 ASP B C 1
ATOM 4679 O O . ASP B 1 302 ? -2.602 -2.543 -25.75 1 35.53 302 ASP B O 1
ATOM 4683 N N . GLY B 1 303 ? -1.514 -3.191 -24.109 1 36.47 303 GLY B N 1
ATOM 4684 C CA . GLY B 1 303 ? -2.477 -4.281 -24.156 1 36.47 303 GLY B CA 1
ATOM 4685 C C . GLY B 1 303 ? -2.105 -5.359 -25.156 1 36.47 303 GLY B C 1
ATOM 4686 O O . GLY B 1 303 ? -2.857 -6.316 -25.344 1 36.47 303 GLY B O 1
ATOM 4687 N N . SER B 1 304 ? -1.236 -5.074 -26.156 1 33.25 304 SER B N 1
ATOM 4688 C CA . SER B 1 304 ? -0.932 -5.996 -27.234 1 33.25 304 SER B CA 1
ATOM 4689 C C . SER B 1 304 ? 0.032 -7.09 -26.781 1 33.25 304 SER B C 1
ATOM 4691 O O . SER B 1 304 ? 0.508 -7.883 -27.609 1 33.25 304 SER B O 1
ATOM 4693 N N . GLY B 1 305 ? 0.795 -7.023 -25.906 1 36.97 305 GLY B N 1
ATOM 4694 C CA . GLY B 1 305 ? 1.729 -8.086 -25.578 1 36.97 305 GLY B CA 1
ATOM 4695 C C . GLY B 1 305 ? 1.062 -9.438 -25.422 1 36.97 305 GLY B C 1
ATOM 4696 O O . GLY B 1 305 ? -0.162 -9.547 -25.516 1 36.97 305 GLY B O 1
ATOM 4697 N N . PRO B 1 306 ? 1.937 -10.594 -25.281 1 36.69 306 PRO B N 1
ATOM 4698 C CA . PRO B 1 306 ? 1.3 -11.914 -25.266 1 36.69 306 PRO B CA 1
ATOM 4699 C C . PRO B 1 306 ? -0.009 -11.93 -24.469 1 36.69 306 PRO B C 1
ATOM 4701 O O . PRO B 1 306 ? -0.043 -11.5 -23.312 1 36.69 306 PRO B O 1
ATOM 4704 N N . SER B 1 307 ? -1.081 -11.75 -25.156 1 37.59 307 SER B N 1
ATOM 4705 C CA . SER B 1 307 ? -2.525 -11.539 -25.203 1 37.59 307 SER B CA 1
ATOM 4706 C C . SER B 1 307 ? -3.229 -12.312 -24.094 1 37.59 307 SER B C 1
ATOM 4708 O O . SER B 1 307 ? -2.688 -13.289 -23.562 1 37.59 307 SER B O 1
ATOM 4710 N N . PHE B 1 308 ? -4.285 -11.695 -23.641 1 37.66 308 PHE B N 1
ATOM 4711 C CA . PHE B 1 308 ? -5.508 -12.266 -23.078 1 37.66 308 PHE B CA 1
ATOM 4712 C C . PHE B 1 308 ? -5.68 -13.719 -23.531 1 37.66 308 PHE B C 1
ATOM 4714 O O . PHE B 1 308 ? -6.184 -14.547 -22.766 1 37.66 308 PHE B O 1
ATOM 4721 N N . LYS B 1 309 ? -5.117 -13.812 -24.703 1 39.5 309 LYS B N 1
ATOM 4722 C CA . LYS B 1 309 ? -5.316 -15.156 -25.234 1 39.5 309 LYS B CA 1
ATOM 4723 C C . LYS B 1 309 ? -4.562 -16.188 -24.406 1 39.5 309 LYS B C 1
ATOM 4725 O O . LYS B 1 309 ? -5.051 -17.297 -24.203 1 39.5 309 LYS B O 1
ATOM 4730 N N . VAL B 1 310 ? -3.436 -15.773 -24.062 1 41.94 310 VAL B N 1
ATOM 4731 C CA . VAL B 1 310 ? -2.668 -16.766 -23.328 1 41.94 310 VAL B CA 1
ATOM 4732 C C . VAL B 1 310 ? -3.332 -17.031 -21.969 1 41.94 310 VAL B C 1
ATOM 4734 O O . VAL B 1 310 ? -3.43 -18.172 -21.531 1 41.94 310 VAL B O 1
ATOM 4737 N N . LEU B 1 311 ? -3.723 -15.906 -21.391 1 44.38 311 LEU B N 1
ATOM 4738 C CA . LEU B 1 311 ? -4.395 -16.094 -20.109 1 44.38 311 LEU B CA 1
ATOM 4739 C C . LEU B 1 311 ? -5.727 -16.812 -20.297 1 44.38 311 LEU B C 1
ATOM 4741 O O . LEU B 1 311 ? -6.074 -17.703 -19.516 1 44.38 311 LEU B O 1
ATOM 4745 N N . GLU B 1 312 ? -6.496 -16.297 -21.344 1 46 312 GLU B N 1
ATOM 4746 C CA . GLU B 1 312 ? -7.703 -17.047 -21.656 1 46 312 GLU B CA 1
ATOM 4747 C C . GLU B 1 312 ? -7.391 -18.547 -21.812 1 46 312 GLU B C 1
ATOM 4749 O O . GLU B 1 312 ? -8.141 -19.391 -21.312 1 46 312 GLU B O 1
ATOM 4754 N N . TYR B 1 313 ? -6.352 -18.656 -22.516 1 42.47 313 TYR B N 1
ATOM 4755 C CA . TYR B 1 313 ? -5.93 -20.031 -22.703 1 42.47 313 TYR B CA 1
ATOM 4756 C C . TYR B 1 313 ? -5.523 -20.656 -21.375 1 42.47 313 TYR B C 1
ATOM 4758 O O . TYR B 1 313 ? -5.879 -21.812 -21.094 1 42.47 313 TYR B O 1
ATOM 4766 N N . ALA B 1 314 ? -4.77 -19.859 -20.672 1 43.56 314 ALA B N 1
ATOM 4767 C CA . ALA B 1 314 ? -4.309 -20.422 -19.406 1 43.56 314 ALA B CA 1
ATOM 4768 C C . ALA B 1 314 ? -5.484 -20.719 -18.469 1 43.56 314 ALA B C 1
ATOM 4770 O O . ALA B 1 314 ? -5.512 -21.75 -17.797 1 43.56 314 ALA B O 1
ATOM 4771 N N . LEU B 1 315 ? -6.383 -19.703 -18.516 1 47.34 315 LEU B N 1
ATOM 4772 C CA . LEU B 1 315 ? -7.562 -19.875 -17.672 1 47.34 315 LEU B CA 1
ATOM 4773 C C . LEU B 1 315 ? -8.391 -21.062 -18.125 1 47.34 315 LEU B C 1
ATOM 4775 O O . LEU B 1 315 ? -8.922 -21.812 -17.297 1 47.34 315 LEU B O 1
ATOM 4779 N N . VAL B 1 316 ? -8.625 -21.016 -19.469 1 45.12 316 VAL B N 1
ATOM 4780 C CA . VAL B 1 316 ? -9.383 -22.141 -20.016 1 45.12 316 VAL B CA 1
ATOM 4781 C C . VAL B 1 316 ? -8.656 -23.453 -19.734 1 45.12 316 VAL B C 1
ATOM 4783 O O . VAL B 1 316 ? -9.281 -24.469 -19.438 1 45.12 316 VAL B O 1
ATOM 4786 N N . LEU B 1 317 ? -7.406 -23.375 -19.906 1 41.16 317 LEU B N 1
ATOM 4787 C CA . LEU B 1 317 ? -6.633 -24.609 -19.75 1 41.16 317 LEU B CA 1
ATOM 4788 C C . LEU B 1 317 ? -6.602 -25.047 -18.297 1 41.16 317 LEU B C 1
ATOM 4790 O O . LEU B 1 317 ? -6.492 -26.25 -18.016 1 41.16 317 LEU B O 1
ATOM 4794 N N . LEU B 1 318 ? -6.578 -23.984 -17.5 1 44.5 318 LEU B N 1
ATOM 4795 C CA . LEU B 1 318 ? -6.402 -24.328 -16.094 1 44.5 318 LEU B CA 1
ATOM 4796 C C . LEU B 1 318 ? -7.754 -24.547 -15.414 1 44.5 318 LEU B C 1
ATOM 4798 O O . LEU B 1 318 ? -7.816 -25.109 -14.32 1 44.5 318 LEU B O 1
ATOM 4802 N N . ALA B 1 319 ? -8.844 -23.828 -15.891 1 45.12 319 ALA B N 1
ATOM 4803 C CA . ALA B 1 319 ? -10.18 -24.062 -15.344 1 45.12 319 ALA B CA 1
ATOM 4804 C C . ALA B 1 319 ? -10.68 -25.453 -15.688 1 45.12 319 ALA B C 1
ATOM 4806 O O . ALA B 1 319 ? -10.359 -26 -16.75 1 45.12 319 ALA B O 1
#

Secondary structure (DSSP, 8-state):
------HHHHHHHHHHHHHT---SSTT--HHHHHHHHHHH-SSHHHHHHHHHHHHH--SHHHHHHHHHHHIIIIIHHHHHTSS--------SS-------TTGGGS---HHHHHHHHHHHHHHHHTTB-TTT-PBBHHHHHHHHHTTPPPPHHHHHH-B-EEEEESS-GGGSTTSSHHHH----S---HHHHHHHHHHHHHTEEEEEHHHHHHHHTTS-EEEEPTTSTTEEEEE-TT-TTTTT--TT-EEE---SSTTSPPPPHHHHHHHHHHHHHHHSTTHHHHHHHHHH-HHHHHHHHSSS-SS-HHHHHHHHHHH-/------HHHHHHHHHHHHHT---SSTT--HHHHHHHHHHH-SSHHHHHHHHHHHHH--SHHHHHHHHHHHIIIIIHHHHH-SS-S------S--------TTGGGS---HHHHHHHHHHHHHHHHTTB-TTT-PBBHHHHHHHHHTTPPPPHHHHHH-B-EEEEESS-GGGSTTSSHHHH----S---HHHHHHHHHHHHHTEEEEEHHHHHHHHTTS-EEEEPTTSTTEEEEE-TT-TTTTT--TT-EEE---SSTTSPPPPHHHHHHHHHHHHHHHSTTHHHHHHHHHH-HHHHHHHHSSS-SS-HHHHHHHHHHH-

Solvent-accessible surface area (backbone atoms only — not comparable to full-atom values): 34167 Å² total; per-residue (Å²): 129,85,70,83,59,48,72,63,47,41,43,52,51,27,50,52,52,46,70,68,50,74,66,89,48,97,79,54,53,40,55,58,51,49,49,37,44,51,72,34,38,54,30,72,58,10,24,43,41,51,21,49,52,52,64,66,32,87,44,64,68,45,42,43,50,50,28,48,44,48,42,62,32,42,52,36,51,52,45,65,44,52,39,63,54,76,75,57,65,76,64,69,83,85,69,87,67,78,71,56,80,72,71,67,68,70,72,75,52,72,63,52,50,39,33,49,50,38,51,50,36,28,48,20,42,63,39,18,17,62,80,70,61,24,34,19,31,67,57,51,52,53,38,46,75,72,67,48,84,72,53,71,65,49,49,42,48,15,28,50,58,40,71,33,62,65,48,52,64,74,53,39,82,65,67,64,67,67,67,68,64,68,70,81,76,78,75,49,78,60,59,61,46,52,43,48,47,49,50,46,26,32,35,43,32,25,33,53,59,53,35,40,32,44,17,55,40,51,33,38,46,42,74,39,87,95,40,84,61,23,25,29,33,43,24,90,78,40,50,38,28,72,67,44,49,57,67,42,75,36,66,68,64,52,70,32,76,90,41,72,63,57,39,66,65,51,41,32,44,44,27,21,48,26,51,32,40,69,33,89,72,32,45,60,55,44,52,49,47,61,57,33,57,69,52,35,45,38,67,68,43,88,76,70,26,86,35,52,57,45,21,48,44,45,47,57,34,32,84,133,86,71,83,59,48,70,64,47,42,44,53,50,29,50,50,52,46,72,69,51,73,69,90,49,96,79,54,53,39,56,58,49,48,48,37,45,53,72,36,38,55,32,72,58,12,24,43,41,51,21,50,52,53,63,67,33,87,45,63,68,46,41,42,51,49,28,49,44,47,44,60,28,43,50,36,53,53,46,64,45,50,40,64,53,75,75,59,65,76,64,71,82,84,68,86,68,76,72,57,81,70,72,68,70,68,73,76,53,72,63,52,49,41,34,48,50,38,50,51,36,28,49,22,42,62,40,19,17,64,80,68,61,24,35,20,30,67,57,51,51,54,38,45,74,73,68,48,86,73,54,71,66,49,50,43,50,15,27,50,58,41,72,35,63,64,49,52,65,72,52,40,82,63,66,65,69,67,64,66,64,69,72,80,76,79,77,51,77,60,59,60,48,52,42,48,47,49,50,46,24,33,36,44,32,24,32,53,58,54,33,38,32,44,16,54,42,52,31,40,47,41,75,38,87,95,40,86,60,23,26,30,35,42,26,89,78,39,50,37,28,71,67,44,49,57,66,41,74,36,66,68,65,53,69,32,76,90,41,72,65,58,39,64,65,51,41,32,45,43,28,21,50,26,51,34,40,69,33,88,71,32,45,59,54,44,53,48,47,60,56,33,59,70,52,34,46,38,67,68,45,88,76,68,27,86,34,52,58,44,20,48,44,47,46,58,32,30,87

Organism: Armillaria gallica (NCBI:txid47427)

Sequence (638 aa):
MFVLTTAEDCITTAHTRLVNYSPLDNTDKTTLILGALLLHAPSEVGQRNVATDILSSVNDAAIKALADLYLCGLLAPMRACRGKTPMIGEPPSASSFQWNVEEISLIDTAEQKQSTLKELAHARDGGRCVITNSLDDEVKLSRKKKGEVISTEDQRTSSYTTTAHILPFSLAPNSEKAADTNSAASRSSTESQASISIAFDNVMTITLGAHKALGALHIWLEAVRGSVNTYVLRNPGEVEAGTLIDGKEITLIASDPRFALPNPKFLAIHAACAKIYHASGMMEVIDQVLRDKEVVKMLSQDGSGPSFKVLEYALVLLAMFVLTTAEDCITTAHTRLVNYSPLDNTDKTTLILGALLLHAPSEVGQRNVATDILSSVNDAAIKALADLYLCGLLAPMRACRGKTPMIGEPPSASSFQWNVEEISLIDTAEQKQSTLKELAHARDGGRCVITNSLDDEVKLSRKKKGEVISTEDQRTSSYTTTAHILPFSLAPNSEKAADTNSAASRSSTESQASISIAFDNVMTITLGAHKALGALHIWLEAVRGSVNTYVLRNPGEVEAGTLIDGKEITLIASDPRFALPNPKFLAIHAACAKIYHASGMMEVIDQVLRDKEVVKMLSQDGSGPSFKVLEYALVLLA